Protein AF-A0AAJ1FSZ4-F1 (afdb_monomer)

pLDDT: mean 77.42, std 22.71, range [21.92, 96.81]

Solvent-accessible surface area (backbone atoms only — not comparable to full-atom values): 24242 Å² total; per-residue (Å²): 91,70,52,62,55,31,36,51,52,52,49,51,50,48,69,72,39,48,68,46,49,59,76,46,43,68,60,58,51,52,50,54,50,51,52,51,64,65,46,50,64,50,78,78,48,94,60,87,54,62,72,57,44,53,51,42,51,42,41,43,71,23,33,51,16,52,31,33,47,52,52,42,49,37,57,68,17,50,53,87,89,37,73,66,35,70,69,45,58,80,33,37,66,57,41,46,52,49,16,54,60,40,34,48,52,23,51,53,55,48,48,61,54,50,55,58,49,67,72,50,84,65,83,88,58,58,67,58,60,53,52,50,52,55,45,48,56,47,47,52,57,52,50,54,56,62,37,69,72,51,33,54,75,33,58,33,71,58,48,63,52,60,64,51,51,54,56,60,43,53,54,49,50,52,51,51,52,50,55,52,35,44,58,47,36,66,75,65,41,67,57,41,55,54,39,47,53,51,50,32,54,56,52,44,53,40,52,46,41,37,49,52,43,51,29,75,69,69,76,49,71,73,57,54,60,55,46,50,54,50,52,50,49,45,50,50,55,57,49,52,49,52,50,53,38,54,51,50,53,49,53,50,50,50,56,46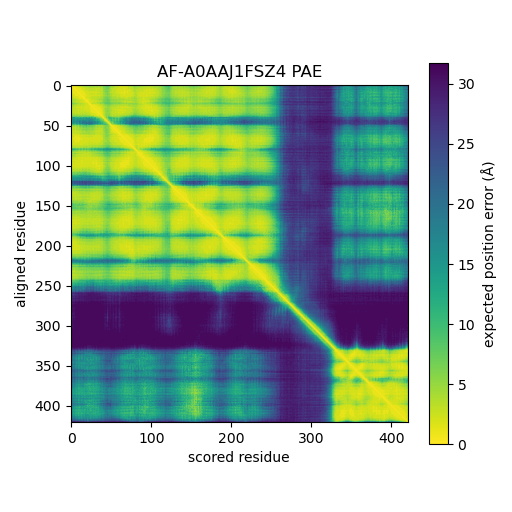,66,60,47,50,56,55,59,53,50,52,54,47,55,76,75,52,87,83,81,81,88,82,87,88,87,86,87,87,86,89,87,84,86,90,81,91,89,83,91,88,90,88,81,90,86,91,92,88,85,88,84,88,88,87,84,82,91,87,89,88,88,89,84,88,82,91,76,92,70,86,75,76,73,79,70,56,37,57,67,47,76,33,74,27,64,22,60,28,68,77,34,54,30,31,27,32,35,35,34,53,89,74,35,61,77,46,77,50,75,77,44,72,64,44,60,63,77,34,37,64,62,12,48,62,66,51,53,49,55,29,57,75,65,72,46,65,94,62,72,40,33,48,87,14,44,43,30,20,56,3,54,42,46,4,50,46,48,21,51,59,76,30,42,64,129

Radius of gyration: 32.52 Å; Cα contacts (8 Å, |Δi|>4): 402; chains: 1; bounding box: 69×68×112 Å

Mean predicted aligned error: 15.53 Å

Secondary structure (DSSP, 8-state):
-HHHHHHHHHHHHHHHHHHHHHH-HHHHHHHHHHHHHHHTGGGTS----HHHHHHHHHHHTSHHHHHHHHHHHHHHHS-TT-HHHHHHGGGHHHHHHHHHHHHHHHHHHHHHHHHHHHHS--GGGTHHHHHHHHHHHHHHHHHHHHSHHHHHHS-HHHHHHHGGGHHHHHHHHHHHHHHHHHHHHTTT-HHHHHHHHHHHHHHHHHHHHHHHHHHHHHT-TTHHHHHHHHHHHHHHHHHHHHHHHHHHHHHHHHHHHHHHHHHHHHHHHHH-S-----------------------------------------------------------B-SEEEEEEEE-SSSEEEEEEEEETTEEEEEEEEEE-S-HHHHHHHHHHHHHHHHHHTSS-----TT-HHHHHHHHHHHHHHHHHHB--

Structure (mmCIF, N/CA/C/O backbone):
data_AF-A0AAJ1FSZ4-F1
#
_entry.id   AF-A0AAJ1FSZ4-F1
#
loop_
_atom_site.group_PDB
_atom_site.id
_atom_site.type_symbol
_atom_site.label_atom_id
_atom_site.label_alt_id
_atom_site.label_comp_id
_atom_site.label_asym_id
_atom_site.label_entity_id
_atom_site.label_seq_id
_atom_site.pdbx_PDB_ins_code
_atom_site.Cartn_x
_atom_site.Cartn_y
_atom_site.Cartn_z
_atom_site.occupancy
_atom_site.B_iso_or_equiv
_atom_site.auth_seq_id
_atom_site.auth_comp_id
_atom_site.auth_asym_id
_atom_site.auth_atom_id
_atom_site.pdbx_PDB_model_num
ATOM 1 N N . MET A 1 1 ? 6.041 -5.279 -22.961 1.00 79.19 1 MET A N 1
ATOM 2 C CA . MET A 1 1 ? 5.367 -6.569 -22.653 1.00 79.19 1 MET A CA 1
ATOM 3 C C . MET A 1 1 ? 5.661 -7.114 -21.250 1.00 79.19 1 MET A C 1
ATOM 5 O O . MET A 1 1 ? 4.720 -7.514 -20.571 1.00 79.19 1 MET A O 1
ATOM 9 N N . THR A 1 2 ? 6.922 -7.145 -20.801 1.00 85.00 2 THR A N 1
ATOM 10 C CA . THR A 1 2 ? 7.392 -7.739 -19.521 1.00 85.00 2 THR A CA 1
ATOM 11 C C . THR A 1 2 ? 6.533 -7.439 -18.283 1.00 85.00 2 THR A C 1
ATOM 13 O O . THR A 1 2 ? 6.222 -8.349 -17.507 1.00 85.00 2 THR A O 1
ATOM 16 N N . TYR A 1 3 ? 6.103 -6.188 -18.095 1.00 88.38 3 TYR A N 1
ATOM 17 C CA . TYR A 1 3 ? 5.279 -5.797 -16.947 1.00 88.38 3 TYR A CA 1
ATOM 18 C C . TYR A 1 3 ? 3.895 -6.467 -16.936 1.00 88.38 3 TYR A C 1
ATOM 20 O O . TYR A 1 3 ? 3.457 -6.933 -15.885 1.00 88.38 3 TYR A O 1
ATOM 28 N N . LEU A 1 4 ? 3.224 -6.589 -18.087 1.00 90.56 4 LEU A N 1
ATOM 29 C CA . LEU A 1 4 ? 1.914 -7.247 -18.169 1.00 90.56 4 LEU A CA 1
ATOM 30 C C . LEU A 1 4 ? 2.023 -8.734 -17.799 1.00 90.56 4 LEU A C 1
ATOM 32 O O . LEU A 1 4 ? 1.206 -9.246 -17.035 1.00 90.56 4 LEU A O 1
ATOM 36 N N . ILE A 1 5 ? 3.083 -9.398 -18.270 1.00 91.69 5 ILE A N 1
ATOM 37 C CA . ILE A 1 5 ? 3.407 -10.788 -17.922 1.00 91.69 5 ILE A CA 1
ATOM 38 C C . ILE A 1 5 ? 3.652 -10.907 -16.409 1.00 91.69 5 ILE A C 1
ATOM 40 O O . ILE A 1 5 ? 3.047 -11.754 -15.754 1.00 91.69 5 ILE A O 1
ATOM 44 N N . SER A 1 6 ? 4.452 -10.006 -15.829 1.00 92.62 6 SER A N 1
ATOM 45 C CA . SER A 1 6 ? 4.684 -9.940 -14.376 1.00 92.62 6 SER A CA 1
ATOM 46 C C . SER A 1 6 ? 3.384 -9.765 -13.583 1.00 92.62 6 SER A C 1
ATOM 48 O O . SER A 1 6 ? 3.155 -10.468 -12.599 1.00 92.62 6 SER A O 1
ATOM 50 N N . LEU A 1 7 ? 2.494 -8.870 -14.021 1.00 94.19 7 LEU A N 1
ATOM 51 C CA . LEU A 1 7 ? 1.217 -8.613 -13.356 1.00 94.19 7 LEU A CA 1
ATOM 52 C C . LEU A 1 7 ? 0.285 -9.835 -13.397 1.00 94.19 7 LEU A C 1
ATOM 54 O O . LEU A 1 7 ? -0.354 -10.147 -12.389 1.00 94.19 7 LEU A O 1
ATOM 58 N N . ILE A 1 8 ? 0.248 -10.559 -14.520 1.00 95.44 8 ILE A N 1
ATOM 59 C CA . ILE A 1 8 ? -0.508 -11.813 -14.667 1.00 95.44 8 ILE A CA 1
ATOM 60 C C . ILE A 1 8 ? 0.073 -12.903 -13.753 1.00 95.44 8 ILE A C 1
ATOM 62 O O . ILE A 1 8 ? -0.675 -13.506 -12.980 1.00 95.44 8 ILE A O 1
ATOM 66 N N . LEU A 1 9 ? 1.394 -13.115 -13.771 1.00 94.94 9 LEU A N 1
ATOM 67 C CA . LEU A 1 9 ? 2.073 -14.129 -12.952 1.00 94.94 9 LEU A CA 1
ATOM 68 C C . LEU A 1 9 ? 1.891 -13.883 -11.447 1.00 94.94 9 LEU A C 1
ATOM 70 O O . LEU A 1 9 ? 1.538 -14.806 -10.709 1.00 94.94 9 LEU A O 1
ATOM 74 N N . ILE A 1 10 ? 2.058 -12.641 -10.982 1.00 95.88 10 ILE A N 1
ATOM 75 C CA . ILE A 1 10 ? 1.852 -12.296 -9.569 1.00 95.88 10 ILE A CA 1
ATOM 76 C C . ILE A 1 10 ? 0.366 -12.368 -9.188 1.00 95.88 10 ILE A C 1
ATOM 78 O O . ILE A 1 10 ? 0.044 -12.833 -8.093 1.00 95.88 10 ILE A O 1
ATOM 82 N N . THR A 1 11 ? -0.563 -12.020 -10.084 1.00 95.12 11 THR A N 1
ATOM 83 C CA . THR A 1 11 ? -2.004 -12.233 -9.844 1.00 95.12 11 THR A CA 1
ATOM 84 C C . THR A 1 11 ? -2.326 -13.723 -9.687 1.00 95.12 11 THR A C 1
ATOM 86 O O . THR A 1 11 ? -2.988 -14.105 -8.717 1.00 95.12 11 THR A O 1
ATOM 89 N N . LEU A 1 12 ? -1.807 -14.580 -10.572 1.00 96.31 12 LEU A N 1
ATOM 90 C CA . LEU A 1 12 ? -1.965 -16.035 -10.498 1.00 96.31 12 LEU A CA 1
ATOM 91 C C . LEU A 1 12 ? -1.412 -16.587 -9.174 1.00 96.31 12 LEU A C 1
ATOM 93 O O . LEU A 1 12 ? -2.156 -17.221 -8.420 1.00 96.31 12 LEU A O 1
ATOM 97 N N . TYR A 1 13 ? -0.164 -16.252 -8.831 1.00 95.19 13 TYR A N 1
ATOM 98 C CA . TYR A 1 13 ? 0.465 -16.590 -7.549 1.00 95.19 13 TYR A CA 1
ATOM 99 C C . TYR A 1 13 ? -0.413 -16.183 -6.351 1.00 95.19 13 TYR A C 1
ATOM 101 O O . TYR A 1 13 ? -0.687 -17.005 -5.475 1.00 95.19 13 TYR A O 1
ATOM 109 N N . ILE A 1 14 ? -0.946 -14.957 -6.329 1.00 95.00 14 ILE A N 1
ATOM 110 C CA . ILE A 1 14 ? -1.815 -14.489 -5.240 1.00 95.00 14 ILE A CA 1
ATOM 111 C C . ILE A 1 14 ? -3.117 -15.299 -5.171 1.00 95.00 14 ILE A C 1
ATOM 113 O O . ILE A 1 14 ? -3.547 -15.657 -4.068 1.00 95.00 14 ILE A O 1
ATOM 117 N N . THR A 1 15 ? -3.748 -15.628 -6.305 1.00 91.94 15 THR A N 1
ATOM 118 C CA . THR A 1 15 ? -4.996 -16.417 -6.303 1.00 91.94 15 THR A CA 1
ATOM 119 C C . THR A 1 15 ? -4.802 -17.836 -5.768 1.00 91.94 15 THR A C 1
ATOM 121 O O . THR A 1 15 ? -5.625 -18.275 -4.957 1.00 91.94 15 THR A O 1
ATOM 124 N N . ILE A 1 16 ? -3.700 -18.500 -6.136 1.00 94.12 16 ILE A N 1
ATOM 125 C CA . ILE A 1 16 ? -3.315 -19.836 -5.654 1.00 94.12 16 ILE A CA 1
ATOM 126 C C . ILE A 1 16 ? -2.949 -19.770 -4.165 1.00 94.12 16 ILE A C 1
ATOM 128 O O . ILE A 1 16 ? -3.546 -20.445 -3.322 1.00 94.12 16 ILE A O 1
ATOM 132 N N . PHE A 1 17 ? -1.998 -18.908 -3.802 1.00 93.56 17 PHE A N 1
ATOM 133 C CA . PHE A 1 17 ? -1.403 -18.902 -2.468 1.00 93.56 17 PHE A CA 1
ATOM 134 C C . PHE A 1 17 ? -2.164 -18.062 -1.432 1.00 93.56 17 PHE A C 1
ATOM 136 O O . PHE A 1 17 ? -1.718 -18.011 -0.289 1.00 93.56 17 PHE A O 1
ATOM 143 N N . THR A 1 18 ? -3.336 -17.480 -1.743 1.00 92.00 18 THR A N 1
ATOM 144 C CA . THR A 1 18 ? -4.145 -16.641 -0.817 1.00 92.00 18 THR A CA 1
ATOM 145 C C . THR A 1 18 ? -4.229 -17.220 0.610 1.00 92.00 18 THR A C 1
ATOM 147 O O . THR A 1 18 ? -3.984 -16.511 1.589 1.00 92.00 18 THR A O 1
ATOM 150 N N . ARG A 1 19 ? -4.555 -18.517 0.757 1.00 89.56 19 ARG A N 1
ATOM 151 C CA . ARG A 1 19 ? -4.687 -19.179 2.075 1.00 89.56 19 ARG A CA 1
ATOM 152 C C . ARG A 1 19 ? -3.337 -19.328 2.791 1.00 89.56 19 ARG A C 1
ATOM 154 O O . ARG A 1 19 ? -3.279 -19.204 4.012 1.00 89.56 19 ARG A O 1
ATOM 161 N N . SER A 1 20 ? -2.263 -19.557 2.038 1.00 93.19 20 SER A N 1
ATOM 162 C CA . SER A 1 20 ? -0.898 -19.694 2.559 1.00 93.19 20 SER A CA 1
ATOM 163 C C . SER A 1 20 ? -0.292 -18.337 2.944 1.00 93.19 20 SER A C 1
ATOM 165 O O . SER A 1 20 ? 0.267 -18.207 4.026 1.00 93.19 20 SER A O 1
ATOM 167 N N . LEU A 1 21 ? -0.512 -17.293 2.141 1.00 91.44 21 LEU A N 1
ATOM 168 C CA . LEU A 1 21 ? -0.122 -15.907 2.432 1.00 91.44 21 LEU A CA 1
ATOM 169 C C . LEU A 1 21 ? -0.804 -15.354 3.691 1.00 91.44 21 LEU A C 1
ATOM 171 O O . LEU A 1 21 ? -0.200 -14.587 4.440 1.00 91.44 21 LEU A O 1
ATOM 175 N N . ARG A 1 22 ? -2.051 -15.759 3.964 1.00 89.06 22 ARG A N 1
ATOM 176 C CA . ARG A 1 22 ? -2.751 -15.385 5.201 1.00 89.06 22 ARG A CA 1
ATOM 177 C C . ARG A 1 22 ? -2.201 -16.117 6.427 1.00 89.06 22 ARG A C 1
ATOM 179 O O . ARG A 1 22 ? -1.936 -15.480 7.440 1.00 89.06 22 ARG A O 1
ATOM 186 N N . ASN A 1 23 ? -2.043 -17.439 6.341 1.00 87.81 23 ASN A N 1
ATOM 187 C CA . ASN A 1 23 ? -1.790 -18.288 7.511 1.00 87.81 23 ASN A CA 1
ATOM 188 C C . ASN A 1 23 ? -0.295 -18.585 7.774 1.00 87.81 23 ASN A C 1
ATOM 190 O O . ASN A 1 23 ? 0.072 -18.856 8.913 1.00 87.81 23 ASN A O 1
ATOM 194 N N . LYS A 1 24 ? 0.565 -18.548 6.748 1.00 91.75 24 LYS A N 1
ATOM 195 C CA . LYS A 1 24 ? 2.002 -18.897 6.786 1.00 91.75 24 LYS A CA 1
ATOM 196 C C . LYS A 1 24 ? 2.883 -17.820 6.122 1.00 91.75 24 LYS A C 1
ATOM 198 O O . LYS A 1 24 ? 3.878 -18.137 5.478 1.00 91.75 24 LYS A O 1
ATOM 203 N N . ALA A 1 25 ? 2.541 -16.539 6.287 1.00 90.25 25 ALA A N 1
ATOM 204 C CA . ALA A 1 25 ? 3.259 -15.411 5.672 1.00 90.25 25 ALA A CA 1
ATOM 205 C C . ALA A 1 25 ? 4.807 -15.443 5.807 1.00 90.25 25 ALA A C 1
ATOM 207 O O . ALA A 1 25 ? 5.466 -15.186 4.801 1.00 90.25 25 ALA A O 1
ATOM 208 N N . PRO A 1 26 ? 5.412 -15.809 6.964 1.00 92.31 26 PRO A N 1
ATOM 209 C CA . PRO A 1 26 ? 6.874 -15.834 7.106 1.00 92.31 26 PRO A CA 1
ATOM 210 C C . PRO A 1 26 ? 7.593 -16.779 6.137 1.00 92.31 26 PRO A C 1
ATOM 212 O O . PRO A 1 26 ? 8.710 -16.482 5.728 1.00 92.31 26 PRO A O 1
ATOM 215 N N . LEU A 1 27 ? 6.950 -17.879 5.726 1.00 93.81 27 LEU A N 1
ATOM 216 C CA . LEU A 1 27 ? 7.511 -18.821 4.753 1.00 93.81 27 LEU A CA 1
ATOM 217 C C . LEU A 1 27 ? 7.621 -18.187 3.359 1.00 93.81 27 LEU A C 1
ATOM 219 O O . LEU A 1 27 ? 8.624 -18.376 2.682 1.00 93.81 27 LEU A O 1
ATOM 223 N N . HIS A 1 28 ? 6.638 -17.375 2.954 1.00 95.00 28 HIS A N 1
ATOM 224 C CA . HIS A 1 28 ? 6.706 -16.635 1.687 1.00 95.00 28 HIS A CA 1
ATOM 225 C C . HIS A 1 28 ? 7.778 -15.547 1.726 1.00 95.00 28 HIS A C 1
ATOM 227 O O . HIS A 1 28 ? 8.492 -15.376 0.744 1.00 95.00 28 HIS A O 1
ATOM 233 N N . TYR A 1 29 ? 7.952 -14.870 2.868 1.00 95.00 29 TYR A N 1
ATOM 234 C CA . TYR A 1 29 ? 9.045 -13.909 3.039 1.00 95.00 29 TYR A CA 1
ATOM 235 C C . TYR A 1 29 ? 10.415 -14.596 2.932 1.00 95.00 29 TYR A C 1
ATOM 237 O O . TYR A 1 29 ? 11.247 -14.150 2.148 1.00 95.00 29 TYR A O 1
ATOM 245 N N . ALA A 1 30 ? 10.626 -15.710 3.643 1.00 94.56 30 ALA A N 1
ATOM 246 C CA . ALA A 1 30 ? 11.875 -16.472 3.591 1.00 94.56 30 ALA A CA 1
ATOM 247 C C . ALA A 1 30 ? 12.210 -16.947 2.165 1.00 94.56 30 ALA A C 1
ATOM 249 O O . ALA A 1 30 ? 13.336 -16.760 1.713 1.00 94.56 30 ALA A O 1
ATOM 250 N N . ILE A 1 31 ? 11.221 -17.467 1.426 1.00 94.62 31 ILE A N 1
ATOM 251 C CA . ILE A 1 31 ? 11.386 -17.858 0.017 1.00 94.62 31 ILE A CA 1
ATOM 252 C C . ILE A 1 31 ? 11.736 -16.645 -0.860 1.00 94.62 31 ILE A C 1
ATOM 254 O O . ILE A 1 31 ? 12.667 -16.729 -1.654 1.00 94.62 31 ILE A O 1
ATOM 258 N N . SER A 1 32 ? 11.055 -15.503 -0.703 1.00 93.81 32 SER A N 1
ATOM 259 C CA . SER A 1 32 ? 11.368 -14.296 -1.490 1.00 93.81 32 SER A CA 1
ATOM 260 C C . SER A 1 32 ? 12.764 -13.729 -1.205 1.00 93.81 32 SER A C 1
ATOM 262 O O . SER A 1 32 ? 13.443 -13.292 -2.130 1.00 93.81 32 SER A O 1
ATOM 264 N N . ILE A 1 33 ? 13.231 -13.797 0.049 1.00 94.00 33 ILE A N 1
ATOM 265 C CA . ILE A 1 33 ? 14.593 -13.401 0.430 1.00 94.00 33 ILE A CA 1
ATOM 266 C C . ILE A 1 33 ? 15.611 -14.369 -0.184 1.00 94.00 33 ILE A C 1
ATOM 268 O O . ILE A 1 33 ? 16.572 -13.913 -0.793 1.00 94.00 33 ILE A O 1
ATOM 272 N N . PHE A 1 34 ? 15.380 -15.683 -0.092 1.00 93.88 34 PHE A N 1
ATOM 273 C CA . PHE A 1 34 ? 16.252 -16.695 -0.698 1.00 93.88 34 PHE A CA 1
ATOM 274 C C . PHE A 1 34 ? 16.375 -16.521 -2.220 1.00 93.88 34 PHE A C 1
ATOM 276 O O . PHE A 1 34 ? 17.486 -16.522 -2.740 1.00 93.88 34 PHE A O 1
ATOM 283 N N . ILE A 1 35 ? 15.258 -16.294 -2.923 1.00 91.38 35 ILE A N 1
ATOM 284 C CA . ILE A 1 35 ? 15.253 -15.999 -4.365 1.00 91.38 35 ILE A CA 1
ATOM 285 C C . ILE A 1 35 ? 16.096 -14.751 -4.657 1.00 91.38 35 ILE A C 1
ATOM 287 O O . ILE A 1 35 ? 16.989 -14.800 -5.497 1.00 91.38 35 ILE A O 1
ATOM 291 N N . ASN A 1 36 ? 15.875 -13.646 -3.943 1.00 90.75 36 ASN A N 1
ATOM 292 C CA . ASN A 1 36 ? 16.618 -12.413 -4.208 1.00 90.75 36 ASN A CA 1
ATOM 293 C C . ASN A 1 36 ? 18.119 -12.554 -3.904 1.00 90.75 36 ASN A C 1
ATOM 295 O O . ASN A 1 36 ? 18.929 -12.053 -4.674 1.00 90.75 36 ASN A O 1
ATOM 299 N N . VAL A 1 37 ? 18.501 -13.278 -2.847 1.00 88.81 37 VAL A N 1
ATOM 300 C CA . VAL A 1 37 ? 19.913 -13.578 -2.537 1.00 88.81 37 VAL A CA 1
ATOM 301 C C . VAL A 1 37 ? 20.552 -14.481 -3.601 1.00 88.81 37 VAL A C 1
ATOM 303 O O . VAL A 1 37 ? 21.718 -14.286 -3.926 1.00 88.81 37 VAL A O 1
ATOM 306 N N . LEU A 1 38 ? 19.801 -15.426 -4.177 1.00 87.31 38 LEU A N 1
ATOM 307 C CA . LEU A 1 38 ? 20.286 -16.325 -5.229 1.00 87.31 38 LEU A CA 1
ATOM 308 C C . LEU A 1 38 ? 20.523 -15.604 -6.569 1.00 87.31 38 LEU A C 1
ATOM 310 O O . LEU A 1 38 ? 21.522 -15.871 -7.232 1.00 87.31 38 LEU A O 1
ATOM 314 N N . PHE A 1 39 ? 19.628 -14.694 -6.970 1.00 83.06 39 PHE A N 1
ATOM 315 C CA . PHE A 1 39 ? 19.700 -14.019 -8.276 1.00 83.06 39 PHE A CA 1
ATOM 316 C C . PHE A 1 39 ? 20.485 -12.692 -8.272 1.00 83.06 39 PHE A C 1
ATOM 318 O O . PHE A 1 39 ? 20.949 -12.267 -9.329 1.00 83.06 39 PHE A O 1
ATOM 325 N N . LEU A 1 40 ? 20.708 -12.055 -7.115 1.00 78.69 40 LEU A N 1
ATOM 326 C CA . LEU A 1 40 ? 21.501 -10.820 -7.011 1.00 78.69 40 LEU A CA 1
ATOM 327 C C . LEU A 1 40 ? 22.965 -10.952 -7.501 1.00 78.69 40 LEU A C 1
ATOM 329 O O . LEU A 1 40 ? 23.371 -10.104 -8.296 1.00 78.69 40 LEU A O 1
ATOM 333 N N . PRO A 1 41 ? 23.767 -11.974 -7.122 1.00 68.69 41 PRO A N 1
ATOM 334 C CA . PRO A 1 41 ? 25.152 -12.090 -7.600 1.00 68.69 41 PRO A CA 1
ATOM 335 C C . PRO A 1 41 ? 25.249 -12.465 -9.087 1.00 68.69 41 PRO A C 1
ATOM 337 O O . PRO A 1 41 ? 26.236 -12.132 -9.739 1.00 68.69 41 PRO A O 1
ATOM 340 N N . ILE A 1 42 ? 24.213 -13.095 -9.654 1.00 68.75 42 ILE A N 1
ATOM 341 C CA . ILE A 1 42 ? 24.151 -13.444 -11.085 1.00 68.75 42 ILE A CA 1
ATOM 342 C C . ILE A 1 42 ? 24.149 -12.177 -11.962 1.00 68.75 42 ILE A C 1
ATOM 344 O O . ILE A 1 42 ? 24.599 -12.219 -13.099 1.00 68.75 42 ILE A O 1
ATOM 348 N N . ASN A 1 43 ? 23.747 -11.018 -11.431 1.00 61.22 43 ASN A N 1
ATOM 349 C CA . ASN A 1 43 ? 23.831 -9.742 -12.151 1.00 61.22 43 ASN A CA 1
ATOM 350 C C . ASN A 1 43 ? 25.274 -9.257 -12.417 1.00 61.22 43 ASN A C 1
ATOM 352 O O . ASN A 1 43 ? 25.461 -8.314 -13.178 1.00 61.22 43 ASN A O 1
ATOM 356 N N . ILE A 1 44 ? 26.281 -9.852 -11.767 1.00 59.81 44 ILE A N 1
ATOM 357 C CA . ILE A 1 44 ? 27.701 -9.483 -11.911 1.00 59.81 44 ILE A CA 1
ATOM 358 C C . ILE A 1 44 ? 28.399 -10.377 -12.952 1.00 59.81 44 ILE A C 1
ATOM 360 O O . ILE A 1 44 ? 29.359 -9.956 -13.591 1.00 59.81 44 ILE A O 1
ATOM 364 N N . ILE A 1 45 ? 27.908 -11.604 -13.146 1.00 61.84 45 ILE A N 1
ATOM 365 C CA . ILE A 1 45 ? 28.492 -12.611 -14.037 1.00 61.84 45 ILE A CA 1
ATOM 366 C C . ILE A 1 45 ? 27.515 -12.824 -15.193 1.00 61.84 45 ILE A C 1
ATOM 368 O O . ILE A 1 45 ? 26.493 -13.484 -15.014 1.00 61.84 45 ILE A O 1
ATOM 372 N N . GLN A 1 46 ? 27.816 -12.266 -16.370 1.00 61.19 46 GLN A N 1
ATOM 373 C CA . GLN A 1 46 ? 26.985 -12.428 -17.569 1.00 61.19 46 GLN A CA 1
ATOM 374 C C . GLN A 1 46 ? 26.797 -13.921 -17.883 1.00 61.19 46 GLN A C 1
ATOM 376 O O . GLN A 1 46 ? 27.744 -14.617 -18.239 1.00 61.19 46 GLN A O 1
ATOM 381 N N . TYR A 1 47 ? 25.573 -14.418 -17.688 1.00 63.84 47 TYR A N 1
ATOM 382 C CA . TYR A 1 47 ? 25.275 -15.850 -17.652 1.00 63.84 47 TYR A CA 1
ATOM 383 C C . TYR A 1 47 ? 24.425 -16.249 -18.863 1.00 63.84 47 TYR A C 1
ATOM 385 O O . TYR A 1 47 ? 23.274 -15.827 -18.983 1.00 63.84 47 TYR A O 1
ATOM 393 N N . GLU A 1 48 ? 24.968 -17.087 -19.749 1.00 60.59 48 GLU A N 1
ATOM 394 C CA . GLU A 1 48 ? 24.361 -17.397 -21.059 1.00 60.59 48 GLU A CA 1
ATOM 395 C C . GLU A 1 48 ? 23.043 -18.195 -20.987 1.00 60.59 48 GLU A C 1
ATOM 397 O O . GLU A 1 48 ? 22.276 -18.232 -21.950 1.00 60.59 48 GLU A O 1
ATOM 402 N N . ASN A 1 49 ? 22.721 -18.803 -19.839 1.00 71.62 49 ASN A N 1
ATOM 403 C CA . ASN A 1 49 ? 21.474 -19.548 -19.644 1.00 71.62 49 ASN A CA 1
ATOM 404 C C . ASN A 1 49 ? 20.242 -18.631 -19.773 1.00 71.62 49 ASN A C 1
ATOM 406 O O . ASN A 1 49 ? 19.829 -17.990 -18.805 1.00 71.62 49 ASN A O 1
ATOM 410 N N . GLY A 1 50 ? 19.587 -18.647 -20.939 1.00 75.94 50 GLY A N 1
ATOM 411 C CA . GLY A 1 50 ? 18.458 -17.764 -21.263 1.00 75.94 50 GLY A CA 1
ATOM 412 C C . GLY A 1 50 ? 17.329 -17.729 -20.221 1.00 75.94 50 GLY A C 1
ATOM 413 O O . GLY A 1 50 ? 16.825 -16.653 -19.912 1.00 75.94 50 GLY A O 1
ATOM 414 N N . LEU A 1 51 ? 16.970 -18.864 -19.603 1.00 80.31 51 LEU A N 1
ATOM 415 C CA . LEU A 1 51 ? 15.969 -18.893 -18.521 1.00 80.31 51 LEU A CA 1
ATOM 416 C C . LEU A 1 51 ? 16.420 -18.132 -17.264 1.00 80.31 51 LEU A C 1
ATOM 418 O O . LEU A 1 51 ? 15.606 -17.453 -16.639 1.00 80.31 51 LEU A O 1
ATOM 422 N N . ILE A 1 52 ? 17.703 -18.221 -16.902 1.00 81.75 52 ILE A N 1
ATOM 423 C CA . ILE A 1 52 ? 18.274 -17.479 -15.772 1.00 81.75 52 ILE A CA 1
ATOM 424 C C . ILE A 1 52 ? 18.281 -15.988 -16.109 1.00 81.75 52 ILE A C 1
ATOM 426 O O . ILE A 1 52 ? 17.786 -15.196 -15.313 1.00 81.75 52 ILE A O 1
ATOM 430 N N . ASN A 1 53 ? 18.739 -15.612 -17.307 1.00 80.75 53 ASN A N 1
ATOM 431 C CA . ASN A 1 53 ? 18.744 -14.221 -17.762 1.00 80.75 53 ASN A CA 1
ATOM 432 C C . ASN A 1 53 ? 17.328 -13.598 -17.746 1.00 80.75 53 ASN A C 1
ATOM 434 O O . ASN A 1 53 ? 17.140 -12.499 -17.223 1.00 80.75 53 ASN A O 1
ATOM 438 N N . ILE A 1 54 ? 16.302 -14.329 -18.205 1.00 83.25 54 ILE A N 1
ATOM 439 C CA . ILE A 1 54 ? 14.895 -13.891 -18.128 1.00 83.25 54 ILE A CA 1
ATOM 440 C C . ILE A 1 54 ? 14.466 -13.642 -16.672 1.00 83.25 54 ILE A C 1
ATOM 442 O O . ILE A 1 54 ? 13.901 -12.588 -16.377 1.00 83.25 54 ILE A O 1
ATOM 446 N N . ILE A 1 55 ? 14.740 -14.569 -15.748 1.00 83.94 55 ILE A N 1
ATOM 447 C CA . ILE A 1 55 ? 14.359 -14.413 -14.332 1.00 83.94 55 ILE A CA 1
ATOM 448 C C . ILE A 1 55 ? 15.094 -13.221 -13.697 1.00 83.94 55 ILE A C 1
ATOM 450 O O . ILE A 1 55 ? 14.450 -12.362 -13.091 1.00 83.94 55 ILE A O 1
ATOM 454 N N . THR A 1 56 ? 16.411 -13.123 -13.895 1.00 82.31 56 THR A N 1
ATOM 455 C CA . THR A 1 56 ? 17.252 -12.013 -13.421 1.00 82.31 56 THR A CA 1
ATOM 456 C C . THR A 1 56 ? 16.751 -10.666 -13.951 1.00 82.31 56 THR A C 1
ATOM 458 O O . THR A 1 56 ? 16.561 -9.738 -13.168 1.00 82.31 56 THR A O 1
ATOM 461 N N . THR A 1 57 ? 16.417 -10.573 -15.243 1.00 83.50 57 THR A N 1
ATOM 462 C CA . THR A 1 57 ? 15.839 -9.368 -15.869 1.00 83.50 57 THR A CA 1
ATOM 463 C C . THR A 1 57 ? 14.526 -8.942 -15.200 1.00 83.50 57 THR A C 1
ATOM 465 O O . THR A 1 57 ? 14.327 -7.765 -14.903 1.00 83.50 57 THR A O 1
ATOM 468 N N . TYR A 1 58 ? 13.620 -9.885 -14.919 1.00 88.19 58 TYR A N 1
ATOM 469 C CA . TYR A 1 58 ? 12.317 -9.583 -14.305 1.00 88.19 58 TYR A CA 1
ATOM 470 C C . TYR A 1 58 ? 12.415 -9.168 -12.825 1.00 88.19 58 TYR A C 1
ATOM 472 O O . TYR A 1 58 ? 11.555 -8.423 -12.339 1.00 88.19 58 TYR A O 1
ATOM 480 N N . ILE A 1 59 ? 13.449 -9.632 -12.115 1.00 86.88 59 ILE A N 1
ATOM 481 C CA . ILE A 1 59 ? 13.754 -9.242 -10.732 1.00 86.88 59 ILE A CA 1
ATOM 482 C C . ILE A 1 59 ? 14.445 -7.867 -10.702 1.00 86.88 59 ILE A C 1
ATOM 484 O O . ILE A 1 59 ? 13.968 -6.954 -10.024 1.00 86.88 59 ILE A O 1
ATOM 488 N N . ASN A 1 60 ? 15.528 -7.690 -11.461 1.00 84.25 60 ASN A N 1
ATOM 489 C CA . ASN A 1 60 ? 16.415 -6.526 -11.350 1.00 84.25 60 ASN A CA 1
ATOM 490 C C . ASN A 1 60 ? 15.819 -5.256 -11.972 1.00 84.25 60 ASN A C 1
ATOM 492 O O . ASN A 1 60 ? 15.990 -4.167 -11.422 1.00 84.25 60 ASN A O 1
ATOM 496 N N . ASN A 1 61 ? 15.003 -5.387 -13.023 1.00 84.75 61 ASN A N 1
ATOM 497 C CA . ASN A 1 61 ? 14.231 -4.266 -13.578 1.00 84.75 61 ASN A CA 1
ATOM 498 C C . ASN A 1 61 ? 12.974 -3.947 -12.737 1.00 84.75 61 ASN A C 1
ATOM 500 O O . ASN A 1 61 ? 12.126 -3.160 -13.149 1.00 84.75 61 ASN A O 1
ATOM 504 N N . GLY A 1 62 ? 12.807 -4.578 -11.567 1.00 89.88 62 GLY A N 1
ATOM 505 C CA . GLY A 1 62 ? 11.763 -4.253 -10.594 1.00 89.88 62 GLY A CA 1
ATOM 506 C C . GLY A 1 62 ? 10.333 -4.644 -10.991 1.00 89.88 62 GLY A C 1
ATOM 507 O O . GLY A 1 62 ? 9.419 -4.430 -10.192 1.00 89.88 62 GLY A O 1
ATOM 508 N N . PHE A 1 63 ? 10.102 -5.248 -12.165 1.00 91.75 63 PHE A N 1
ATOM 509 C CA . PHE A 1 63 ? 8.756 -5.557 -12.677 1.00 91.75 63 PHE A CA 1
ATOM 510 C C . PHE A 1 63 ? 7.923 -6.429 -11.720 1.00 91.75 63 PHE A C 1
ATOM 512 O O . PHE A 1 63 ? 6.714 -6.219 -11.585 1.00 91.75 63 PHE A O 1
ATOM 519 N N . ILE A 1 64 ? 8.562 -7.360 -11.002 1.00 94.12 64 ILE A N 1
ATOM 520 C CA . ILE A 1 64 ? 7.916 -8.180 -9.963 1.00 94.12 64 ILE A CA 1
ATOM 521 C C . ILE A 1 64 ? 7.456 -7.319 -8.773 1.00 94.12 64 ILE A C 1
ATOM 523 O O . ILE A 1 64 ? 6.313 -7.443 -8.325 1.00 94.12 64 ILE A O 1
ATOM 527 N N . SER A 1 65 ? 8.303 -6.407 -8.284 1.00 95.19 65 SER A N 1
ATOM 528 C CA . SER A 1 65 ? 7.948 -5.475 -7.202 1.00 95.19 65 SER A CA 1
ATOM 529 C C . SER A 1 65 ? 6.823 -4.523 -7.626 1.00 95.19 65 SER A C 1
ATOM 531 O O . SER A 1 65 ? 5.824 -4.375 -6.915 1.00 95.19 65 SER A O 1
ATOM 533 N N . LEU A 1 66 ? 6.919 -3.962 -8.837 1.00 95.19 66 LEU A N 1
ATOM 534 C CA . LEU A 1 66 ? 5.899 -3.104 -9.441 1.00 95.19 66 LEU A CA 1
ATOM 535 C C . LEU A 1 66 ? 4.537 -3.813 -9.534 1.00 95.19 66 LEU A C 1
ATOM 537 O O . LEU A 1 66 ? 3.511 -3.219 -9.188 1.00 95.19 66 LEU A O 1
ATOM 541 N N . ALA A 1 67 ? 4.511 -5.089 -9.931 1.00 96.50 67 ALA A N 1
ATOM 542 C CA . ALA A 1 67 ? 3.295 -5.903 -9.953 1.00 96.50 67 ALA A CA 1
ATOM 543 C C . ALA A 1 67 ? 2.682 -6.082 -8.549 1.00 96.50 67 ALA A C 1
ATOM 545 O O . ALA A 1 67 ? 1.478 -5.867 -8.374 1.00 96.50 67 ALA A O 1
ATOM 546 N N . PHE A 1 68 ? 3.489 -6.390 -7.524 1.00 96.81 68 PHE A N 1
ATOM 547 C CA . PHE A 1 68 ? 2.998 -6.457 -6.140 1.00 96.81 68 PHE A CA 1
ATOM 548 C C . PHE A 1 68 ? 2.459 -5.103 -5.644 1.00 96.81 68 PHE A C 1
ATOM 550 O O . PHE A 1 68 ? 1.354 -5.065 -5.093 1.00 96.81 68 PHE A O 1
ATOM 557 N N . PHE A 1 69 ? 3.170 -3.989 -5.863 1.00 96.62 69 PHE A N 1
ATOM 558 C CA . PHE A 1 69 ? 2.702 -2.649 -5.473 1.00 96.62 69 PHE A CA 1
ATOM 559 C C . PHE A 1 69 ? 1.384 -2.271 -6.159 1.00 96.62 69 PHE A C 1
ATOM 561 O O . PHE A 1 69 ? 0.449 -1.820 -5.491 1.00 96.62 69 PHE A O 1
ATOM 568 N N . THR A 1 70 ? 1.277 -2.527 -7.464 1.00 96.12 70 THR A N 1
ATOM 569 C CA . THR A 1 70 ? 0.060 -2.306 -8.261 1.00 96.12 70 THR A CA 1
ATOM 570 C C . THR A 1 70 ? -1.138 -3.027 -7.637 1.00 96.12 70 THR A C 1
ATOM 572 O O . THR A 1 70 ? -2.180 -2.417 -7.385 1.00 96.12 70 THR A O 1
ATOM 575 N N . ILE A 1 71 ? -0.982 -4.306 -7.281 1.00 95.69 71 ILE A N 1
ATOM 576 C CA . ILE A 1 71 ? -2.052 -5.108 -6.670 1.00 95.69 71 ILE A CA 1
ATOM 577 C C . ILE A 1 71 ? -2.369 -4.631 -5.239 1.00 95.69 71 ILE A C 1
ATOM 579 O O . ILE A 1 71 ? -3.542 -4.521 -4.866 1.00 95.69 71 ILE A O 1
ATOM 583 N N . VAL A 1 72 ? -1.362 -4.263 -4.439 1.00 95.56 72 VAL A N 1
ATOM 584 C CA . VAL A 1 72 ? -1.547 -3.673 -3.095 1.00 95.56 72 VAL A CA 1
ATOM 585 C C . VAL A 1 72 ? -2.354 -2.372 -3.155 1.00 95.56 72 VAL A C 1
ATOM 587 O O . VAL A 1 72 ? -3.199 -2.128 -2.280 1.00 95.56 72 VAL A O 1
ATOM 590 N N . MET A 1 73 ? -2.152 -1.545 -4.181 1.00 95.19 73 MET A N 1
ATOM 591 C CA . MET A 1 73 ? -2.912 -0.310 -4.388 1.00 95.19 73 MET A CA 1
ATOM 592 C C . MET A 1 73 ? -4.317 -0.583 -4.936 1.00 95.19 73 MET A C 1
ATOM 594 O O . MET A 1 73 ? -5.284 -0.066 -4.368 1.00 95.19 73 MET A O 1
ATOM 598 N N . ALA A 1 74 ? -4.470 -1.495 -5.901 1.00 94.69 74 ALA A N 1
ATOM 599 C CA . ALA A 1 74 ? -5.771 -1.932 -6.414 1.00 94.69 74 ALA A CA 1
ATOM 600 C C . ALA A 1 74 ? -6.696 -2.479 -5.303 1.00 94.69 74 ALA A C 1
ATOM 602 O O . ALA A 1 74 ? -7.845 -2.049 -5.187 1.00 94.69 74 ALA A O 1
ATOM 603 N N . ILE A 1 75 ? -6.198 -3.331 -4.392 1.00 93.12 75 ILE A N 1
ATOM 604 C CA . ILE A 1 75 ? -6.963 -3.813 -3.215 1.00 93.12 75 ILE A CA 1
ATOM 605 C C . ILE A 1 75 ? -7.432 -2.640 -2.326 1.00 93.12 75 ILE A C 1
ATOM 607 O O . ILE A 1 75 ? -8.503 -2.694 -1.710 1.00 93.12 75 ILE A O 1
ATOM 611 N N . GLY A 1 76 ? -6.650 -1.558 -2.267 1.00 89.50 76 GLY A N 1
ATOM 612 C CA . GLY A 1 76 ? -7.008 -0.311 -1.586 1.00 89.50 76 GLY A CA 1
ATOM 613 C C . GLY A 1 76 ? -8.108 0.487 -2.298 1.00 89.50 76 GLY A C 1
ATOM 614 O O . GLY A 1 76 ? -8.955 1.083 -1.619 1.00 89.50 76 GLY A O 1
ATOM 615 N N . ALA A 1 77 ? -8.129 0.471 -3.632 1.00 91.12 77 ALA A N 1
ATOM 616 C CA . ALA A 1 77 ? -9.114 1.140 -4.484 1.00 91.12 77 ALA A CA 1
ATOM 617 C C . ALA A 1 77 ? -10.466 0.401 -4.559 1.00 91.12 77 ALA A C 1
ATOM 619 O O . ALA A 1 77 ? -11.506 1.048 -4.546 1.00 91.12 77 ALA A O 1
ATOM 620 N N . LEU A 1 78 ? -10.493 -0.939 -4.527 1.00 91.06 78 LEU A N 1
ATOM 621 C CA . LEU A 1 78 ? -11.728 -1.732 -4.682 1.00 91.06 78 LEU A CA 1
ATOM 622 C C . LEU A 1 78 ? -12.879 -1.328 -3.734 1.00 91.06 78 LEU A C 1
ATOM 624 O O . LEU A 1 78 ? -12.689 -1.154 -2.522 1.00 91.06 78 LEU A O 1
ATOM 628 N N . ARG A 1 79 ? -14.107 -1.270 -4.276 1.00 86.06 79 ARG A N 1
ATOM 629 C CA . ARG A 1 79 ? -15.357 -0.947 -3.552 1.00 86.06 79 ARG A CA 1
ATOM 630 C C . ARG A 1 79 ? -15.573 -1.876 -2.348 1.00 86.06 79 ARG A C 1
ATOM 632 O O . ARG A 1 79 ? -15.355 -3.087 -2.430 1.00 86.06 79 ARG A O 1
ATOM 639 N N . ASN A 1 80 ? -16.057 -1.321 -1.232 1.00 80.19 80 ASN A N 1
ATOM 640 C CA . ASN A 1 80 ? -16.137 -2.032 0.054 1.00 80.19 80 ASN A CA 1
ATOM 641 C C . ASN A 1 80 ? -17.005 -3.306 0.023 1.00 80.19 80 ASN A C 1
ATOM 643 O O . ASN A 1 80 ? -16.634 -4.273 0.682 1.00 80.19 80 ASN A O 1
ATOM 647 N N . LYS A 1 81 ? -18.091 -3.321 -0.769 1.00 81.69 81 LYS A N 1
ATOM 648 C CA . LYS A 1 81 ? -19.022 -4.458 -0.936 1.00 81.69 81 LYS A CA 1
ATOM 649 C C . LYS A 1 81 ? -18.490 -5.604 -1.830 1.00 81.69 81 LYS A C 1
ATOM 651 O O . LYS A 1 81 ? -19.185 -6.596 -2.013 1.00 81.69 81 LYS A O 1
ATOM 656 N N . SER A 1 82 ? -17.300 -5.487 -2.432 1.00 86.88 82 SER A N 1
ATOM 657 C CA . SER A 1 82 ? -16.813 -6.473 -3.417 1.00 86.88 82 SER A CA 1
ATOM 658 C C . SER A 1 82 ? -16.234 -7.751 -2.781 1.00 86.88 82 SER A C 1
ATOM 660 O O . SER A 1 82 ? -15.375 -7.687 -1.899 1.00 86.88 82 SER A O 1
ATOM 662 N N . LYS A 1 83 ? -16.646 -8.926 -3.293 1.00 86.88 83 LYS A N 1
ATOM 663 C CA . LYS A 1 83 ? -16.142 -10.254 -2.869 1.00 86.88 83 LYS A CA 1
ATOM 664 C C . LYS A 1 83 ? -14.618 -10.396 -3.040 1.00 86.88 83 LYS A C 1
ATOM 666 O O . LYS A 1 83 ? -13.953 -11.044 -2.237 1.00 86.88 83 LYS A O 1
ATOM 671 N N . ILE A 1 84 ? -14.054 -9.754 -4.067 1.00 87.12 84 ILE A N 1
ATOM 672 C CA . ILE A 1 84 ? -12.605 -9.728 -4.324 1.00 87.12 84 ILE A CA 1
ATOM 673 C C . ILE A 1 84 ? -11.879 -9.006 -3.181 1.00 87.12 84 ILE A C 1
ATOM 675 O O . ILE A 1 84 ? -10.910 -9.531 -2.631 1.00 87.12 84 ILE A O 1
ATOM 679 N N . ARG A 1 85 ? -12.378 -7.835 -2.754 1.00 89.31 85 ARG A N 1
ATOM 680 C CA . ARG A 1 85 ? -11.768 -7.093 -1.647 1.00 89.31 85 ARG A CA 1
ATOM 681 C C . ARG A 1 85 ? -11.842 -7.866 -0.333 1.00 89.31 85 ARG A C 1
ATOM 683 O O . ARG A 1 85 ? -10.842 -7.883 0.375 1.00 89.31 85 ARG A O 1
ATOM 690 N N . SER A 1 86 ? -12.963 -8.501 0.015 1.00 86.56 86 SER A N 1
ATOM 691 C CA . SER A 1 86 ? -13.036 -9.263 1.275 1.00 86.56 86 SER A CA 1
ATOM 692 C C . SER A 1 86 ? -12.078 -10.464 1.296 1.00 86.56 86 SER A C 1
ATOM 694 O O . SER A 1 86 ? -11.504 -10.747 2.346 1.00 86.56 86 SER A O 1
ATOM 696 N N . LYS A 1 87 ? -11.813 -11.103 0.144 1.00 88.88 87 LYS A N 1
ATOM 697 C CA . LYS A 1 87 ? -10.795 -12.163 0.015 1.00 88.88 87 LYS A CA 1
ATOM 698 C C . LYS A 1 87 ? -9.352 -11.640 0.123 1.00 88.88 87 LYS A C 1
ATOM 700 O O . LYS A 1 87 ? -8.527 -12.298 0.752 1.00 88.88 87 LYS A O 1
ATOM 705 N N . LEU A 1 88 ? -9.037 -10.482 -0.471 1.00 90.88 88 LEU A N 1
ATOM 706 C CA . LEU A 1 88 ? -7.655 -9.976 -0.590 1.00 90.88 88 LEU A CA 1
ATOM 707 C C . LEU A 1 88 ? -7.225 -8.971 0.498 1.00 90.88 88 LEU A C 1
ATOM 709 O O . LEU A 1 88 ? -6.038 -8.869 0.804 1.00 90.88 88 LEU A O 1
ATOM 713 N N . MET A 1 89 ? -8.154 -8.242 1.126 1.00 89.50 89 MET A N 1
ATOM 714 C CA . MET A 1 89 ? -7.838 -7.273 2.189 1.00 89.50 89 MET A CA 1
ATOM 715 C C . MET A 1 89 ? -7.039 -7.888 3.366 1.00 89.50 89 MET A C 1
ATOM 717 O O . MET A 1 89 ? -6.089 -7.235 3.803 1.00 89.50 89 MET A O 1
ATOM 721 N N . PRO A 1 90 ? -7.316 -9.125 3.847 1.00 89.19 90 PRO A N 1
ATOM 722 C CA . PRO A 1 90 ? -6.558 -9.747 4.943 1.00 89.19 90 PRO A CA 1
ATOM 723 C C . PRO A 1 90 ? -5.100 -10.109 4.614 1.00 89.19 90 PRO A C 1
ATOM 725 O O . PRO A 1 90 ? -4.336 -10.410 5.531 1.00 89.19 90 PRO A O 1
ATOM 728 N N . ILE A 1 91 ? -4.710 -10.103 3.331 1.00 93.19 91 ILE A N 1
ATOM 729 C CA . ILE A 1 91 ? -3.325 -10.350 2.890 1.00 93.19 91 ILE A CA 1
ATOM 730 C C . ILE A 1 91 ? -2.606 -9.086 2.392 1.00 93.19 91 ILE A C 1
ATOM 732 O O . ILE A 1 91 ? -1.436 -9.150 2.020 1.00 93.19 91 ILE A O 1
ATOM 736 N N . ARG A 1 92 ? -3.267 -7.918 2.403 1.00 92.94 92 ARG A N 1
ATOM 737 C CA . ARG A 1 92 ? -2.746 -6.681 1.793 1.00 92.94 92 ARG A CA 1
ATOM 738 C C . ARG A 1 92 ? -1.399 -6.226 2.373 1.00 92.94 92 ARG A C 1
ATOM 740 O O . ARG A 1 92 ? -0.549 -5.767 1.619 1.00 92.94 92 ARG A O 1
ATOM 747 N N . THR A 1 93 ? -1.184 -6.348 3.686 1.00 90.19 93 THR A N 1
ATOM 748 C CA . THR A 1 93 ? 0.105 -5.979 4.307 1.00 90.19 93 THR A CA 1
ATOM 749 C C . THR A 1 93 ? 1.210 -6.971 3.935 1.00 90.19 93 THR A C 1
ATOM 751 O O . THR A 1 93 ? 2.334 -6.555 3.684 1.00 90.19 93 THR A O 1
ATOM 754 N N . GLN A 1 94 ? 0.888 -8.259 3.824 1.00 94.00 94 GLN A N 1
ATOM 755 C CA . GLN A 1 94 ? 1.824 -9.315 3.441 1.00 94.00 94 GLN A CA 1
ATOM 756 C C . GLN A 1 94 ? 2.311 -9.126 1.999 1.00 94.00 94 GLN A C 1
ATOM 758 O O . GLN A 1 94 ? 3.508 -9.210 1.738 1.00 94.00 94 GLN A O 1
ATOM 763 N N . LEU A 1 95 ? 1.401 -8.772 1.085 1.00 95.12 95 LEU A N 1
ATOM 764 C CA . LEU A 1 95 ? 1.741 -8.403 -0.293 1.00 95.12 95 LEU A CA 1
ATOM 765 C C . LEU A 1 95 ? 2.609 -7.136 -0.365 1.00 95.12 95 LEU A C 1
ATOM 767 O O . LEU A 1 95 ? 3.514 -7.069 -1.186 1.00 95.12 95 LEU A O 1
ATOM 771 N N . SER A 1 96 ? 2.380 -6.156 0.516 1.00 94.38 96 SER A N 1
ATOM 772 C CA . SER A 1 96 ? 3.209 -4.942 0.583 1.00 94.38 96 SER A CA 1
ATOM 773 C C . SER A 1 96 ? 4.622 -5.214 1.103 1.00 94.38 96 SER A C 1
ATOM 775 O O . SER A 1 96 ? 5.560 -4.558 0.667 1.00 94.38 96 SER A O 1
ATOM 777 N N . ILE A 1 97 ? 4.788 -6.178 2.015 1.00 94.69 97 ILE A N 1
ATOM 778 C CA . ILE A 1 97 ? 6.108 -6.612 2.493 1.00 94.69 97 ILE A CA 1
ATOM 779 C C . ILE A 1 97 ? 6.841 -7.385 1.387 1.00 94.69 97 ILE A C 1
ATOM 781 O O . ILE A 1 97 ? 8.016 -7.118 1.155 1.00 94.69 97 ILE A O 1
ATOM 785 N N . LEU A 1 98 ? 6.148 -8.271 0.659 1.00 96.06 98 LEU A N 1
ATOM 786 C CA . LEU A 1 98 ? 6.711 -8.958 -0.513 1.00 96.06 98 LEU A CA 1
ATOM 787 C C . LEU A 1 98 ? 7.150 -7.970 -1.603 1.00 96.06 98 LEU A C 1
ATOM 789 O O . LEU A 1 98 ? 8.251 -8.122 -2.124 1.00 96.06 98 LEU A O 1
ATOM 793 N N . ALA A 1 99 ? 6.351 -6.933 -1.891 1.00 96.00 99 ALA A N 1
ATOM 794 C CA . ALA A 1 99 ? 6.735 -5.860 -2.814 1.00 96.00 99 ALA A CA 1
ATOM 795 C C . ALA A 1 99 ? 8.095 -5.261 -2.425 1.00 96.00 99 ALA A C 1
ATOM 797 O O . ALA A 1 99 ? 9.031 -5.298 -3.217 1.00 96.00 99 ALA A O 1
ATOM 798 N N . CYS A 1 100 ? 8.227 -4.803 -1.174 1.00 95.19 100 CYS A N 1
ATOM 799 C CA . CYS A 1 100 ? 9.463 -4.212 -0.665 1.00 95.19 100 CYS A CA 1
ATOM 800 C C . CYS A 1 100 ? 10.663 -5.166 -0.696 1.00 95.19 100 CYS A C 1
ATOM 802 O O . CYS A 1 100 ? 11.761 -4.724 -1.018 1.00 95.19 100 CYS A O 1
ATOM 804 N N . VAL A 1 101 ? 10.472 -6.458 -0.404 1.00 94.81 101 VAL A N 1
ATOM 805 C CA . VAL A 1 101 ? 11.549 -7.457 -0.504 1.00 94.81 101 VAL A CA 1
ATOM 806 C C . VAL A 1 101 ? 12.016 -7.612 -1.954 1.00 94.81 101 VAL A C 1
ATOM 808 O O . VAL A 1 101 ? 13.220 -7.592 -2.199 1.00 94.81 101 VAL A O 1
ATOM 811 N N . TYR A 1 102 ? 11.096 -7.688 -2.921 1.00 94.62 102 TYR A N 1
ATOM 812 C CA . TYR A 1 102 ? 11.428 -7.743 -4.351 1.00 94.62 102 TYR A CA 1
ATOM 813 C C . TYR A 1 102 ? 11.943 -6.420 -4.941 1.00 94.62 102 TYR A C 1
ATOM 815 O O . TYR A 1 102 ? 12.463 -6.433 -6.052 1.00 94.62 102 TYR A O 1
ATOM 823 N N . THR A 1 103 ? 11.870 -5.289 -4.229 1.00 93.44 103 THR A N 1
ATOM 824 C CA . THR A 1 103 ? 12.561 -4.055 -4.653 1.00 93.44 103 THR A CA 1
ATOM 825 C C . THR A 1 103 ? 14.062 -4.085 -4.347 1.00 93.44 103 THR A C 1
ATOM 827 O O . THR A 1 103 ? 14.804 -3.312 -4.940 1.00 93.44 103 THR A O 1
ATOM 830 N N . ILE A 1 104 ? 14.540 -4.944 -3.436 1.00 90.50 104 ILE A N 1
ATOM 831 C CA . ILE A 1 104 ? 15.935 -4.897 -2.954 1.00 90.50 104 ILE A CA 1
ATOM 832 C C . ILE A 1 104 ? 16.971 -5.086 -4.084 1.00 90.50 104 ILE A C 1
ATOM 834 O O . ILE A 1 104 ? 17.888 -4.268 -4.148 1.00 90.50 104 ILE A O 1
ATOM 838 N N . PRO A 1 105 ? 16.843 -6.061 -5.012 1.00 88.50 105 PRO A N 1
ATOM 839 C CA . PRO A 1 105 ? 17.792 -6.196 -6.123 1.00 88.50 105 PRO A CA 1
ATOM 840 C C . PRO A 1 105 ? 17.796 -4.975 -7.052 1.00 88.50 105 PRO A C 1
ATOM 842 O O . PRO A 1 105 ? 18.857 -4.485 -7.422 1.00 88.50 105 PRO A O 1
ATOM 845 N N . HIS A 1 106 ? 16.617 -4.421 -7.349 1.00 87.50 106 HIS A N 1
ATOM 846 C CA . HIS A 1 106 ? 16.480 -3.199 -8.143 1.00 87.50 106 HIS A CA 1
ATOM 847 C C . HIS A 1 106 ? 17.156 -1.987 -7.473 1.00 87.50 106 HIS A C 1
ATOM 849 O O . HIS A 1 106 ? 17.850 -1.222 -8.135 1.00 87.50 106 HIS A O 1
ATOM 855 N N . LEU A 1 107 ? 17.026 -1.845 -6.148 1.00 87.56 107 LEU A N 1
ATOM 856 C CA . LEU A 1 107 ? 17.699 -0.791 -5.377 1.00 87.56 107 LEU A CA 1
ATOM 857 C C . LEU A 1 107 ? 19.223 -0.967 -5.326 1.00 87.56 107 LEU A C 1
ATOM 859 O O . LEU A 1 107 ? 19.940 0.028 -5.348 1.00 87.56 107 LEU A O 1
ATOM 863 N N . TYR A 1 108 ? 19.719 -2.206 -5.285 1.00 84.62 108 TYR A N 1
ATOM 864 C CA . TYR A 1 108 ? 21.154 -2.499 -5.361 1.00 84.62 108 TYR A CA 1
ATOM 865 C C . TYR A 1 108 ? 21.738 -2.120 -6.732 1.00 84.62 108 TYR A C 1
ATOM 867 O O . TYR A 1 108 ? 22.766 -1.450 -6.807 1.00 84.62 108 TYR A O 1
ATOM 875 N N . VAL A 1 109 ? 21.041 -2.472 -7.817 1.00 78.56 109 VAL A N 1
ATOM 876 C CA . VAL A 1 109 ? 21.419 -2.075 -9.182 1.00 78.56 109 VAL A CA 1
ATOM 877 C C . VAL A 1 109 ? 21.371 -0.549 -9.342 1.00 78.56 109 VAL A C 1
ATOM 879 O O . VAL A 1 109 ? 22.339 0.042 -9.818 1.00 78.56 109 VAL A O 1
ATOM 882 N N . PHE A 1 110 ? 20.301 0.104 -8.873 1.00 75.75 110 PHE A N 1
ATOM 883 C CA . PHE A 1 110 ? 20.186 1.567 -8.880 1.00 75.75 110 PHE A CA 1
ATOM 884 C C . PHE A 1 110 ? 21.310 2.250 -8.089 1.00 75.75 110 PHE A C 1
ATOM 886 O O . PHE A 1 110 ? 21.857 3.236 -8.569 1.00 75.75 110 PHE A O 1
ATOM 893 N N . TYR A 1 111 ? 21.686 1.733 -6.914 1.00 77.00 111 TYR A N 1
ATOM 894 C CA . TYR A 1 111 ? 22.784 2.283 -6.110 1.00 77.00 111 TYR A CA 1
ATOM 895 C C . TYR A 1 111 ? 24.112 2.291 -6.878 1.00 77.00 111 TYR A C 1
ATOM 897 O O . TYR A 1 111 ? 24.786 3.319 -6.903 1.00 77.00 111 TYR A O 1
ATOM 905 N N . ASN A 1 112 ? 24.452 1.190 -7.558 1.00 73.69 112 ASN A N 1
ATOM 906 C CA . ASN A 1 112 ? 25.696 1.088 -8.323 1.00 73.69 112 ASN A CA 1
ATOM 907 C C . ASN A 1 112 ? 25.752 2.108 -9.477 1.00 73.69 112 ASN A C 1
ATOM 909 O O . ASN A 1 112 ? 26.764 2.787 -9.631 1.00 73.69 112 ASN A O 1
ATOM 913 N N . TYR A 1 113 ? 24.669 2.266 -10.251 1.00 70.44 113 TYR A N 1
ATOM 914 C CA . TYR A 1 113 ? 24.605 3.285 -11.311 1.00 70.44 113 TYR A CA 1
ATOM 915 C C . TYR A 1 113 ? 24.590 4.712 -10.740 1.00 70.44 113 TYR A C 1
ATOM 917 O O . TYR A 1 113 ? 25.411 5.546 -11.113 1.00 70.44 113 TYR A O 1
ATOM 925 N N . CYS A 1 114 ? 23.702 4.985 -9.781 1.00 66.81 114 CYS A N 1
ATOM 926 C CA . CYS A 1 114 ? 23.512 6.321 -9.221 1.00 66.81 114 CYS A CA 1
ATOM 927 C C . CYS A 1 114 ? 24.756 6.842 -8.487 1.00 66.81 114 CYS A C 1
ATOM 929 O O . CYS A 1 114 ? 24.972 8.049 -8.479 1.00 66.81 114 CYS A O 1
ATOM 931 N N . LEU A 1 115 ? 25.578 5.979 -7.878 1.00 63.81 115 LEU A N 1
ATOM 932 C CA . LEU A 1 115 ? 26.824 6.404 -7.233 1.00 63.81 115 LEU A CA 1
ATOM 933 C C . LEU A 1 115 ? 27.889 6.813 -8.264 1.00 63.81 115 LEU A C 1
ATOM 935 O O . LEU A 1 115 ? 28.597 7.792 -8.043 1.00 63.81 115 LEU A O 1
ATOM 939 N N . ILE A 1 116 ? 27.967 6.114 -9.401 1.00 64.69 116 ILE A N 1
ATOM 940 C CA . ILE A 1 116 ? 28.872 6.464 -10.509 1.00 64.69 116 ILE A CA 1
ATOM 941 C C . ILE A 1 116 ? 28.452 7.794 -11.150 1.00 64.69 116 ILE A C 1
ATOM 943 O O . ILE A 1 116 ? 29.306 8.645 -11.397 1.00 64.69 116 ILE A O 1
ATOM 947 N N . ASP A 1 117 ? 27.152 7.996 -11.375 1.00 62.31 117 ASP A N 1
ATOM 948 C CA . ASP A 1 117 ? 26.636 9.220 -11.998 1.00 62.31 117 ASP A CA 1
ATOM 949 C C . ASP A 1 117 ? 26.638 10.422 -11.037 1.00 62.31 117 ASP A C 1
ATOM 951 O O . ASP A 1 117 ? 26.924 11.537 -11.459 1.00 62.31 117 ASP A O 1
ATOM 955 N N . LEU A 1 118 ? 26.407 10.224 -9.733 1.00 58.47 118 LEU A N 1
ATOM 956 C CA . LEU A 1 118 ? 26.465 11.307 -8.737 1.00 58.47 118 LEU A CA 1
ATOM 957 C C . LEU A 1 118 ? 27.889 11.864 -8.551 1.00 58.47 118 LEU A C 1
ATOM 959 O O . LEU A 1 118 ? 28.047 13.041 -8.234 1.00 58.47 118 LEU A O 1
ATOM 963 N N . LEU A 1 119 ? 28.919 11.042 -8.778 1.00 62.56 119 LEU A N 1
ATOM 964 C CA . LEU A 1 119 ? 30.321 11.480 -8.814 1.00 62.56 119 LEU A CA 1
ATOM 965 C C . LEU A 1 119 ? 30.694 12.184 -10.133 1.00 62.56 119 LEU A C 1
ATOM 967 O O . LEU A 1 119 ? 31.672 12.928 -10.174 1.00 62.56 119 LEU A O 1
ATOM 971 N N . LYS A 1 120 ? 29.919 11.985 -11.207 1.00 65.25 120 LYS A N 1
ATOM 972 C CA . LYS A 1 120 ? 30.096 12.632 -12.515 1.00 65.25 120 LYS A CA 1
ATOM 973 C C . LYS A 1 120 ? 29.117 13.798 -12.652 1.00 65.25 120 LYS A C 1
ATOM 975 O O . LYS A 1 120 ? 28.081 13.675 -13.300 1.00 65.25 120 LYS A O 1
ATOM 980 N N . ILE A 1 121 ? 29.459 14.926 -12.027 1.00 57.53 121 ILE A N 1
ATOM 981 C CA . ILE A 1 121 ? 28.600 16.112 -11.846 1.00 57.53 121 ILE A CA 1
ATOM 982 C C . ILE A 1 121 ? 28.204 16.766 -13.191 1.00 57.53 121 ILE A C 1
ATOM 984 O O . ILE A 1 121 ? 28.7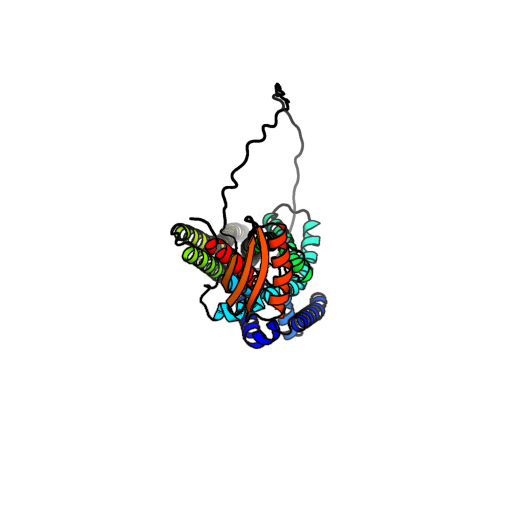38 17.796 -13.590 1.00 57.53 121 ILE A O 1
ATOM 988 N N . ASN A 1 122 ? 27.225 16.181 -13.882 1.00 56.78 122 ASN A N 1
ATOM 989 C CA . ASN A 1 122 ? 26.619 16.699 -15.107 1.00 56.78 122 ASN A CA 1
ATOM 990 C C . ASN A 1 122 ? 25.196 17.188 -14.806 1.00 56.78 122 ASN A C 1
ATOM 992 O O . ASN A 1 122 ? 24.244 16.410 -14.725 1.00 56.78 122 ASN A O 1
ATOM 996 N N . LEU A 1 123 ? 25.046 18.507 -14.658 1.00 52.97 123 LEU A N 1
ATOM 997 C CA . LEU A 1 123 ? 23.838 19.170 -14.147 1.00 52.97 123 LEU A CA 1
ATOM 998 C C . LEU A 1 123 ? 22.594 19.047 -15.061 1.00 52.97 123 LEU A C 1
ATOM 1000 O O . LEU A 1 123 ? 21.496 19.449 -14.681 1.00 52.97 123 LEU A O 1
ATOM 1004 N N . TYR A 1 124 ? 22.736 18.486 -16.262 1.00 52.34 124 TYR A N 1
ATOM 1005 C CA . TYR A 1 124 ? 21.750 18.576 -17.345 1.00 52.34 124 TYR A CA 1
ATOM 1006 C C . TYR A 1 124 ? 20.434 17.792 -17.122 1.00 52.34 124 TYR A C 1
ATOM 1008 O O . TYR A 1 124 ? 19.459 18.031 -17.828 1.00 52.34 124 TYR A O 1
ATOM 1016 N N . ASN A 1 125 ? 20.367 16.859 -16.159 1.00 64.56 125 ASN A N 1
ATOM 1017 C CA . ASN A 1 125 ? 19.226 15.930 -16.019 1.00 64.56 125 ASN A CA 1
ATOM 1018 C C . ASN A 1 125 ? 18.701 15.713 -14.576 1.00 64.56 125 ASN A C 1
ATOM 1020 O O . ASN A 1 125 ? 18.081 14.685 -14.295 1.00 64.56 125 ASN A O 1
ATOM 1024 N N . PHE A 1 126 ? 18.875 16.680 -13.662 1.00 69.50 126 PHE A N 1
ATOM 1025 C CA . PHE A 1 126 ? 18.520 16.568 -12.226 1.00 69.50 126 PHE A CA 1
ATOM 1026 C C . PHE A 1 126 ? 17.118 16.025 -11.883 1.00 69.50 126 PHE A C 1
ATOM 1028 O O . PHE A 1 126 ? 16.938 15.439 -10.814 1.00 69.50 126 PHE A O 1
ATOM 1035 N N . ILE A 1 127 ? 16.119 16.199 -12.753 1.00 78.31 127 ILE A N 1
ATOM 1036 C CA . ILE A 1 127 ? 14.724 15.813 -12.475 1.00 78.31 127 ILE A CA 1
ATOM 1037 C C . ILE A 1 127 ? 14.602 14.304 -12.186 1.00 78.31 127 ILE A C 1
ATOM 1039 O O . ILE A 1 127 ? 13.892 13.911 -11.260 1.00 78.31 127 ILE A O 1
ATOM 1043 N N . SER A 1 128 ? 15.321 13.456 -12.930 1.00 75.75 128 SER A N 1
ATOM 1044 C CA . SER A 1 128 ? 15.257 11.994 -12.770 1.00 75.75 128 SER A CA 1
ATOM 1045 C C . SER A 1 128 ? 15.843 11.486 -11.434 1.00 75.75 128 SER A C 1
ATOM 1047 O O . SER A 1 128 ? 15.119 10.805 -10.694 1.00 75.75 128 SER A O 1
ATOM 1049 N N . PRO A 1 129 ? 17.090 11.831 -11.036 1.00 78.56 129 PRO A N 1
ATOM 1050 C CA . PRO A 1 129 ? 17.621 11.437 -9.732 1.00 78.56 129 PRO A CA 1
ATOM 1051 C C . PRO A 1 129 ? 16.859 12.081 -8.563 1.00 78.56 129 PRO A C 1
ATOM 1053 O O . PRO A 1 129 ? 16.641 11.403 -7.561 1.00 78.56 129 PRO A O 1
ATOM 1056 N N . LEU A 1 130 ? 16.362 13.321 -8.684 1.00 84.00 130 LEU A N 1
ATOM 1057 C CA . LEU A 1 130 ? 15.575 13.973 -7.624 1.00 84.00 130 LEU A CA 1
ATOM 1058 C C . LEU A 1 130 ? 14.244 13.248 -7.348 1.00 84.00 130 LEU A C 1
ATOM 1060 O O . LEU A 1 130 ? 13.895 12.990 -6.190 1.00 84.00 130 LEU A O 1
ATOM 1064 N N . VAL A 1 131 ? 13.521 12.865 -8.407 1.00 87.44 131 VAL A N 1
ATOM 1065 C CA . VAL A 1 131 ? 12.315 12.023 -8.311 1.00 87.44 131 VAL A CA 1
ATOM 1066 C C . VAL A 1 131 ? 12.654 10.668 -7.681 1.00 87.44 131 VAL A C 1
ATOM 1068 O O . VAL A 1 131 ? 11.936 10.210 -6.791 1.00 87.44 131 VAL A O 1
ATOM 1071 N N . SER A 1 132 ? 13.770 10.055 -8.080 1.00 85.25 132 SER A N 1
ATOM 1072 C CA . SER A 1 132 ? 14.200 8.732 -7.603 1.00 85.25 132 SER A CA 1
ATOM 1073 C C . SER A 1 132 ? 14.622 8.735 -6.124 1.00 85.25 132 SER A C 1
ATOM 1075 O O . SER A 1 132 ? 14.205 7.862 -5.362 1.00 85.25 132 SER A O 1
ATOM 1077 N N . LEU A 1 133 ? 15.357 9.756 -5.673 1.00 86.75 133 LEU A N 1
ATOM 1078 C CA . LEU A 1 133 ? 15.729 9.957 -4.266 1.00 86.75 133 LEU A CA 1
ATOM 1079 C C . LEU A 1 133 ? 14.492 10.194 -3.385 1.00 86.75 133 LEU A C 1
ATOM 1081 O O . LEU A 1 133 ? 14.344 9.585 -2.322 1.00 86.75 133 LEU A O 1
ATOM 1085 N N . THR A 1 134 ? 13.557 11.021 -3.857 1.00 91.62 134 THR A N 1
ATOM 1086 C CA . THR A 1 134 ? 12.279 11.268 -3.169 1.00 91.62 134 THR A CA 1
ATOM 1087 C C . THR A 1 134 ? 11.459 9.976 -3.052 1.00 91.62 134 THR A C 1
ATOM 1089 O O . THR A 1 134 ? 10.906 9.669 -1.990 1.00 91.62 134 THR A O 1
ATOM 1092 N N . LEU A 1 135 ? 11.427 9.170 -4.118 1.00 92.69 135 LEU A N 1
ATOM 1093 C CA . LEU A 1 135 ? 10.766 7.865 -4.145 1.00 92.69 135 LEU A CA 1
ATOM 1094 C C . LEU A 1 135 ? 11.410 6.870 -3.163 1.00 92.69 135 LEU A C 1
ATOM 1096 O O . LEU A 1 135 ? 10.684 6.143 -2.483 1.00 92.69 135 LEU A O 1
ATOM 1100 N N . PHE A 1 136 ? 12.740 6.877 -3.027 1.00 91.50 136 PHE A N 1
ATOM 1101 C CA . PHE A 1 136 ? 13.484 6.040 -2.078 1.00 91.50 136 PHE A CA 1
ATOM 1102 C C . PHE A 1 136 ? 13.182 6.387 -0.609 1.00 91.50 136 PHE A C 1
ATOM 1104 O O . PHE A 1 136 ? 12.916 5.493 0.199 1.00 91.50 136 PHE A O 1
ATOM 1111 N N . ILE A 1 137 ? 13.129 7.677 -0.259 1.00 93.00 137 ILE A N 1
ATOM 1112 C CA . ILE A 1 137 ? 12.776 8.136 1.099 1.00 93.00 137 ILE A CA 1
ATOM 1113 C C . ILE A 1 137 ? 11.336 7.722 1.458 1.00 93.00 137 ILE A C 1
ATOM 1115 O O . ILE A 1 137 ? 11.073 7.219 2.561 1.00 93.00 137 ILE A O 1
ATOM 1119 N N . LEU A 1 138 ? 10.398 7.866 0.514 1.00 95.00 138 LEU A N 1
ATOM 1120 C CA . LEU A 1 138 ? 9.016 7.403 0.677 1.00 95.00 138 LEU A CA 1
ATOM 1121 C C . LEU A 1 138 ? 8.935 5.872 0.800 1.00 95.00 138 LEU A C 1
ATOM 1123 O O . LEU A 1 138 ? 8.229 5.369 1.680 1.00 95.00 138 LEU A O 1
ATOM 1127 N N . PHE A 1 139 ? 9.681 5.132 -0.026 1.00 94.56 139 PHE A N 1
ATOM 1128 C CA . PHE A 1 139 ? 9.778 3.672 0.028 1.00 94.56 139 PHE A CA 1
ATOM 1129 C C . PHE A 1 139 ? 10.237 3.188 1.406 1.00 94.56 139 PHE A C 1
ATOM 1131 O O . PHE A 1 139 ? 9.551 2.372 2.023 1.00 94.56 139 PHE A O 1
ATOM 1138 N N . LEU A 1 140 ? 11.349 3.722 1.922 1.00 93.25 140 LEU A N 1
ATOM 1139 C CA . LEU A 1 140 ? 11.915 3.319 3.210 1.00 93.25 140 LEU A CA 1
ATOM 1140 C C . LEU A 1 140 ? 10.940 3.603 4.367 1.00 93.25 140 LEU A C 1
ATOM 1142 O O . LEU A 1 140 ? 10.691 2.736 5.209 1.00 93.25 140 LEU A O 1
ATOM 1146 N N . THR A 1 141 ? 10.300 4.776 4.350 1.00 94.00 141 THR A N 1
ATOM 1147 C CA . THR A 1 141 ? 9.264 5.175 5.321 1.00 94.00 141 THR A CA 1
ATOM 1148 C C . THR A 1 141 ? 8.070 4.207 5.324 1.00 94.00 141 THR A C 1
ATOM 1150 O O . THR A 1 141 ? 7.575 3.795 6.384 1.00 94.00 141 THR A O 1
ATOM 1153 N N . LEU A 1 142 ? 7.594 3.811 4.140 1.00 93.62 142 LEU A N 1
ATOM 1154 C CA . LEU A 1 142 ? 6.470 2.885 3.984 1.00 93.62 142 LEU A CA 1
ATOM 1155 C C . LEU A 1 142 ? 6.852 1.437 4.315 1.00 93.62 142 LEU A C 1
ATOM 1157 O O . LEU A 1 142 ? 6.040 0.722 4.909 1.00 93.62 142 LEU A O 1
ATOM 1161 N N . PHE A 1 143 ? 8.075 1.013 3.992 1.00 93.81 143 PHE A N 1
ATOM 1162 C CA . PHE A 1 143 ? 8.593 -0.317 4.305 1.00 93.81 143 PHE A CA 1
ATOM 1163 C C . PHE A 1 143 ? 8.714 -0.521 5.818 1.00 93.81 143 PHE A C 1
ATOM 1165 O O . PHE A 1 143 ? 8.064 -1.417 6.363 1.00 93.81 143 PHE A O 1
ATOM 1172 N N . ILE A 1 144 ? 9.438 0.365 6.515 1.00 92.38 144 ILE A N 1
ATOM 1173 C CA . ILE A 1 144 ? 9.621 0.308 7.975 1.00 92.38 144 ILE A CA 1
ATOM 1174 C C . ILE A 1 144 ? 8.259 0.288 8.683 1.00 92.38 144 ILE A C 1
ATOM 1176 O O . ILE A 1 144 ? 8.000 -0.581 9.515 1.00 92.38 144 ILE A O 1
ATOM 1180 N N . THR A 1 145 ? 7.330 1.178 8.311 1.00 91.81 145 THR A N 1
ATOM 1181 C CA . THR A 1 145 ? 5.995 1.225 8.942 1.00 91.81 145 THR A CA 1
ATOM 1182 C C . THR A 1 145 ? 5.041 0.097 8.524 1.00 91.81 145 THR A C 1
ATOM 1184 O O . THR A 1 145 ? 3.976 -0.054 9.134 1.00 91.81 145 THR A O 1
ATOM 1187 N N . SER A 1 146 ? 5.416 -0.738 7.550 1.00 88.69 146 SER A N 1
ATOM 1188 C CA . SER A 1 146 ? 4.694 -1.972 7.203 1.00 88.69 146 SER A CA 1
ATOM 1189 C C . SER A 1 146 ? 5.127 -3.177 8.045 1.00 88.69 146 SER A C 1
ATOM 1191 O O . SER A 1 146 ? 4.338 -4.112 8.213 1.00 88.69 146 SER A O 1
ATOM 1193 N N . LEU A 1 147 ? 6.337 -3.163 8.621 1.00 88.19 147 LEU A N 1
ATOM 1194 C CA . LEU A 1 147 ? 6.828 -4.233 9.493 1.00 88.19 147 LEU A CA 1
ATOM 1195 C C . LEU A 1 147 ? 5.952 -4.369 10.749 1.00 88.19 147 LEU A C 1
ATOM 1197 O O . LEU A 1 147 ? 5.616 -3.383 11.410 1.00 88.19 147 LEU A O 1
ATOM 1201 N N . LYS A 1 148 ? 5.616 -5.613 11.128 1.00 83.88 148 LYS A N 1
ATOM 1202 C CA . LYS A 1 148 ? 4.733 -5.909 12.277 1.00 83.88 148 LYS A CA 1
ATOM 1203 C C . LYS A 1 148 ? 5.225 -5.250 13.576 1.00 83.88 148 LYS A C 1
ATOM 1205 O O . LYS A 1 148 ? 4.410 -4.735 14.335 1.00 83.88 148 LYS A O 1
ATOM 1210 N N . PHE A 1 149 ? 6.539 -5.251 13.802 1.00 83.75 149 PHE A N 1
ATOM 1211 C CA . PHE A 1 149 ? 7.200 -4.649 14.964 1.00 83.75 149 PHE A CA 1
ATOM 1212 C C . PHE A 1 149 ? 6.898 -3.146 15.090 1.00 83.75 149 PHE A C 1
ATOM 1214 O O . PHE A 1 149 ? 6.349 -2.704 16.099 1.00 83.75 149 PHE A O 1
ATOM 1221 N N . CYS A 1 150 ? 7.169 -2.375 14.034 1.00 82.69 150 CYS A N 1
ATOM 1222 C CA . CYS A 1 150 ? 6.899 -0.939 13.989 1.00 82.69 150 CYS A CA 1
ATOM 1223 C C . CYS A 1 150 ? 5.394 -0.643 14.030 1.00 82.69 150 CYS A C 1
ATOM 1225 O O . CYS A 1 150 ? 4.965 0.267 14.736 1.00 82.69 150 CYS A O 1
ATOM 1227 N N . LYS A 1 151 ? 4.576 -1.441 13.330 1.00 82.12 151 LYS A N 1
ATOM 1228 C CA . LYS A 1 151 ? 3.117 -1.277 13.297 1.00 82.12 151 LYS A CA 1
ATOM 1229 C C . LYS A 1 151 ? 2.477 -1.395 14.683 1.00 82.12 151 LYS A C 1
ATOM 1231 O O . LYS A 1 151 ? 1.663 -0.547 15.023 1.00 82.12 151 LYS A O 1
ATOM 1236 N N . VAL A 1 152 ? 2.847 -2.400 15.483 1.00 80.69 152 VAL A N 1
ATOM 1237 C CA . VAL A 1 152 ? 2.292 -2.592 16.842 1.00 80.69 152 VAL A CA 1
ATOM 1238 C C . VAL A 1 152 ? 2.702 -1.456 17.791 1.00 80.69 152 VAL A C 1
ATOM 1240 O O . VAL A 1 152 ? 1.903 -1.054 18.629 1.00 80.69 152 VAL A O 1
ATOM 1243 N N . ARG A 1 153 ? 3.904 -0.885 17.623 1.00 85.56 153 ARG A N 1
ATOM 1244 C CA . ARG A 1 153 ? 4.399 0.251 18.426 1.00 85.56 153 ARG A CA 1
ATOM 1245 C C . ARG A 1 153 ? 3.775 1.610 18.062 1.00 85.56 153 ARG A C 1
ATOM 1247 O O . ARG A 1 153 ? 3.979 2.578 18.788 1.00 85.56 153 ARG A O 1
ATOM 1254 N N . LEU A 1 154 ? 3.036 1.718 16.954 1.00 84.06 154 LEU A N 1
ATOM 1255 C CA . LEU A 1 154 ? 2.462 2.981 16.477 1.00 84.06 154 LEU A CA 1
ATOM 1256 C C . LEU A 1 154 ? 0.956 3.083 16.756 1.00 84.06 154 LEU A C 1
ATOM 1258 O O . LEU A 1 154 ? 0.174 2.230 16.334 1.00 84.06 154 LEU A O 1
ATOM 1262 N N . LYS A 1 155 ? 0.543 4.203 17.370 1.00 84.88 155 LYS A N 1
ATOM 1263 C CA . LYS A 1 155 ? -0.866 4.619 17.500 1.00 84.88 155 LYS A CA 1
ATOM 1264 C C . LYS A 1 155 ? -1.572 4.615 16.143 1.00 84.88 155 LYS A C 1
ATOM 1266 O O . LYS A 1 155 ? -1.036 5.142 15.162 1.00 84.88 155 LYS A O 1
ATOM 1271 N N . ILE A 1 156 ? -2.790 4.075 16.081 1.00 82.50 156 ILE A N 1
ATOM 1272 C CA . ILE A 1 156 ? -3.467 3.815 14.804 1.00 82.50 156 ILE A CA 1
ATOM 1273 C C . ILE A 1 156 ? -3.756 5.087 14.002 1.00 82.50 156 ILE A C 1
ATOM 1275 O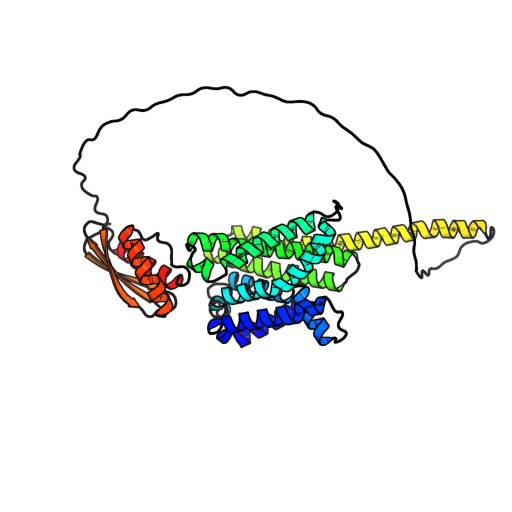 O . ILE A 1 156 ? -3.571 5.062 12.785 1.00 82.50 156 ILE A O 1
ATOM 1279 N N . LYS A 1 157 ? -4.144 6.208 14.638 1.00 85.44 157 LYS A N 1
ATOM 1280 C CA . LYS A 1 157 ? -4.347 7.499 13.951 1.00 85.44 157 LYS A CA 1
ATOM 1281 C C . LYS A 1 157 ? -3.056 7.949 13.242 1.00 85.44 157 LYS A C 1
ATOM 1283 O O . LYS A 1 157 ? -3.098 8.336 12.073 1.00 85.44 157 LYS A O 1
ATOM 1288 N N . ARG A 1 158 ? -1.892 7.800 13.896 1.00 89.00 158 ARG A N 1
ATOM 1289 C CA . ARG A 1 158 ? -0.563 8.111 13.326 1.00 89.00 158 ARG A CA 1
ATOM 1290 C C . ARG A 1 158 ? -0.165 7.128 12.217 1.00 89.00 158 ARG A C 1
ATOM 1292 O O . ARG A 1 158 ? 0.191 7.572 11.128 1.00 89.00 158 ARG A O 1
ATOM 1299 N N . TRP A 1 159 ? -0.307 5.817 12.433 1.00 88.69 159 TRP A N 1
ATOM 1300 C CA . TRP A 1 159 ? -0.013 4.794 11.413 1.00 88.69 159 TRP A CA 1
ATOM 1301 C C . TRP A 1 159 ? -0.889 4.961 10.156 1.00 88.69 159 TRP A C 1
ATOM 1303 O O . TRP A 1 159 ? -0.370 4.991 9.040 1.00 88.69 159 TRP A O 1
ATOM 1313 N N . LYS A 1 160 ? -2.203 5.185 10.329 1.00 87.38 160 LYS A N 1
ATOM 1314 C CA . LYS A 1 160 ? -3.151 5.504 9.245 1.00 87.38 160 LYS A CA 1
ATOM 1315 C C . LYS A 1 160 ? -2.790 6.814 8.516 1.00 87.38 160 LYS A C 1
ATOM 1317 O O . LYS A 1 160 ? -3.117 6.920 7.337 1.00 87.38 160 LYS A O 1
ATOM 1322 N N . LYS A 1 161 ? -2.129 7.795 9.159 1.00 90.75 161 LYS A N 1
ATOM 1323 C CA . LYS A 1 161 ? -1.617 9.019 8.495 1.00 90.75 161 LYS A CA 1
ATOM 1324 C C . LYS A 1 161 ? -0.370 8.722 7.656 1.00 90.75 161 LYS A C 1
ATOM 1326 O O . LYS A 1 161 ? -0.375 9.053 6.476 1.00 90.75 161 LYS A O 1
ATOM 1331 N N . ILE A 1 162 ? 0.644 8.054 8.213 1.00 91.19 162 ILE A N 1
ATOM 1332 C CA . ILE A 1 162 ? 1.892 7.725 7.489 1.00 91.19 162 ILE A CA 1
ATOM 1333 C C . ILE A 1 162 ? 1.597 6.842 6.269 1.00 91.19 162 ILE A C 1
ATOM 1335 O O . ILE A 1 162 ? 2.060 7.116 5.169 1.00 91.19 162 ILE A O 1
ATOM 1339 N N . GLN A 1 163 ? 0.733 5.837 6.415 1.00 91.88 163 GLN A N 1
ATOM 1340 C CA . GLN A 1 163 ? 0.372 4.925 5.323 1.00 91.88 163 GLN A CA 1
ATOM 1341 C C . GLN A 1 163 ? -0.511 5.566 4.228 1.00 91.88 163 GLN A C 1
ATOM 1343 O O . GLN A 1 163 ? -0.798 4.915 3.224 1.00 91.88 163 GLN A O 1
ATOM 1348 N N . LYS A 1 164 ? -0.909 6.847 4.353 1.00 91.38 164 LYS A N 1
ATOM 1349 C CA . LYS A 1 164 ? -1.424 7.627 3.209 1.00 91.38 164 LYS A CA 1
ATOM 1350 C C . LYS A 1 164 ? -0.314 8.064 2.250 1.00 91.38 164 LYS A C 1
ATOM 1352 O O . LYS A 1 164 ? -0.627 8.316 1.092 1.00 91.38 164 LYS A O 1
ATOM 1357 N N . LEU A 1 165 ? 0.956 8.090 2.669 1.00 94.56 165 LEU A N 1
ATOM 1358 C CA . LEU A 1 165 ? 2.091 8.383 1.780 1.00 94.56 165 LEU A CA 1
ATOM 1359 C C . LEU A 1 165 ? 2.253 7.337 0.661 1.00 94.56 165 LEU A C 1
ATOM 1361 O O . LEU A 1 165 ? 2.901 7.614 -0.340 1.00 94.56 165 LEU A O 1
ATOM 1365 N N . ALA A 1 166 ? 1.584 6.182 0.761 1.00 93.50 166 ALA A N 1
ATOM 1366 C CA . ALA A 1 166 ? 1.487 5.206 -0.322 1.00 93.50 166 ALA A CA 1
ATOM 1367 C C . ALA A 1 166 ? 0.827 5.765 -1.602 1.00 93.50 166 ALA A C 1
ATOM 1369 O O . ALA A 1 166 ? 1.135 5.283 -2.686 1.00 93.50 166 ALA A O 1
ATOM 1370 N N . TYR A 1 167 ? -0.053 6.773 -1.510 1.00 92.56 167 TYR A N 1
ATOM 1371 C CA . TYR A 1 167 ? -0.661 7.398 -2.696 1.00 92.56 167 TYR A CA 1
ATOM 1372 C C . TYR A 1 167 ? 0.323 8.300 -3.469 1.00 92.56 167 TYR A C 1
ATOM 1374 O O . TYR A 1 167 ? 0.508 8.031 -4.656 1.00 92.56 167 TYR A O 1
ATOM 1382 N N . PRO A 1 168 ? 1.004 9.298 -2.859 1.00 93.88 168 PRO A N 1
ATOM 1383 C CA . PRO A 1 168 ? 2.045 10.053 -3.555 1.00 93.88 168 PRO A CA 1
ATOM 1384 C C . PRO A 1 168 ? 3.246 9.179 -3.938 1.00 93.88 168 PRO A C 1
ATOM 1386 O O . PRO A 1 168 ? 3.770 9.370 -5.025 1.00 93.88 168 PRO A O 1
ATOM 1389 N N . PHE A 1 169 ? 3.624 8.168 -3.143 1.00 95.56 169 PHE A N 1
ATOM 1390 C CA . PHE A 1 169 ? 4.624 7.168 -3.554 1.00 95.56 169 PHE A CA 1
ATOM 1391 C C . PHE A 1 169 ? 4.232 6.472 -4.866 1.00 95.56 169 PHE A C 1
ATOM 1393 O O . PHE A 1 169 ? 5.037 6.405 -5.786 1.00 95.56 169 PHE A O 1
ATOM 1400 N N . PHE A 1 170 ? 2.990 5.991 -4.987 1.00 95.25 170 PHE A N 1
ATOM 1401 C CA . PHE A 1 170 ? 2.534 5.301 -6.198 1.00 95.25 170 PHE A CA 1
ATOM 1402 C C . PHE A 1 170 ? 2.374 6.255 -7.396 1.00 95.25 170 PHE A C 1
ATOM 1404 O O . PHE A 1 170 ? 2.670 5.872 -8.522 1.00 95.25 170 PHE A O 1
ATOM 1411 N N . PHE A 1 171 ? 1.981 7.512 -7.175 1.00 94.12 171 PHE A N 1
ATOM 1412 C CA . PHE A 1 171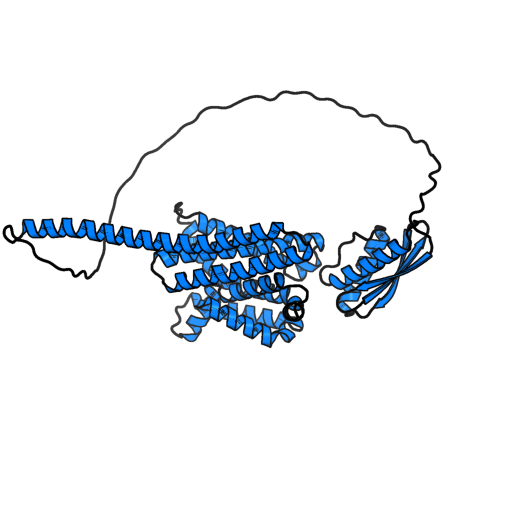 ? 1.994 8.536 -8.228 1.00 94.12 171 PHE A CA 1
ATOM 1413 C C . PHE A 1 171 ? 3.421 8.843 -8.715 1.00 94.12 171 PHE A C 1
ATOM 1415 O O . PHE A 1 171 ? 3.684 8.878 -9.915 1.00 94.12 171 PHE A O 1
ATOM 1422 N N . LEU A 1 172 ? 4.360 9.007 -7.783 1.00 94.12 172 LEU A N 1
ATOM 1423 C CA . LEU A 1 172 ? 5.760 9.302 -8.079 1.00 94.12 172 LEU A CA 1
ATOM 1424 C C . LEU A 1 172 ? 6.475 8.107 -8.735 1.00 94.12 172 LEU A C 1
ATOM 1426 O O . LEU A 1 172 ? 7.339 8.306 -9.580 1.00 94.12 172 LEU A O 1
ATOM 1430 N N . LEU A 1 173 ? 6.061 6.874 -8.418 1.00 94.31 173 LEU A N 1
ATOM 1431 C CA . LEU A 1 173 ? 6.504 5.648 -9.091 1.00 94.31 173 LEU A CA 1
ATOM 1432 C C . LEU A 1 173 ? 6.108 5.637 -10.578 1.00 94.31 173 LEU A C 1
ATOM 1434 O O . LEU A 1 173 ? 6.925 5.259 -11.412 1.00 94.31 173 LEU A O 1
ATOM 1438 N N . TYR A 1 174 ? 4.901 6.098 -10.928 1.00 94.88 174 TYR A N 1
ATOM 1439 C CA . TYR A 1 174 ? 4.520 6.291 -12.333 1.00 94.88 174 TYR A CA 1
ATOM 1440 C C . TYR A 1 174 ? 5.382 7.358 -13.019 1.00 94.88 174 TYR A C 1
ATOM 1442 O O . TYR A 1 174 ? 5.856 7.128 -14.128 1.00 94.88 174 TYR A O 1
ATOM 1450 N N . LEU A 1 175 ? 5.633 8.495 -12.358 1.00 92.69 175 LEU A N 1
ATOM 1451 C CA . LEU A 1 175 ? 6.484 9.549 -12.921 1.00 92.69 175 LEU A CA 1
ATOM 1452 C C . LEU A 1 175 ? 7.924 9.060 -13.154 1.00 92.69 175 LEU A C 1
ATOM 1454 O O . LEU A 1 175 ? 8.493 9.324 -14.206 1.00 92.69 175 LEU A O 1
ATOM 1458 N N . HIS A 1 176 ? 8.487 8.303 -12.210 1.00 91.12 176 HIS A N 1
ATOM 1459 C CA . HIS A 1 176 ? 9.799 7.664 -12.334 1.00 91.12 176 HIS A CA 1
ATOM 1460 C C . HIS A 1 176 ? 9.857 6.701 -13.535 1.00 91.12 176 HIS A C 1
ATOM 1462 O O . HIS A 1 176 ? 10.757 6.819 -14.366 1.00 91.12 176 HIS A O 1
ATOM 1468 N N . LEU A 1 177 ? 8.857 5.822 -13.695 1.00 91.31 177 LEU A N 1
ATOM 1469 C CA . LEU A 1 177 ? 8.748 4.942 -14.868 1.00 91.31 177 LEU A CA 1
ATOM 1470 C C . LEU A 1 177 ? 8.637 5.741 -16.176 1.00 91.31 177 LEU A C 1
ATOM 1472 O O . LEU A 1 177 ? 9.326 5.423 -17.140 1.00 91.31 177 LEU A O 1
ATOM 1476 N N . ALA A 1 178 ? 7.828 6.803 -16.209 1.00 90.62 178 ALA A N 1
ATOM 1477 C CA . ALA A 1 178 ? 7.666 7.649 -17.390 1.00 90.62 178 ALA A CA 1
ATOM 1478 C C . ALA A 1 178 ? 8.955 8.406 -17.766 1.00 90.62 178 ALA A C 1
ATOM 1480 O O . ALA A 1 178 ? 9.255 8.547 -18.950 1.00 90.62 178 ALA A O 1
ATOM 1481 N N . LEU A 1 179 ? 9.746 8.853 -16.783 1.00 87.19 179 LEU A N 1
ATOM 1482 C CA . LEU A 1 179 ? 11.046 9.496 -17.014 1.00 87.19 179 LEU A CA 1
ATOM 1483 C C . LEU A 1 179 ? 12.099 8.508 -17.541 1.00 87.19 179 LEU A C 1
ATOM 1485 O O . LEU A 1 179 ? 12.843 8.860 -18.457 1.00 87.19 179 LEU A O 1
ATOM 1489 N N . ILE A 1 180 ? 12.128 7.270 -17.034 1.00 83.69 180 ILE A N 1
ATOM 1490 C CA . ILE A 1 180 ? 12.996 6.204 -17.569 1.00 83.69 180 ILE A CA 1
ATOM 1491 C C . ILE A 1 180 ? 12.576 5.845 -19.000 1.00 83.69 180 ILE A C 1
ATOM 1493 O O . ILE A 1 180 ? 13.410 5.865 -19.907 1.00 83.69 180 ILE A O 1
ATOM 1497 N N . SER A 1 181 ? 11.281 5.603 -19.234 1.00 85.81 181 SER A N 1
ATOM 1498 C CA . SER A 1 181 ? 10.765 5.320 -20.576 1.00 85.81 181 SER A CA 1
ATOM 1499 C C . SER A 1 181 ? 11.019 6.475 -21.545 1.00 85.81 181 SER A C 1
ATOM 1501 O O . SER A 1 181 ? 11.352 6.198 -22.687 1.00 85.81 181 SER A O 1
ATOM 1503 N N . LYS A 1 182 ? 10.968 7.751 -21.128 1.00 85.88 182 LYS A N 1
ATOM 1504 C CA . LYS A 1 182 ? 11.356 8.886 -21.992 1.00 85.88 182 LYS A CA 1
ATOM 1505 C C . LYS A 1 182 ? 12.778 8.722 -22.543 1.00 85.88 182 LYS A C 1
ATOM 1507 O O . LYS A 1 182 ? 12.988 8.945 -23.732 1.00 85.88 182 LYS A O 1
ATOM 1512 N N . ASN A 1 183 ? 13.735 8.334 -21.699 1.00 79.38 183 ASN A N 1
ATOM 1513 C CA . ASN A 1 183 ? 15.130 8.171 -22.111 1.00 79.38 183 ASN A CA 1
ATOM 1514 C C . ASN A 1 183 ? 15.304 6.982 -23.074 1.00 79.38 183 ASN A C 1
ATOM 1516 O O . ASN A 1 183 ? 15.937 7.121 -24.112 1.00 79.38 183 ASN A O 1
ATOM 1520 N N . SER A 1 184 ? 14.672 5.845 -22.765 1.00 79.31 184 SER A N 1
ATOM 1521 C CA . SER A 1 184 ? 14.686 4.630 -23.601 1.00 79.31 184 SER A CA 1
ATOM 1522 C C . SER A 1 184 ? 13.994 4.828 -24.962 1.00 79.31 184 SER A C 1
ATOM 1524 O O . SER A 1 184 ? 14.532 4.486 -26.014 1.00 79.31 184 SER A O 1
ATOM 1526 N N . ILE A 1 185 ? 12.833 5.491 -24.970 1.00 82.69 185 ILE A N 1
ATOM 1527 C CA . ILE A 1 185 ? 12.083 5.836 -26.187 1.00 82.69 185 ILE A CA 1
ATOM 1528 C C . ILE A 1 185 ? 12.902 6.783 -27.079 1.00 82.69 185 ILE A C 1
ATOM 1530 O O . ILE A 1 185 ? 12.887 6.618 -28.297 1.00 82.69 185 ILE A O 1
ATOM 1534 N N . SER A 1 186 ? 13.677 7.706 -26.491 1.00 76.31 186 SER A N 1
ATOM 1535 C CA . SER A 1 186 ? 14.602 8.588 -27.227 1.00 76.31 186 SER A CA 1
ATOM 1536 C C . SER A 1 186 ? 15.784 7.860 -27.886 1.00 76.31 186 SER A C 1
ATOM 1538 O O . SER A 1 186 ? 16.475 8.466 -28.701 1.00 76.31 186 SER A O 1
ATOM 1540 N N . LEU A 1 187 ? 16.015 6.585 -27.552 1.00 75.75 187 LEU A N 1
ATOM 1541 C CA . LEU A 1 187 ? 16.971 5.686 -28.214 1.00 75.75 187 LEU A CA 1
ATOM 1542 C C . LEU A 1 187 ? 16.282 4.754 -29.235 1.00 75.75 187 LEU A C 1
ATOM 1544 O O . LEU A 1 187 ? 16.923 3.881 -29.814 1.00 75.75 187 LEU A O 1
ATOM 1548 N N . GLY A 1 188 ? 14.977 4.935 -29.467 1.00 73.44 188 GLY A N 1
ATOM 1549 C CA . GLY A 1 188 ? 14.202 4.226 -30.486 1.00 73.44 188 GLY A CA 1
ATOM 1550 C C . GLY A 1 188 ? 13.458 2.969 -30.019 1.00 73.44 188 GLY A C 1
ATOM 1551 O O . GLY A 1 188 ? 12.827 2.319 -30.858 1.00 73.44 188 GLY A O 1
ATOM 1552 N N . ASP A 1 189 ? 13.474 2.609 -28.726 1.00 76.88 189 ASP A N 1
ATOM 1553 C CA . ASP A 1 189 ? 12.820 1.369 -28.280 1.00 76.88 189 ASP A CA 1
ATOM 1554 C C . ASP A 1 189 ? 11.279 1.447 -28.317 1.00 76.88 189 ASP A C 1
ATOM 1556 O O . ASP A 1 189 ? 10.601 2.044 -27.472 1.00 76.88 189 ASP A O 1
ATOM 1560 N N . LYS A 1 190 ? 10.709 0.748 -29.303 1.00 79.19 190 LYS A N 1
ATOM 1561 C CA . LYS A 1 190 ? 9.264 0.573 -29.504 1.00 79.19 190 LYS A CA 1
ATOM 1562 C C . LYS A 1 190 ? 8.606 -0.254 -28.389 1.00 79.19 190 LYS A C 1
ATOM 1564 O O . LYS A 1 190 ? 7.405 -0.101 -28.154 1.00 79.19 190 LYS A O 1
ATOM 1569 N N . ALA A 1 191 ? 9.349 -1.115 -27.690 1.00 81.25 191 ALA A N 1
ATOM 1570 C CA . ALA A 1 191 ? 8.819 -1.902 -26.578 1.00 81.25 191 ALA A CA 1
ATOM 1571 C C . ALA A 1 191 ? 8.489 -1.024 -25.362 1.00 81.25 191 ALA A C 1
ATOM 1573 O O . ALA A 1 191 ? 7.484 -1.282 -24.688 1.00 81.25 191 ALA A O 1
ATOM 1574 N N . ASP A 1 192 ? 9.268 0.033 -25.116 1.00 82.12 192 ASP A N 1
ATOM 1575 C CA . ASP A 1 192 ? 9.022 0.964 -24.014 1.00 82.12 192 ASP A CA 1
ATOM 1576 C C . ASP A 1 192 ? 7.924 1.992 -24.300 1.00 82.12 192 ASP A C 1
ATOM 1578 O O . ASP A 1 192 ? 7.193 2.344 -23.374 1.00 82.12 192 ASP A O 1
ATOM 1582 N N . VAL A 1 193 ? 7.680 2.364 -25.565 1.00 86.81 193 VAL A N 1
ATOM 1583 C CA . VAL A 1 193 ? 6.441 3.076 -25.957 1.00 86.81 193 VAL A CA 1
ATOM 1584 C C . VAL A 1 193 ? 5.209 2.278 -25.510 1.00 86.81 193 VAL A C 1
ATOM 1586 O O . VAL A 1 193 ? 4.288 2.814 -24.889 1.00 86.81 193 VAL A O 1
ATOM 1589 N N . PHE A 1 194 ? 5.209 0.968 -25.769 1.00 86.94 194 PHE A N 1
ATOM 1590 C CA . PHE A 1 194 ? 4.115 0.078 -25.381 1.00 86.94 194 PHE A CA 1
ATOM 1591 C C . PHE A 1 194 ? 4.035 -0.148 -23.859 1.00 86.94 194 PHE A C 1
ATOM 1593 O O . PHE A 1 194 ? 2.936 -0.182 -23.300 1.00 86.94 194 PHE A O 1
ATOM 1600 N N . ASN A 1 195 ? 5.174 -0.272 -23.165 1.00 87.75 195 ASN A N 1
ATOM 1601 C CA . ASN A 1 195 ? 5.197 -0.357 -21.699 1.00 87.75 195 ASN A CA 1
ATOM 1602 C C . ASN A 1 195 ? 4.610 0.912 -21.059 1.00 87.75 195 ASN A C 1
ATOM 1604 O O . ASN A 1 195 ? 3.771 0.803 -20.164 1.00 87.75 195 ASN A O 1
ATOM 1608 N N . LEU A 1 196 ? 4.989 2.093 -21.559 1.00 91.38 196 LEU A N 1
ATOM 1609 C CA . LEU A 1 196 ? 4.523 3.394 -21.081 1.00 91.38 196 LEU A CA 1
ATOM 1610 C C . LEU A 1 196 ? 2.997 3.532 -21.181 1.00 91.38 196 LEU A C 1
ATOM 1612 O O . LEU A 1 196 ? 2.354 3.879 -20.191 1.00 91.38 196 LEU A O 1
ATOM 1616 N N . ILE A 1 197 ? 2.407 3.163 -22.323 1.00 91.81 197 ILE A N 1
ATOM 1617 C CA . ILE A 1 197 ? 0.945 3.152 -22.514 1.00 91.81 197 ILE A CA 1
ATOM 1618 C C . ILE A 1 197 ? 0.258 2.225 -21.492 1.00 91.81 197 ILE A C 1
ATOM 1620 O O . ILE A 1 197 ? -0.745 2.609 -20.884 1.00 91.81 197 ILE A O 1
ATOM 1624 N N . ILE A 1 198 ? 0.809 1.029 -21.240 1.00 92.56 198 ILE A N 1
ATOM 1625 C CA . ILE A 1 198 ? 0.272 0.111 -20.220 1.00 92.56 198 ILE A CA 1
ATOM 1626 C C . ILE A 1 198 ? 0.377 0.706 -18.808 1.00 92.56 198 ILE A C 1
ATOM 1628 O O . ILE A 1 198 ? -0.580 0.581 -18.037 1.00 92.56 198 ILE A O 1
ATOM 1632 N N . TYR A 1 199 ? 1.489 1.363 -18.454 1.00 92.56 199 TYR A N 1
ATOM 1633 C CA . TYR A 1 199 ? 1.612 2.044 -17.161 1.00 92.56 199 TYR A CA 1
ATOM 1634 C C . TYR A 1 199 ? 0.527 3.117 -17.013 1.00 92.56 199 TYR A C 1
ATOM 1636 O O . TYR A 1 199 ? -0.198 3.107 -16.019 1.00 92.56 199 TYR A O 1
ATOM 1644 N N . SER A 1 200 ? 0.349 3.989 -18.010 1.00 94.50 200 SER A N 1
ATOM 1645 C CA . SER A 1 200 ? -0.653 5.061 -17.962 1.00 94.50 200 SER A CA 1
ATOM 1646 C C . SER A 1 200 ? -2.072 4.521 -17.761 1.00 94.50 200 SER A C 1
ATOM 1648 O O . SER A 1 200 ? -2.775 4.984 -16.863 1.00 94.50 200 SER A O 1
ATOM 1650 N N . VAL A 1 201 ? -2.474 3.488 -18.512 1.00 94.88 201 VAL A N 1
ATOM 1651 C CA . VAL A 1 201 ? -3.810 2.873 -18.389 1.00 94.88 201 VAL A CA 1
ATOM 1652 C C . VAL A 1 201 ? -4.016 2.213 -17.020 1.00 94.88 201 VAL A C 1
ATOM 1654 O O . VAL A 1 201 ? -5.038 2.444 -16.370 1.00 94.88 201 VAL A O 1
ATOM 1657 N N . ILE A 1 202 ? -3.063 1.403 -16.547 1.00 94.75 202 ILE A N 1
ATOM 1658 C CA . ILE A 1 202 ? -3.228 0.646 -15.293 1.00 94.75 202 ILE A CA 1
ATOM 1659 C C . ILE A 1 202 ? -3.201 1.571 -14.071 1.00 94.75 202 ILE A C 1
ATOM 1661 O O . ILE A 1 202 ? -4.008 1.397 -13.151 1.00 94.75 202 ILE A O 1
ATOM 1665 N N . PHE A 1 203 ? -2.327 2.581 -14.060 1.00 95.25 203 PHE A N 1
ATOM 1666 C CA . PHE A 1 203 ? -2.298 3.562 -12.978 1.00 95.25 203 PHE A CA 1
ATOM 1667 C C . PHE A 1 203 ? -3.553 4.444 -13.002 1.00 95.25 203 PHE A C 1
ATOM 1669 O O . PHE A 1 203 ? -4.176 4.591 -11.946 1.00 95.25 203 PHE A O 1
ATOM 1676 N N . PHE A 1 204 ? -3.998 4.932 -14.170 1.00 94.88 204 PHE A N 1
ATOM 1677 C CA . PHE A 1 204 ? -5.260 5.672 -14.298 1.00 94.88 204 PHE A CA 1
ATOM 1678 C C . PHE A 1 204 ? -6.441 4.898 -13.696 1.00 94.88 204 PHE A C 1
ATOM 1680 O O . PHE A 1 204 ? -7.124 5.420 -12.814 1.00 94.88 204 PHE A O 1
ATOM 1687 N N . VAL A 1 205 ? -6.640 3.634 -14.089 1.00 94.75 205 VAL A N 1
ATOM 1688 C CA . VAL A 1 205 ? -7.746 2.799 -13.584 1.00 94.75 205 VAL A CA 1
ATOM 1689 C C . VAL A 1 205 ? -7.693 2.644 -12.058 1.00 94.75 205 VAL A C 1
ATOM 1691 O O . VAL A 1 205 ? -8.731 2.701 -11.396 1.00 94.75 205 VAL A O 1
ATOM 1694 N N . ILE A 1 206 ? -6.505 2.498 -11.462 1.00 94.00 206 ILE A N 1
ATOM 1695 C CA . ILE A 1 206 ? -6.352 2.405 -9.999 1.00 94.00 206 ILE A CA 1
ATOM 1696 C C . ILE A 1 206 ? -6.672 3.741 -9.306 1.00 94.00 206 ILE A C 1
ATOM 1698 O O . ILE A 1 206 ? -7.290 3.727 -8.235 1.00 94.00 206 ILE A O 1
ATOM 1702 N N . PHE A 1 207 ? -6.299 4.881 -9.897 1.00 93.12 207 PHE A N 1
ATOM 1703 C CA . PHE A 1 207 ? -6.635 6.207 -9.368 1.00 93.12 207 PHE A CA 1
ATOM 1704 C C . PHE A 1 207 ? -8.132 6.528 -9.506 1.00 93.12 207 PHE A C 1
ATOM 1706 O O . PHE A 1 207 ? -8.746 6.911 -8.508 1.00 93.12 207 PHE A O 1
ATOM 1713 N N . ALA A 1 208 ? -8.748 6.279 -10.664 1.00 90.94 208 ALA A N 1
ATOM 1714 C CA . ALA A 1 208 ? -10.186 6.454 -10.888 1.00 90.94 208 ALA A CA 1
ATOM 1715 C C . ALA A 1 208 ? -11.015 5.606 -9.904 1.00 90.94 208 ALA A C 1
ATOM 1717 O O . ALA A 1 208 ? -11.778 6.149 -9.104 1.00 90.94 208 ALA A O 1
ATOM 1718 N N . LEU A 1 209 ? -10.747 4.292 -9.814 1.00 91.06 209 LEU A N 1
ATOM 1719 C CA . LEU A 1 209 ? -11.397 3.395 -8.840 1.00 91.06 209 LEU A CA 1
ATOM 1720 C C . LEU A 1 209 ? -11.222 3.852 -7.380 1.00 91.06 209 LEU A C 1
ATOM 1722 O O . LEU A 1 209 ? -12.061 3.554 -6.522 1.00 91.06 209 LEU A O 1
ATOM 1726 N N . ARG A 1 210 ? -10.128 4.558 -7.066 1.00 89.62 210 ARG A N 1
ATOM 1727 C CA . ARG A 1 210 ? -9.881 5.103 -5.728 1.00 89.62 210 ARG A CA 1
ATOM 1728 C C . ARG A 1 210 ? -10.702 6.367 -5.454 1.00 89.62 210 ARG A C 1
ATOM 1730 O O . ARG A 1 210 ? -11.134 6.538 -4.311 1.00 89.62 210 ARG A O 1
ATOM 1737 N N . ILE A 1 211 ? -10.930 7.205 -6.463 1.00 87.38 211 ILE A N 1
ATOM 1738 C CA . ILE A 1 211 ? -11.771 8.410 -6.395 1.00 87.38 211 ILE A CA 1
ATOM 1739 C C . ILE A 1 211 ? -13.244 8.006 -6.287 1.00 87.38 211 ILE A C 1
ATOM 1741 O O . ILE A 1 211 ? -13.899 8.391 -5.318 1.00 87.38 211 ILE A O 1
ATOM 1745 N N . ASP A 1 212 ? -13.713 7.113 -7.164 1.00 85.06 212 ASP A N 1
ATOM 1746 C CA . ASP A 1 212 ? -15.018 6.430 -7.116 1.00 85.06 212 ASP A CA 1
ATOM 1747 C C . ASP A 1 212 ? -15.413 5.991 -5.704 1.00 85.06 212 ASP A C 1
ATOM 1749 O O . ASP A 1 212 ? -16.534 6.196 -5.231 1.00 85.06 212 ASP A O 1
ATOM 1753 N N . LYS A 1 213 ? -14.462 5.368 -5.006 1.00 85.75 213 LYS A N 1
ATOM 1754 C CA . LYS A 1 213 ? -14.663 4.813 -3.671 1.00 85.75 213 LYS A CA 1
ATOM 1755 C C . LYS A 1 213 ? -14.872 5.869 -2.589 1.00 85.75 213 LYS A C 1
ATOM 1757 O O . LYS A 1 213 ? -15.606 5.592 -1.641 1.00 85.75 213 LYS A O 1
ATOM 1762 N N . GLU A 1 214 ? -14.236 7.034 -2.691 1.00 84.06 214 GLU A N 1
ATOM 1763 C CA . GLU A 1 214 ? -14.473 8.141 -1.755 1.00 84.06 214 GLU A CA 1
ATOM 1764 C C . GLU A 1 214 ? -15.691 8.982 -2.187 1.00 84.06 214 GLU A C 1
ATOM 1766 O O . GLU A 1 214 ? -16.451 9.401 -1.312 1.00 84.06 214 GLU A O 1
ATOM 1771 N N . ARG A 1 215 ? -15.965 9.114 -3.499 1.00 83.06 215 ARG A N 1
ATOM 1772 C CA . ARG A 1 215 ? -17.207 9.690 -4.057 1.00 83.06 215 ARG A CA 1
ATOM 1773 C C . ARG A 1 215 ? -18.438 8.971 -3.500 1.00 83.06 215 ARG A C 1
ATOM 1775 O O . ARG A 1 215 ? -19.226 9.580 -2.787 1.00 83.06 215 ARG A O 1
ATOM 1782 N N . ILE A 1 216 ? -18.524 7.650 -3.686 1.00 80.12 216 ILE A N 1
ATOM 1783 C CA . ILE A 1 216 ? -19.613 6.791 -3.169 1.00 80.12 2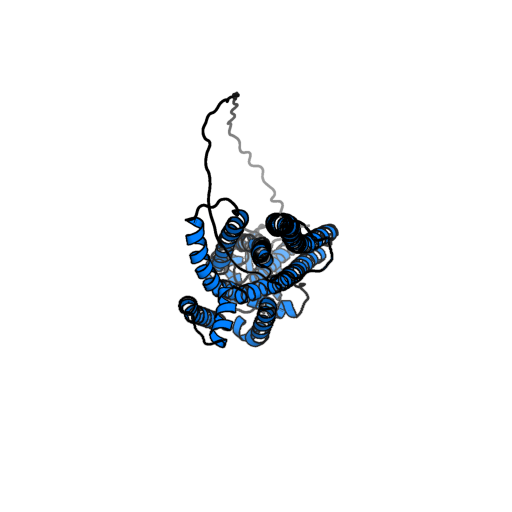16 ILE A CA 1
ATOM 1784 C C . ILE A 1 216 ? -19.701 6.797 -1.628 1.00 80.12 216 ILE A C 1
ATOM 1786 O O . ILE A 1 216 ? -20.732 6.440 -1.064 1.00 80.12 216 ILE A O 1
ATOM 1790 N N . LYS A 1 217 ? -18.626 7.162 -0.918 1.00 79.31 217 LYS A N 1
ATOM 1791 C CA . LYS A 1 217 ? -18.610 7.214 0.552 1.00 79.31 217 LYS A CA 1
ATOM 1792 C C . LYS A 1 217 ? -19.133 8.545 1.108 1.00 79.31 217 LYS A C 1
ATOM 1794 O O . LYS A 1 217 ? -19.633 8.552 2.229 1.00 79.31 217 LYS A O 1
ATOM 1799 N N . LYS A 1 218 ? -18.960 9.652 0.380 1.00 78.25 218 LYS A N 1
ATOM 1800 C CA . LYS A 1 218 ? -19.343 11.005 0.824 1.00 78.25 218 LYS A CA 1
ATOM 1801 C C . LYS A 1 218 ? -20.560 11.594 0.102 1.00 78.25 218 LYS A C 1
ATOM 1803 O O . LYS A 1 218 ? -21.076 12.595 0.572 1.00 78.25 218 LYS A O 1
ATOM 1808 N N . ASP A 1 219 ? -20.952 11.015 -1.031 1.00 74.38 219 ASP A N 1
ATOM 1809 C CA . ASP A 1 219 ? -21.989 11.514 -1.949 1.00 74.38 219 ASP A CA 1
ATOM 1810 C C . ASP A 1 219 ? -21.725 12.928 -2.518 1.00 74.38 219 ASP A C 1
ATOM 1812 O O . ASP A 1 219 ? -22.628 13.697 -2.833 1.00 74.38 219 ASP A O 1
ATOM 1816 N N . ILE A 1 220 ? -20.441 13.276 -2.668 1.00 74.56 220 ILE A N 1
ATOM 1817 C CA . ILE A 1 220 ? -19.976 14.572 -3.187 1.00 74.56 220 ILE A CA 1
ATOM 1818 C C . ILE A 1 220 ? -19.701 14.470 -4.693 1.00 74.56 220 ILE A C 1
ATOM 1820 O O . ILE A 1 220 ? -18.910 13.625 -5.123 1.00 74.56 220 ILE A O 1
ATOM 1824 N N . LYS A 1 221 ? -20.306 15.360 -5.491 1.00 67.75 221 LYS A N 1
ATOM 1825 C CA . LYS A 1 221 ? -20.159 15.389 -6.961 1.00 67.75 221 LYS A CA 1
ATOM 1826 C C . LYS A 1 221 ? -18.802 15.919 -7.438 1.00 67.75 221 LYS A C 1
ATOM 1828 O O . LYS A 1 221 ? -18.318 15.464 -8.471 1.00 67.75 221 LYS A O 1
ATOM 1833 N N . ASP A 1 222 ? -18.163 16.798 -6.670 1.00 72.38 222 ASP A N 1
ATOM 1834 C CA . ASP A 1 222 ? -16.925 17.528 -7.010 1.00 72.38 222 ASP A CA 1
ATOM 1835 C C . ASP A 1 222 ? -15.769 16.612 -7.457 1.00 72.38 222 ASP A C 1
ATOM 1837 O O . ASP A 1 222 ? -14.928 16.986 -8.273 1.00 72.38 222 ASP A O 1
ATOM 1841 N N . TYR A 1 223 ? -15.762 15.365 -6.972 1.00 78.19 223 TYR A N 1
ATOM 1842 C CA . TYR A 1 223 ? -14.802 14.331 -7.359 1.00 78.19 223 TYR A CA 1
ATOM 1843 C C . TYR A 1 223 ? -14.819 13.971 -8.858 1.00 78.19 223 TYR A C 1
ATOM 1845 O O . TYR A 1 223 ? -13.846 13.389 -9.332 1.00 78.19 223 TYR A O 1
ATOM 1853 N N . PHE A 1 224 ? -15.873 14.312 -9.606 1.00 79.75 224 PHE A N 1
ATOM 1854 C CA . PHE A 1 224 ? -15.962 14.079 -11.053 1.00 79.75 224 PHE A CA 1
ATOM 1855 C C . PHE A 1 224 ? -14.952 14.920 -11.854 1.00 79.75 224 PHE A C 1
ATOM 1857 O O . PHE A 1 224 ? -14.246 14.385 -12.706 1.00 79.75 224 PHE A O 1
ATOM 1864 N N . PHE A 1 225 ? -14.803 16.211 -11.536 1.00 83.44 225 PHE A N 1
ATOM 1865 C CA . PHE A 1 225 ? -13.816 17.070 -12.206 1.00 83.44 225 PHE A CA 1
ATOM 1866 C C . PHE A 1 225 ? -12.379 16.602 -11.939 1.00 83.44 225 PHE A C 1
ATOM 1868 O O . PHE A 1 225 ? -11.546 16.600 -12.843 1.00 83.44 225 PHE A O 1
ATOM 1875 N N . LEU A 1 226 ? -12.100 16.132 -10.718 1.00 84.88 226 LEU A N 1
ATOM 1876 C CA . LEU A 1 226 ? -10.798 15.570 -10.352 1.00 84.88 226 LEU A CA 1
ATOM 1877 C C . LEU A 1 226 ? -10.466 14.293 -11.146 1.00 84.88 226 LEU A C 1
ATOM 1879 O O . LEU A 1 226 ? -9.313 14.084 -11.516 1.00 84.88 226 LEU A O 1
ATOM 1883 N N . GLU A 1 227 ? -11.464 13.453 -11.428 1.00 84.38 227 GLU A N 1
ATOM 1884 C CA . GLU A 1 227 ? -11.305 12.247 -12.248 1.00 84.38 227 GLU A CA 1
ATOM 1885 C C . GLU A 1 227 ? -10.945 12.592 -13.704 1.00 84.38 227 GLU A C 1
ATOM 1887 O O . GLU A 1 227 ? -10.023 11.995 -14.261 1.00 84.38 227 GLU A O 1
ATOM 1892 N N . ILE A 1 228 ? -11.584 13.620 -14.281 1.00 86.81 228 ILE A N 1
ATOM 1893 C CA . ILE A 1 228 ? -11.267 14.136 -15.626 1.00 86.81 228 ILE A CA 1
ATOM 1894 C C . ILE A 1 228 ? -9.849 14.726 -15.682 1.00 86.81 228 ILE A C 1
ATOM 1896 O O . ILE A 1 228 ? -9.091 14.397 -16.591 1.00 86.81 228 ILE A O 1
ATOM 1900 N N . ILE A 1 229 ? -9.455 15.548 -14.703 1.00 89.44 229 ILE A N 1
ATOM 1901 C CA . ILE A 1 229 ? -8.099 16.132 -14.636 1.00 89.44 229 ILE A CA 1
ATOM 1902 C C . ILE A 1 229 ? -7.029 15.028 -14.600 1.00 89.44 229 ILE A C 1
ATOM 1904 O O . ILE A 1 229 ? -6.000 15.124 -15.270 1.00 89.44 229 ILE A O 1
ATOM 1908 N N . ILE A 1 230 ? -7.285 13.950 -13.855 1.00 88.75 230 ILE A N 1
ATOM 1909 C CA . ILE A 1 230 ? -6.365 12.814 -13.743 1.00 88.75 230 ILE A CA 1
ATOM 1910 C C . ILE A 1 230 ? -6.343 11.972 -15.029 1.00 88.75 230 ILE A C 1
ATOM 1912 O O . ILE A 1 230 ? -5.262 11.557 -15.446 1.00 88.75 230 ILE A O 1
ATOM 1916 N N . LEU A 1 231 ? -7.481 11.775 -15.705 1.00 91.44 231 LEU A N 1
ATOM 1917 C CA . LEU A 1 231 ? -7.523 11.159 -17.039 1.00 91.44 231 LEU A CA 1
ATOM 1918 C C . LEU A 1 231 ? -6.677 11.953 -18.047 1.00 91.44 231 LEU A C 1
ATOM 1920 O O . LEU A 1 231 ? -5.830 11.376 -18.726 1.00 91.44 231 LEU A O 1
ATOM 1924 N N . ILE A 1 232 ? -6.852 13.277 -18.093 1.00 91.94 232 ILE A N 1
ATOM 1925 C CA . ILE A 1 232 ? -6.084 14.175 -18.967 1.00 91.94 232 ILE A CA 1
ATOM 1926 C C . ILE A 1 232 ? -4.583 14.069 -18.666 1.00 91.94 232 ILE A C 1
ATOM 1928 O O . ILE A 1 232 ? -3.791 13.910 -19.592 1.00 91.94 232 ILE A O 1
ATOM 1932 N N . PHE A 1 233 ? -4.173 14.065 -17.392 1.00 93.75 233 PHE A N 1
ATOM 1933 C CA . PHE A 1 233 ? -2.767 13.878 -17.010 1.00 93.75 233 PHE A CA 1
ATOM 1934 C C . PHE A 1 233 ? -2.183 12.548 -17.522 1.00 93.75 233 PHE A C 1
ATOM 1936 O O . PHE A 1 233 ? -1.101 12.532 -18.115 1.00 93.75 233 PHE A O 1
ATOM 1943 N N . PHE A 1 234 ? -2.902 11.434 -17.342 1.00 93.94 234 PHE A N 1
ATOM 1944 C CA . PHE A 1 234 ? -2.453 10.118 -17.810 1.00 93.94 234 PHE A CA 1
ATOM 1945 C C . PHE A 1 234 ? -2.458 9.965 -19.343 1.00 93.94 234 PHE A C 1
ATOM 1947 O O . PHE A 1 234 ? -1.800 9.055 -19.838 1.00 93.94 234 PHE A O 1
ATOM 1954 N N . ILE A 1 235 ? -3.121 10.855 -20.092 1.00 93.81 235 ILE A N 1
ATOM 1955 C CA . ILE A 1 235 ? -3.049 10.926 -21.563 1.00 93.81 235 ILE A CA 1
ATOM 1956 C C . ILE A 1 235 ? -1.916 11.859 -22.024 1.00 93.81 235 ILE A C 1
ATOM 1958 O O . ILE A 1 235 ? -1.126 11.486 -22.891 1.00 93.81 235 ILE A O 1
ATOM 1962 N N . LEU A 1 236 ? -1.794 13.055 -21.437 1.00 93.88 236 LEU A N 1
ATOM 1963 C CA . LEU A 1 236 ? -0.815 14.063 -21.865 1.00 93.88 236 LEU A CA 1
ATOM 1964 C C . LEU A 1 236 ? 0.635 13.653 -21.584 1.00 93.88 236 LEU A C 1
ATOM 1966 O O . LEU A 1 236 ? 1.507 13.935 -22.401 1.00 93.88 236 LEU A O 1
ATOM 1970 N N . VAL A 1 237 ? 0.915 12.974 -20.465 1.00 93.50 237 VAL A N 1
ATOM 1971 C CA . VAL A 1 237 ? 2.280 12.514 -20.140 1.00 93.50 237 VAL A CA 1
ATOM 1972 C C . VAL A 1 237 ? 2.854 11.567 -21.210 1.00 93.50 237 VAL A C 1
ATOM 1974 O O . VAL A 1 237 ? 3.908 11.899 -21.756 1.00 93.50 237 VAL A O 1
ATOM 1977 N N . PRO A 1 238 ? 2.215 10.429 -21.563 1.00 92.94 238 PRO A N 1
ATOM 1978 C CA . PRO A 1 238 ? 2.736 9.555 -22.611 1.00 92.94 238 PRO A CA 1
ATOM 1979 C C . PRO A 1 238 ? 2.701 10.222 -23.990 1.00 92.94 238 PRO A C 1
ATOM 1981 O O . PRO A 1 238 ? 3.664 10.077 -24.738 1.00 92.94 238 PRO A O 1
ATOM 1984 N N . TYR A 1 239 ? 1.657 11.002 -24.308 1.00 92.19 239 TYR A N 1
ATOM 1985 C CA . TYR A 1 239 ? 1.570 11.735 -25.575 1.00 92.19 239 TYR A CA 1
ATOM 1986 C C . TYR A 1 239 ? 2.768 12.674 -25.774 1.00 92.19 239 TYR A C 1
ATOM 1988 O O . TYR A 1 239 ? 3.458 12.572 -26.783 1.00 92.19 239 TYR A O 1
ATOM 1996 N N . ASN A 1 240 ? 3.080 13.520 -24.787 1.00 90.69 240 ASN A N 1
ATOM 1997 C CA . ASN A 1 240 ? 4.200 14.460 -24.869 1.00 90.69 240 ASN A CA 1
ATOM 1998 C C . ASN A 1 240 ? 5.557 13.743 -24.973 1.00 90.69 240 ASN A C 1
ATOM 2000 O O . ASN A 1 240 ? 6.435 14.201 -25.701 1.00 90.69 240 ASN A O 1
ATOM 2004 N N . ILE A 1 241 ? 5.742 12.613 -24.279 1.00 88.25 241 ILE A N 1
ATOM 2005 C CA . ILE A 1 241 ? 6.973 11.809 -24.369 1.00 88.25 241 ILE A CA 1
ATOM 2006 C C . ILE A 1 241 ? 7.150 11.231 -25.781 1.00 88.25 241 ILE A C 1
ATOM 2008 O O . ILE A 1 241 ? 8.231 11.345 -26.358 1.00 88.25 241 ILE A O 1
ATOM 2012 N N . ILE A 1 242 ? 6.093 10.645 -26.348 1.00 88.00 242 ILE A N 1
ATOM 2013 C CA . ILE A 1 242 ? 6.123 10.013 -27.674 1.00 88.00 242 ILE A CA 1
ATOM 2014 C C . ILE A 1 242 ? 6.263 11.072 -28.778 1.00 88.00 242 ILE A C 1
ATOM 2016 O O . ILE A 1 242 ? 7.103 10.927 -29.664 1.00 88.00 242 ILE A O 1
ATOM 2020 N N . ASN A 1 243 ? 5.496 12.161 -28.704 1.00 87.19 243 ASN A N 1
ATOM 2021 C CA . ASN A 1 243 ? 5.495 13.224 -29.709 1.00 87.19 243 ASN A CA 1
ATOM 2022 C C . ASN A 1 243 ? 6.834 13.976 -29.763 1.00 87.19 243 ASN A C 1
ATOM 2024 O O . ASN A 1 243 ? 7.351 14.232 -30.846 1.00 87.19 243 ASN A O 1
ATOM 2028 N N . ASN A 1 244 ? 7.450 14.262 -28.610 1.00 84.31 244 ASN A N 1
ATOM 2029 C CA . ASN A 1 244 ? 8.776 14.887 -28.576 1.00 84.31 244 ASN A CA 1
ATOM 2030 C C . ASN A 1 244 ? 9.865 13.982 -29.176 1.00 84.31 244 ASN A C 1
ATOM 2032 O O . ASN A 1 244 ? 10.808 14.491 -29.775 1.00 84.31 244 ASN A O 1
ATOM 2036 N N . ASN A 1 245 ? 9.731 12.655 -29.059 1.00 81.06 245 ASN A N 1
ATOM 2037 C CA . ASN A 1 245 ? 10.641 11.723 -29.723 1.00 81.06 245 ASN A CA 1
ATOM 2038 C C . ASN A 1 245 ? 10.462 11.735 -31.249 1.00 81.06 245 ASN A C 1
ATOM 2040 O O . ASN A 1 245 ? 11.443 11.848 -31.975 1.00 81.06 245 ASN A O 1
ATOM 2044 N N . ILE A 1 246 ? 9.215 11.685 -31.734 1.00 79.50 246 ILE A N 1
ATOM 2045 C CA . ILE A 1 246 ? 8.906 11.782 -33.171 1.00 79.50 246 ILE A CA 1
ATOM 2046 C C . ILE A 1 246 ? 9.460 13.093 -33.745 1.00 79.50 246 ILE A C 1
ATOM 2048 O O . ILE A 1 246 ? 10.146 13.069 -34.760 1.00 79.50 246 ILE A O 1
ATOM 2052 N N . ASN A 1 247 ? 9.252 14.217 -33.055 1.00 77.50 247 ASN A N 1
ATOM 2053 C CA . ASN A 1 247 ? 9.793 15.511 -33.469 1.00 77.50 247 ASN A CA 1
ATOM 2054 C C . ASN A 1 247 ? 11.332 15.519 -33.493 1.00 77.50 247 ASN A C 1
ATOM 2056 O O . ASN A 1 247 ? 11.908 16.016 -34.451 1.00 77.50 247 ASN A O 1
ATOM 2060 N N . ASN A 1 248 ? 12.010 14.934 -32.498 1.00 76.25 248 ASN A N 1
ATOM 2061 C CA . ASN A 1 248 ? 13.473 14.807 -32.526 1.00 76.25 248 ASN A CA 1
ATOM 2062 C C . ASN A 1 248 ? 13.959 13.955 -33.708 1.00 76.25 248 ASN A C 1
ATOM 2064 O O . ASN A 1 248 ? 14.904 14.352 -34.383 1.00 76.25 248 ASN A O 1
ATOM 2068 N N . ILE A 1 249 ? 13.316 12.816 -33.981 1.00 74.75 249 ILE A N 1
ATOM 2069 C CA . ILE A 1 249 ? 13.654 11.946 -35.118 1.00 74.75 249 ILE A CA 1
ATOM 2070 C C . ILE A 1 249 ? 13.450 12.694 -36.442 1.00 74.75 249 ILE A C 1
ATOM 2072 O O . ILE A 1 249 ? 14.339 12.669 -37.291 1.00 74.75 249 ILE A O 1
ATOM 2076 N N . ASN A 1 250 ? 12.335 13.414 -36.589 1.00 75.19 250 ASN A N 1
ATOM 2077 C CA . ASN A 1 250 ? 12.050 14.230 -37.768 1.00 75.19 250 ASN A CA 1
ATOM 2078 C C . ASN A 1 250 ? 13.110 15.329 -37.943 1.00 75.19 250 ASN A C 1
ATOM 2080 O O . ASN A 1 250 ? 13.741 15.378 -38.993 1.00 75.19 250 ASN A O 1
ATOM 2084 N N . ASN A 1 251 ? 13.395 16.117 -36.900 1.00 74.38 251 ASN A N 1
ATOM 2085 C CA . ASN A 1 251 ? 14.412 17.176 -36.923 1.00 74.38 251 ASN A CA 1
ATOM 2086 C C . ASN A 1 251 ? 15.819 16.633 -37.243 1.00 74.38 251 ASN A C 1
ATOM 2088 O O . ASN A 1 251 ? 16.598 17.296 -37.923 1.00 74.38 251 ASN A O 1
ATOM 2092 N N . ILE A 1 252 ? 16.167 15.433 -36.759 1.00 73.12 252 ILE A N 1
ATOM 2093 C CA . ILE A 1 252 ? 17.430 14.761 -37.105 1.00 73.12 252 ILE A CA 1
ATOM 2094 C C . ILE A 1 252 ? 17.417 14.345 -38.578 1.00 73.12 252 ILE A C 1
ATOM 2096 O O . ILE A 1 252 ? 18.388 14.614 -39.280 1.00 73.12 252 ILE A O 1
ATOM 2100 N N . SER A 1 253 ? 16.326 13.747 -39.069 1.00 69.88 253 SER A N 1
ATOM 2101 C CA . SER A 1 253 ? 16.209 13.362 -40.480 1.00 69.88 253 SER A CA 1
ATOM 2102 C C . SER A 1 253 ? 16.277 14.576 -41.410 1.00 69.88 253 SER A C 1
ATOM 2104 O O . SER A 1 253 ? 17.032 14.548 -42.370 1.00 69.88 253 SER A O 1
ATOM 2106 N N . GLU A 1 254 ? 15.606 15.678 -41.074 1.00 68.38 254 GLU A N 1
ATOM 2107 C CA . GLU A 1 254 ? 15.634 16.942 -41.813 1.00 68.38 254 GLU A CA 1
ATOM 2108 C C . GLU A 1 254 ? 17.031 17.577 -41.786 1.00 68.38 254 GLU A C 1
ATOM 2110 O O . GLU A 1 254 ? 17.533 18.005 -42.822 1.00 68.38 254 GLU A O 1
ATOM 2115 N N . LYS A 1 255 ? 17.728 17.549 -40.642 1.00 68.12 255 LYS A N 1
ATOM 2116 C CA . LYS A 1 255 ? 19.117 18.027 -40.513 1.00 68.12 255 LYS A CA 1
ATOM 2117 C C . LYS A 1 255 ? 20.139 17.162 -41.268 1.00 68.12 255 LYS A C 1
ATOM 2119 O O . LYS A 1 255 ? 21.178 17.675 -41.676 1.00 68.12 255 LYS A O 1
ATOM 2124 N N . VAL A 1 256 ? 19.864 15.872 -41.468 1.00 69.75 256 VAL A N 1
ATOM 2125 C CA . VAL A 1 256 ? 20.668 14.991 -42.337 1.00 69.75 256 VAL A CA 1
ATOM 2126 C C . VAL A 1 256 ? 20.336 15.249 -43.810 1.00 69.75 256 VAL A C 1
ATOM 2128 O O . VAL A 1 256 ? 21.244 15.448 -44.610 1.00 69.75 256 VAL A O 1
ATOM 2131 N N . ILE A 1 257 ? 19.048 15.337 -44.153 1.00 69.56 257 ILE A N 1
ATOM 2132 C CA . ILE A 1 257 ? 18.532 15.592 -45.510 1.00 69.56 257 ILE A CA 1
ATOM 2133 C C . ILE A 1 257 ? 18.872 17.005 -46.016 1.00 69.56 257 ILE A C 1
ATOM 2135 O O . ILE A 1 257 ? 18.891 17.212 -47.222 1.00 69.56 257 ILE A O 1
ATOM 2139 N N . THR A 1 258 ? 19.183 17.964 -45.140 1.00 66.88 258 THR A N 1
ATOM 2140 C CA . THR A 1 258 ? 19.654 19.312 -45.526 1.00 66.88 258 THR A CA 1
ATOM 2141 C C . THR A 1 258 ? 21.175 19.436 -45.604 1.00 66.88 258 THR A C 1
ATOM 2143 O O . THR A 1 258 ? 21.656 20.219 -46.412 1.00 66.88 258 THR A O 1
ATOM 2146 N N . LYS A 1 259 ? 21.946 18.640 -44.847 1.00 58.09 259 LYS A N 1
ATOM 2147 C CA . LYS A 1 259 ? 23.422 18.627 -44.932 1.00 58.09 259 LYS A CA 1
ATOM 2148 C C . LYS A 1 259 ? 23.959 17.766 -46.075 1.00 58.09 259 LYS A C 1
ATOM 2150 O O . LYS A 1 259 ? 24.854 18.200 -46.792 1.00 58.09 259 LYS A O 1
ATOM 2155 N N . ALA A 1 260 ? 23.388 16.577 -46.269 1.00 51.31 260 ALA A N 1
ATOM 2156 C CA . ALA A 1 260 ? 23.780 15.664 -47.340 1.00 51.31 260 ALA A CA 1
ATOM 2157 C C . ALA A 1 260 ? 23.778 16.302 -48.750 1.00 51.31 260 ALA A C 1
ATOM 2159 O O . ALA A 1 260 ? 24.747 16.080 -49.472 1.00 51.31 260 ALA A O 1
ATOM 2160 N N . PRO A 1 261 ? 22.775 17.104 -49.176 1.00 54.88 261 PRO A N 1
ATOM 2161 C CA . PRO A 1 261 ? 22.802 17.727 -50.497 1.00 54.88 261 PRO A CA 1
ATOM 2162 C C . PRO A 1 261 ? 23.861 18.824 -50.637 1.00 54.88 261 PRO A C 1
ATOM 2164 O O . PRO A 1 261 ? 24.333 19.014 -51.750 1.00 54.88 261 PRO A O 1
ATOM 2167 N N . GLU A 1 262 ? 24.273 19.522 -49.572 1.00 51.50 262 GLU A N 1
ATOM 2168 C CA . GLU A 1 262 ? 25.359 20.511 -49.675 1.00 51.50 262 GLU A CA 1
ATOM 2169 C C . GLU A 1 262 ? 26.707 19.811 -49.917 1.00 51.50 262 GLU A C 1
ATOM 2171 O O . GLU A 1 262 ? 27.380 20.102 -50.904 1.00 51.50 262 GLU A O 1
ATOM 2176 N N . GLU A 1 263 ? 27.066 18.816 -49.096 1.00 51.16 263 GLU A N 1
ATOM 2177 C CA . GLU A 1 263 ? 28.337 18.080 -49.234 1.00 51.16 263 GLU A CA 1
ATOM 2178 C C . GLU A 1 263 ? 28.401 17.241 -50.528 1.00 51.16 263 GLU A C 1
ATOM 2180 O O . GLU A 1 263 ? 29.440 17.203 -51.196 1.00 51.16 263 GLU A O 1
ATOM 2185 N N . LEU A 1 264 ? 27.287 16.613 -50.930 1.00 45.47 264 LEU A N 1
ATOM 2186 C CA . LEU A 1 264 ? 27.219 15.811 -52.157 1.00 45.47 264 LEU A CA 1
ATOM 2187 C C . LEU A 1 264 ? 27.223 16.681 -53.426 1.00 45.47 264 LEU A C 1
ATOM 2189 O O . LEU A 1 264 ? 27.839 16.307 -54.419 1.00 45.47 264 LEU A O 1
ATOM 2193 N N . THR A 1 265 ? 26.586 17.858 -53.407 1.00 42.56 265 THR A N 1
ATOM 2194 C CA . THR A 1 265 ? 26.634 18.777 -54.560 1.00 42.56 265 THR A CA 1
ATOM 2195 C C . THR A 1 265 ? 28.024 19.395 -54.707 1.00 42.56 265 THR A C 1
ATOM 2197 O O . THR A 1 265 ? 28.522 19.498 -55.825 1.00 42.56 265 THR A O 1
ATOM 2200 N N . GLN A 1 266 ? 28.684 19.749 -53.599 1.00 45.44 266 GLN A N 1
ATOM 2201 C CA . GLN A 1 266 ? 30.024 20.337 -53.637 1.00 45.44 266 GLN A CA 1
ATOM 2202 C C . GLN A 1 266 ? 31.069 19.356 -54.198 1.00 45.44 266 GLN A C 1
ATOM 2204 O O . GLN A 1 266 ? 31.851 19.729 -55.068 1.00 45.44 266 GLN A O 1
ATOM 2209 N N . THR A 1 267 ? 31.033 18.085 -53.776 1.00 41.50 267 THR A N 1
ATOM 2210 C CA . THR A 1 267 ? 31.948 17.049 -54.300 1.00 41.50 267 THR A CA 1
ATOM 2211 C C . THR A 1 267 ? 31.697 16.704 -55.770 1.00 41.50 267 THR A C 1
ATOM 2213 O O . THR A 1 267 ? 32.655 16.495 -56.508 1.00 41.50 267 THR A O 1
ATOM 2216 N N . ILE A 1 268 ? 30.442 16.711 -56.233 1.00 41.28 268 ILE A N 1
ATOM 2217 C CA . ILE A 1 268 ? 30.128 16.518 -57.660 1.00 41.28 268 ILE A CA 1
ATOM 2218 C C . ILE A 1 268 ? 30.655 17.690 -58.509 1.00 41.28 268 ILE A C 1
ATOM 2220 O O . ILE A 1 268 ? 31.231 17.452 -59.570 1.00 41.28 268 ILE A O 1
ATOM 2224 N N . ILE A 1 269 ? 30.517 18.934 -58.032 1.00 43.47 269 ILE A N 1
ATOM 2225 C CA . ILE A 1 269 ? 31.009 20.139 -58.727 1.00 43.47 269 ILE A CA 1
ATOM 2226 C C . ILE A 1 269 ? 32.541 20.155 -58.843 1.00 43.47 269 ILE A C 1
ATOM 2228 O O . ILE A 1 269 ? 33.059 20.531 -59.895 1.00 43.47 269 ILE A O 1
ATOM 2232 N N . ASP A 1 270 ? 33.262 19.741 -57.796 1.00 47.28 270 ASP A N 1
ATOM 2233 C CA . ASP A 1 270 ? 34.731 19.771 -57.786 1.00 47.28 270 ASP A CA 1
ATOM 2234 C C . ASP A 1 270 ? 35.378 18.629 -58.608 1.00 47.28 270 ASP A C 1
ATOM 2236 O O . ASP A 1 270 ? 36.521 18.780 -59.046 1.00 47.28 270 ASP A O 1
ATOM 2240 N N . GLU A 1 271 ? 34.674 17.515 -58.878 1.00 45.94 271 GLU A N 1
ATOM 2241 C CA . GLU A 1 271 ? 35.204 16.403 -59.696 1.00 45.94 271 GLU A CA 1
ATOM 2242 C C . GLU A 1 271 ? 34.715 16.365 -61.161 1.00 45.94 271 GLU A C 1
ATOM 2244 O O . GLU A 1 271 ? 35.473 15.907 -62.021 1.00 45.94 271 GLU A O 1
ATOM 2249 N N . GLN A 1 272 ? 33.502 16.836 -61.499 1.00 40.22 272 GLN A N 1
ATOM 2250 C CA . GLN A 1 272 ? 32.982 16.869 -62.885 1.00 40.22 272 GLN A CA 1
ATOM 2251 C C . GLN A 1 272 ? 32.127 18.134 -63.155 1.00 40.22 272 GLN A C 1
ATOM 2253 O O . GLN A 1 272 ? 30.995 18.211 -62.682 1.00 40.22 272 GLN A O 1
ATOM 2258 N N . PRO A 1 273 ? 32.589 19.103 -63.976 1.00 36.72 273 PRO A N 1
ATOM 2259 C CA . PRO A 1 273 ? 31.869 20.368 -64.183 1.00 36.72 273 PRO A CA 1
ATOM 2260 C C . PRO A 1 273 ? 30.661 20.284 -65.138 1.00 36.72 273 PRO A C 1
ATOM 2262 O O . PRO A 1 273 ? 29.851 21.209 -65.161 1.00 36.72 273 PRO A O 1
ATOM 2265 N N . ASP A 1 274 ? 30.528 19.208 -65.924 1.00 37.47 274 ASP A N 1
ATOM 2266 C CA . ASP A 1 274 ? 29.524 19.065 -66.988 1.00 37.47 274 ASP A CA 1
ATOM 2267 C C . ASP A 1 274 ? 28.675 17.786 -66.822 1.00 37.47 274 ASP A C 1
ATOM 2269 O O . ASP A 1 274 ? 29.031 16.737 -67.355 1.00 37.47 274 ASP A O 1
ATOM 2273 N N . ILE A 1 275 ? 27.524 17.871 -66.140 1.00 29.20 275 ILE A N 1
ATOM 2274 C CA . ILE A 1 275 ? 26.350 16.985 -66.323 1.00 29.20 275 ILE A CA 1
ATOM 2275 C C . ILE A 1 275 ? 25.106 17.634 -65.691 1.00 29.20 275 ILE A C 1
ATOM 2277 O O . ILE A 1 275 ? 25.181 18.279 -64.647 1.00 29.20 275 ILE A O 1
ATOM 2281 N N . ILE A 1 276 ? 23.941 17.463 -66.32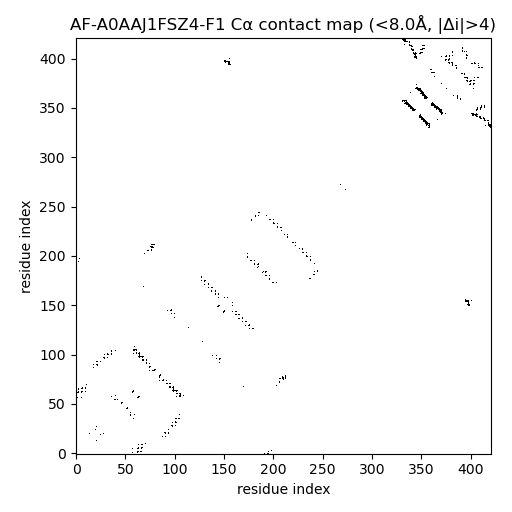5 1.00 28.97 276 ILE A N 1
ATOM 2282 C CA . ILE A 1 276 ? 22.654 17.991 -65.847 1.00 28.97 276 ILE A CA 1
ATOM 2283 C C . ILE A 1 276 ? 21.821 16.857 -65.233 1.00 28.97 276 ILE A C 1
ATOM 2285 O O . ILE A 1 276 ? 21.567 15.859 -65.896 1.00 28.97 276 ILE A O 1
ATOM 2289 N N . ILE A 1 277 ? 21.403 17.073 -63.979 1.00 37.16 277 ILE A N 1
ATOM 2290 C CA . ILE A 1 277 ? 20.236 16.531 -63.248 1.00 37.16 277 ILE A CA 1
ATOM 2291 C C . ILE A 1 277 ? 19.516 15.320 -63.885 1.00 37.16 277 ILE A C 1
ATOM 2293 O O . ILE A 1 277 ? 18.806 15.505 -64.867 1.00 37.16 277 ILE A O 1
ATOM 2297 N N . GLU A 1 278 ? 19.502 14.165 -63.197 1.00 26.52 278 GLU A N 1
ATOM 2298 C CA . GLU A 1 278 ? 18.237 13.486 -62.832 1.00 26.52 278 GLU A CA 1
ATOM 2299 C C . GLU A 1 278 ? 18.365 12.401 -61.729 1.00 26.52 278 GLU A C 1
ATOM 2301 O O . GLU A 1 278 ? 19.113 11.442 -61.860 1.00 26.52 278 GLU A O 1
ATOM 2306 N N . ASN A 1 279 ? 17.519 12.555 -60.700 1.00 29.94 279 ASN A N 1
ATOM 2307 C CA . ASN A 1 279 ? 16.772 11.540 -59.932 1.00 29.94 279 ASN A CA 1
ATOM 2308 C C . ASN A 1 279 ? 17.409 10.439 -59.033 1.00 29.94 279 ASN A C 1
ATOM 2310 O O . ASN A 1 279 ? 18.333 9.713 -59.371 1.00 29.94 279 ASN A O 1
ATOM 2314 N N . GLU A 1 280 ? 16.666 10.238 -57.932 1.00 26.94 280 GLU A N 1
ATOM 2315 C CA . GLU A 1 280 ? 16.535 9.075 -57.032 1.00 26.94 280 GLU A CA 1
ATOM 2316 C C . GLU A 1 280 ? 17.618 8.725 -55.989 1.00 26.94 280 GLU A C 1
ATOM 2318 O O . GLU A 1 280 ? 18.770 9.142 -56.016 1.00 26.94 280 GLU A O 1
ATOM 2323 N N . ILE A 1 281 ? 17.141 8.036 -54.941 1.00 32.28 281 ILE A N 1
ATOM 2324 C CA . ILE A 1 281 ? 17.704 8.019 -53.584 1.00 32.28 281 ILE A CA 1
ATOM 2325 C C . ILE A 1 281 ? 18.176 6.612 -53.215 1.00 32.28 281 ILE A C 1
ATOM 2327 O O . ILE A 1 281 ? 17.401 5.658 -53.305 1.00 32.28 281 ILE A O 1
ATOM 2331 N N . ARG A 1 282 ? 19.365 6.504 -52.608 1.00 22.48 282 ARG A N 1
ATOM 2332 C CA . ARG A 1 282 ? 19.642 5.474 -51.594 1.00 22.48 282 ARG A CA 1
ATOM 2333 C C . ARG A 1 282 ? 20.692 5.937 -50.589 1.00 22.48 282 ARG A C 1
ATOM 2335 O O . ARG A 1 282 ? 21.698 6.519 -50.967 1.00 22.48 282 ARG A O 1
ATOM 2342 N N . VAL A 1 283 ? 20.435 5.661 -49.311 1.00 24.14 283 VAL A N 1
ATOM 2343 C CA . VAL A 1 283 ? 21.326 5.976 -48.189 1.00 24.14 283 VAL A CA 1
ATOM 2344 C C . VAL A 1 283 ? 21.559 4.696 -47.396 1.00 24.14 283 VAL A C 1
ATOM 2346 O O . VAL A 1 283 ? 20.620 4.160 -46.811 1.00 24.14 283 VAL A O 1
ATOM 2349 N N . ASP A 1 284 ? 22.812 4.251 -47.357 1.00 23.69 284 ASP A N 1
ATOM 2350 C CA . ASP A 1 284 ? 23.325 3.251 -46.420 1.00 23.69 284 ASP A CA 1
ATOM 2351 C C . ASP A 1 284 ? 24.379 3.932 -45.520 1.00 23.69 284 ASP A C 1
ATOM 2353 O O . ASP A 1 284 ? 25.083 4.844 -45.951 1.00 23.69 284 ASP A O 1
ATOM 2357 N N . ILE A 1 285 ? 24.443 3.543 -44.243 1.00 25.58 285 ILE A N 1
ATOM 2358 C CA . ILE A 1 285 ? 25.150 4.252 -43.152 1.00 25.58 285 ILE A CA 1
ATOM 2359 C C . ILE A 1 285 ? 26.176 3.288 -42.533 1.00 25.58 285 ILE A C 1
ATOM 2361 O O . ILE A 1 285 ? 25.764 2.176 -42.186 1.00 25.58 285 ILE A O 1
ATOM 2365 N N . PRO A 1 286 ? 27.476 3.651 -42.367 1.00 30.97 286 PRO A N 1
ATOM 2366 C CA . PRO A 1 286 ? 27.955 3.965 -41.001 1.00 30.97 286 PRO A CA 1
ATOM 2367 C C . PRO A 1 286 ? 29.228 4.848 -40.803 1.00 30.97 286 PRO A C 1
ATOM 2369 O O . PRO A 1 286 ? 30.101 4.942 -41.653 1.00 30.97 286 PRO A O 1
ATOM 2372 N N . GLN A 1 287 ? 29.370 5.302 -39.541 1.00 23.66 287 GLN A N 1
ATOM 2373 C CA . GLN A 1 287 ? 30.606 5.412 -38.719 1.00 23.66 287 GLN A CA 1
ATOM 2374 C C . GLN A 1 287 ? 31.534 6.669 -38.702 1.00 23.66 287 GLN A C 1
ATOM 2376 O O . GLN A 1 287 ? 32.579 6.697 -39.337 1.00 23.66 287 GLN A O 1
ATOM 2381 N N . ASN A 1 288 ? 31.287 7.503 -37.669 1.00 24.41 288 ASN A N 1
ATOM 2382 C CA . ASN A 1 288 ? 32.188 7.768 -36.509 1.00 24.41 288 ASN A CA 1
ATOM 2383 C C . ASN A 1 288 ? 33.135 9.009 -36.478 1.00 24.41 288 ASN A C 1
ATOM 2385 O O . ASN A 1 288 ? 33.528 9.521 -37.516 1.00 24.41 288 ASN A O 1
ATOM 2389 N N . LEU A 1 289 ? 33.548 9.376 -35.240 1.00 24.78 289 LEU A N 1
ATOM 2390 C CA . LEU A 1 289 ? 34.539 10.399 -34.793 1.00 24.78 289 LEU A CA 1
ATOM 2391 C C . LEU A 1 289 ? 34.037 11.874 -34.852 1.00 24.78 289 LEU A C 1
ATOM 2393 O O . LEU A 1 289 ? 33.352 12.238 -35.800 1.00 24.78 289 LEU A O 1
ATOM 2397 N N . GLU A 1 290 ? 34.103 12.735 -33.813 1.00 24.67 290 GLU A N 1
ATOM 2398 C CA . GLU A 1 290 ? 35.187 13.205 -32.888 1.00 24.67 290 GLU A CA 1
ATOM 2399 C C . GLU A 1 290 ? 36.069 14.322 -33.525 1.00 24.67 290 GLU A C 1
ATOM 2401 O O . GLU A 1 290 ? 36.423 14.199 -34.690 1.00 24.67 290 GLU A O 1
ATOM 2406 N N . GLU A 1 291 ? 36.450 15.452 -32.885 1.00 26.91 291 GLU A N 1
ATOM 2407 C CA . GLU A 1 291 ? 36.272 15.964 -31.499 1.00 26.91 291 GLU A CA 1
ATOM 2408 C C . GLU A 1 291 ? 36.503 17.515 -31.369 1.00 26.91 291 GLU A C 1
ATOM 2410 O O . GLU A 1 291 ? 37.016 18.136 -32.299 1.00 26.91 291 GLU A O 1
ATOM 2415 N N . SER A 1 292 ? 36.269 18.106 -30.171 1.00 24.44 292 SER A N 1
ATOM 2416 C CA . SER A 1 292 ? 36.744 19.442 -29.669 1.00 24.44 292 SER A CA 1
ATOM 2417 C C . SER A 1 292 ? 36.126 20.729 -30.295 1.00 24.44 292 SER A C 1
ATOM 2419 O O . SER A 1 292 ? 35.560 20.650 -31.378 1.00 24.44 292 SER A O 1
ATOM 2421 N N . TYR A 1 293 ? 36.095 21.960 -29.729 1.00 24.22 293 TYR A N 1
ATOM 2422 C CA . TYR A 1 293 ? 36.499 22.681 -28.474 1.00 24.22 293 TYR A CA 1
ATOM 2423 C C . TYR A 1 293 ? 35.488 23.878 -28.274 1.00 24.22 293 TYR A C 1
ATOM 2425 O O . TYR A 1 293 ? 34.573 23.974 -29.087 1.00 24.22 293 TYR A O 1
ATOM 2433 N N . ALA A 1 294 ? 35.463 24.864 -27.344 1.00 23.91 294 ALA A N 1
ATOM 2434 C CA . ALA A 1 294 ? 36.143 25.383 -26.116 1.00 23.91 294 ALA A CA 1
ATOM 2435 C C . ALA A 1 294 ? 35.084 26.285 -25.358 1.00 23.91 294 ALA A C 1
ATOM 2437 O O . ALA A 1 294 ? 34.034 26.548 -25.942 1.00 23.91 294 ALA A O 1
ATOM 2438 N N . THR A 1 295 ? 35.103 26.698 -24.070 1.00 23.72 295 THR A N 1
ATOM 2439 C CA . THR A 1 295 ? 36.060 27.407 -23.156 1.00 23.72 295 THR A CA 1
ATOM 2440 C C . THR A 1 295 ? 36.239 28.912 -23.496 1.00 23.72 295 THR A C 1
ATOM 2442 O O . THR 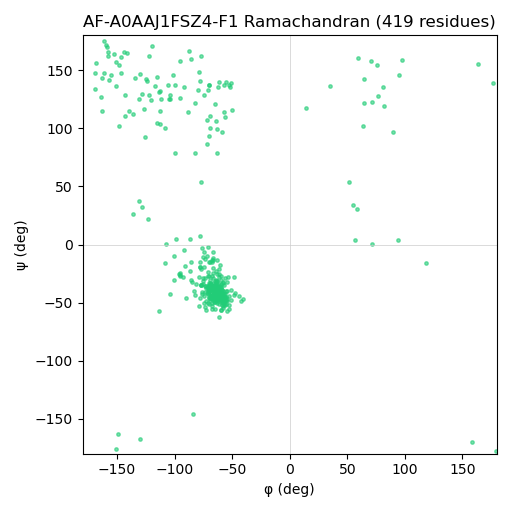A 1 295 ? 36.641 29.193 -24.617 1.00 23.72 295 THR A O 1
ATOM 2445 N N . SER A 1 296 ? 36.007 29.947 -22.652 1.00 24.28 296 SER A N 1
ATOM 2446 C CA . SER A 1 296 ? 35.550 30.120 -21.235 1.00 24.28 296 SER A CA 1
ATOM 2447 C C . SER A 1 296 ? 35.199 31.602 -20.908 1.00 24.28 296 SER A C 1
ATOM 2449 O O . SER A 1 296 ? 35.827 32.473 -21.505 1.00 24.28 296 SER A O 1
ATOM 2451 N N . ILE A 1 297 ? 34.344 31.906 -19.905 1.00 22.92 297 ILE A N 1
ATOM 2452 C CA . ILE A 1 297 ? 34.237 33.230 -19.209 1.00 22.92 297 ILE A CA 1
ATOM 2453 C C . ILE A 1 297 ? 33.849 33.042 -17.720 1.00 22.92 297 ILE A C 1
ATOM 2455 O O . ILE A 1 297 ? 33.082 32.130 -17.411 1.00 22.92 297 ILE A O 1
ATOM 2459 N N . SER A 1 298 ? 34.335 33.931 -16.842 1.00 22.95 298 SER A N 1
ATOM 2460 C CA . SER A 1 298 ? 33.959 34.156 -15.426 1.00 22.95 298 SER A CA 1
ATOM 2461 C C . SER A 1 298 ? 34.414 35.597 -15.010 1.00 22.95 298 SER A C 1
ATOM 2463 O O . SER A 1 298 ? 35.036 36.245 -15.856 1.00 22.95 298 SER A O 1
ATOM 2465 N N . ASP A 1 299 ? 34.137 36.263 -13.869 1.00 24.12 299 ASP A N 1
ATOM 2466 C CA . ASP A 1 299 ? 33.483 36.006 -12.557 1.00 24.12 299 ASP A CA 1
ATOM 2467 C C . ASP A 1 299 ? 32.889 37.333 -11.963 1.00 24.12 299 ASP A C 1
ATOM 2469 O O . ASP A 1 299 ? 33.318 38.406 -12.378 1.00 24.12 299 ASP A O 1
ATOM 2473 N N . GLU A 1 300 ? 31.985 37.234 -10.959 1.00 23.59 300 GLU A N 1
ATOM 2474 C CA . GLU A 1 300 ? 31.706 38.188 -9.826 1.00 23.59 300 GLU A CA 1
ATOM 2475 C C . GLU A 1 300 ? 31.253 39.672 -10.106 1.00 23.59 300 GLU A C 1
ATOM 2477 O O . GLU A 1 300 ? 31.373 40.173 -11.218 1.00 23.59 300 GLU A O 1
ATOM 2482 N N . GLU A 1 301 ? 30.624 40.472 -9.208 1.00 23.50 301 GLU A N 1
ATOM 2483 C CA . GLU A 1 301 ? 30.206 40.349 -7.779 1.00 23.50 301 GLU A CA 1
ATOM 2484 C C . GLU A 1 301 ? 28.906 41.179 -7.423 1.00 23.50 301 GLU A C 1
ATOM 2486 O O . GLU A 1 301 ? 28.143 41.565 -8.309 1.00 23.50 301 GLU A O 1
ATOM 2491 N N . GLU A 1 302 ? 28.609 41.434 -6.128 1.00 23.98 302 GLU A N 1
ATOM 2492 C CA . GLU A 1 302 ? 27.312 41.895 -5.546 1.00 23.98 302 GLU A CA 1
ATOM 2493 C C . GLU A 1 302 ? 27.002 43.424 -5.475 1.00 23.98 302 GLU A C 1
ATOM 2495 O O . GLU A 1 302 ? 27.915 44.252 -5.453 1.00 23.98 302 GLU A O 1
ATOM 2500 N N . LYS A 1 303 ? 25.715 43.792 -5.210 1.00 21.92 303 LYS A N 1
ATOM 2501 C CA . LYS A 1 303 ? 25.270 44.490 -3.951 1.00 21.92 303 LYS A CA 1
ATOM 2502 C C . LYS A 1 303 ? 23.783 44.906 -3.854 1.00 21.92 303 LYS A C 1
ATOM 2504 O O . LYS A 1 303 ? 23.253 45.530 -4.767 1.00 21.92 303 LYS A O 1
ATOM 2509 N N . SER A 1 304 ? 23.166 44.715 -2.673 1.00 23.59 304 SER A N 1
ATOM 2510 C CA . SER A 1 304 ? 22.388 45.715 -1.872 1.00 23.59 304 SER A CA 1
ATOM 2511 C C . SER A 1 304 ? 21.501 45.047 -0.794 1.00 23.59 304 SER A C 1
ATOM 2513 O O . SER A 1 304 ? 21.184 43.867 -0.911 1.00 23.59 304 SER A O 1
ATOM 2515 N N . ASN A 1 305 ? 21.151 45.763 0.291 1.00 23.69 305 ASN A N 1
ATOM 2516 C CA . ASN A 1 305 ? 20.466 45.195 1.470 1.00 23.69 305 ASN A CA 1
ATOM 2517 C C . ASN A 1 305 ? 19.718 46.264 2.322 1.00 23.69 305 ASN A C 1
ATOM 2519 O O . ASN A 1 305 ? 19.985 47.452 2.154 1.00 23.69 305 ASN A O 1
ATOM 2523 N N . ASN A 1 306 ? 18.898 45.809 3.289 1.00 23.30 306 ASN A N 1
ATOM 2524 C CA . ASN A 1 306 ? 18.289 46.521 4.451 1.00 23.30 306 ASN A CA 1
ATOM 2525 C C . ASN A 1 306 ? 16.997 47.374 4.295 1.00 23.30 306 ASN A C 1
ATOM 2527 O O . ASN A 1 306 ? 17.020 48.441 3.691 1.00 23.30 306 ASN A O 1
ATOM 2531 N N . ILE A 1 307 ? 15.944 46.962 5.032 1.00 27.42 307 ILE A N 1
ATOM 2532 C CA . ILE A 1 307 ? 14.960 47.760 5.821 1.00 27.42 307 ILE A CA 1
ATOM 2533 C C . ILE A 1 307 ? 14.580 46.837 7.011 1.00 27.42 307 ILE A C 1
ATOM 2535 O O . ILE A 1 307 ? 14.099 45.736 6.764 1.00 27.42 307 ILE A O 1
ATOM 2539 N N . GLU A 1 308 ? 15.104 47.022 8.227 1.00 25.11 308 GLU A N 1
ATOM 2540 C CA . GLU A 1 308 ? 14.566 47.796 9.376 1.00 25.11 308 GLU A CA 1
ATOM 2541 C C . GLU A 1 308 ? 13.236 47.293 9.998 1.00 25.11 308 GLU A C 1
ATOM 2543 O O . GLU A 1 308 ? 12.200 47.248 9.341 1.00 25.11 308 GLU A O 1
ATOM 2548 N N . GLU A 1 309 ? 13.271 46.989 11.308 1.00 24.34 309 GLU A N 1
ATOM 2549 C CA . GLU A 1 309 ? 12.124 46.646 12.173 1.00 24.34 309 GLU A CA 1
ATOM 2550 C C . GLU A 1 309 ? 12.060 47.574 13.408 1.00 24.34 309 GLU A C 1
ATOM 2552 O O . GLU A 1 309 ? 13.087 47.895 14.000 1.00 24.34 309 GLU A O 1
ATOM 2557 N N . ASN A 1 310 ? 10.842 47.948 13.819 1.00 23.89 310 ASN A N 1
ATOM 2558 C CA . ASN A 1 310 ? 10.434 48.531 15.114 1.00 23.89 310 ASN A CA 1
ATOM 2559 C C . ASN A 1 310 ? 8.900 48.320 15.235 1.00 23.89 310 ASN A C 1
ATOM 2561 O O . ASN A 1 310 ? 8.220 48.363 14.213 1.00 23.89 310 ASN A O 1
ATOM 2565 N N . GLY A 1 311 ? 8.260 48.116 16.393 1.00 22.09 311 GLY A N 1
ATOM 2566 C CA . GLY A 1 311 ? 8.739 47.977 17.774 1.00 22.09 311 GLY A CA 1
ATOM 2567 C C . GLY A 1 311 ? 7.560 47.771 18.761 1.00 22.09 311 GLY A C 1
ATOM 2568 O O . GLY A 1 311 ? 6.408 47.723 18.343 1.00 22.09 311 GLY A O 1
ATOM 2569 N N . ASP A 1 312 ? 7.884 47.677 20.055 1.00 24.09 312 ASP A N 1
ATOM 2570 C CA . ASP A 1 312 ? 7.026 47.760 21.262 1.00 24.09 312 ASP A CA 1
ATOM 2571 C C . ASP A 1 312 ? 5.900 46.741 21.597 1.00 24.09 312 ASP A C 1
ATOM 2573 O O . ASP A 1 312 ? 4.772 46.779 21.114 1.00 24.09 312 ASP A O 1
ATOM 2577 N N . THR A 1 313 ? 6.256 45.851 22.536 1.00 22.84 313 THR A N 1
ATOM 2578 C CA . THR A 1 313 ? 5.731 45.698 23.921 1.00 22.84 313 THR A CA 1
ATOM 2579 C C . THR A 1 313 ? 4.251 45.950 24.292 1.00 22.84 313 THR A C 1
ATOM 2581 O O . THR A 1 313 ? 3.673 46.995 24.013 1.00 22.84 313 THR A O 1
ATOM 2584 N N . LEU A 1 314 ? 3.696 45.035 25.115 1.00 24.30 314 LEU A N 1
ATOM 2585 C CA . LEU A 1 314 ? 3.002 45.356 26.383 1.00 24.30 314 LEU A CA 1
ATOM 2586 C C . LEU A 1 314 ? 2.705 44.092 27.228 1.00 24.30 314 LEU A C 1
ATOM 2588 O O . LEU A 1 314 ? 2.202 43.099 26.707 1.00 24.30 314 LEU A O 1
ATOM 2592 N N . ASP A 1 315 ? 2.989 44.148 28.534 1.00 25.34 315 ASP A N 1
ATOM 2593 C CA . ASP A 1 315 ? 2.703 43.089 29.521 1.00 25.34 315 ASP A CA 1
ATOM 2594 C C . ASP A 1 315 ? 1.276 43.168 30.094 1.00 25.34 315 ASP A C 1
ATOM 2596 O O . ASP A 1 315 ? 0.670 44.241 30.142 1.00 25.34 315 ASP A O 1
ATOM 2600 N N . THR A 1 316 ? 0.765 42.061 30.655 1.00 24.58 316 THR A N 1
ATOM 2601 C CA . THR A 1 316 ? -0.110 42.111 31.850 1.00 24.58 316 THR A CA 1
ATOM 2602 C C . THR A 1 316 ? -0.244 40.753 32.554 1.00 24.58 316 THR A C 1
ATOM 2604 O O . THR A 1 316 ? -0.852 39.826 32.028 1.00 24.58 316 THR A O 1
ATOM 2607 N N . ASP A 1 317 ? 0.251 40.675 33.790 1.00 28.78 317 ASP A N 1
ATOM 2608 C CA . ASP A 1 317 ? -0.068 39.631 34.777 1.00 28.78 317 ASP A CA 1
ATOM 2609 C C . ASP A 1 317 ? -1.081 40.186 35.796 1.00 28.78 317 ASP A C 1
ATOM 2611 O O . ASP A 1 317 ? -0.986 41.360 36.154 1.00 28.78 317 ASP A O 1
ATOM 2615 N N . ILE A 1 318 ? -2.003 39.357 36.311 1.00 28.61 318 ILE A N 1
ATOM 2616 C CA . ILE A 1 318 ? -2.661 39.515 37.632 1.00 28.61 318 ILE A CA 1
ATOM 2617 C C . ILE A 1 318 ? -3.458 38.244 37.994 1.00 28.61 318 ILE A C 1
ATOM 2619 O O . ILE A 1 318 ? -3.984 37.546 37.131 1.00 28.61 318 ILE A O 1
ATOM 2623 N N . ILE A 1 319 ? -3.536 37.936 39.295 1.00 29.36 319 ILE A N 1
ATOM 2624 C CA . ILE A 1 319 ? -4.121 36.706 39.866 1.00 29.36 319 ILE A CA 1
ATOM 2625 C C . ILE A 1 319 ? -5.263 37.065 40.844 1.00 29.36 319 ILE A C 1
ATOM 2627 O O . ILE A 1 319 ? -5.291 38.171 41.378 1.00 29.36 319 ILE A O 1
ATOM 2631 N N . GLN A 1 320 ? -6.117 36.075 41.157 1.00 26.11 320 GLN A N 1
ATOM 2632 C CA . GLN A 1 320 ? -7.276 36.059 42.079 1.00 26.11 320 GLN A CA 1
ATOM 2633 C C . GLN A 1 320 ? -8.634 36.331 41.387 1.00 26.11 320 GLN A C 1
ATOM 2635 O O . GLN A 1 320 ? -8.698 37.071 40.415 1.00 26.11 320 GLN A O 1
ATOM 2640 N N . LYS A 1 321 ? -9.755 35.733 41.827 1.00 27.64 321 LYS A N 1
ATOM 2641 C CA . LYS A 1 321 ? -10.003 34.986 43.082 1.00 27.64 321 LYS A CA 1
ATOM 2642 C C . LYS A 1 321 ? -11.008 33.840 42.897 1.00 27.64 321 LYS A C 1
ATOM 2644 O O . LYS A 1 321 ? -11.776 33.838 41.943 1.00 27.64 321 LYS A O 1
ATOM 2649 N N . GLU A 1 322 ? -11.009 32.891 43.829 1.00 30.48 322 GLU A N 1
ATOM 2650 C CA . GLU A 1 322 ? -12.014 31.825 43.907 1.00 30.48 322 GLU A CA 1
ATOM 2651 C C . GLU A 1 322 ? -13.329 32.345 44.512 1.00 30.48 322 GLU A C 1
ATOM 2653 O O . GLU A 1 322 ? -13.309 33.080 45.499 1.00 30.48 322 GLU A O 1
ATOM 2658 N N . GLU A 1 323 ? -14.467 31.895 43.978 1.00 29.77 323 GLU A N 1
ATOM 2659 C CA . GLU A 1 323 ? -15.769 31.963 44.649 1.00 29.77 323 GLU A CA 1
ATOM 2660 C C . GLU A 1 323 ? -16.492 30.621 44.455 1.00 29.77 323 GLU A C 1
ATOM 2662 O O . GLU A 1 323 ? -16.830 30.221 43.340 1.00 29.77 323 GLU A O 1
ATOM 2667 N N . SER A 1 324 ? -16.675 29.877 45.547 1.00 31.66 324 SER A N 1
ATOM 2668 C CA . SER A 1 324 ? -17.182 28.503 45.522 1.00 31.66 324 SER A CA 1
ATOM 2669 C C . SER A 1 324 ? -18.709 28.454 45.427 1.00 31.66 324 SER A C 1
ATOM 2671 O O . SER A 1 324 ? -19.396 28.220 46.424 1.00 31.66 324 SER A O 1
ATOM 2673 N N . GLN A 1 325 ? -19.248 28.652 44.225 1.00 30.94 325 GLN A N 1
ATOM 2674 C CA . GLN A 1 325 ? -20.657 28.360 43.949 1.00 30.94 325 GLN A CA 1
ATOM 2675 C C . GLN A 1 325 ? -20.905 26.843 43.956 1.00 30.94 325 GLN A C 1
ATOM 2677 O O . GLN A 1 325 ? -20.127 26.069 43.396 1.00 30.94 325 GLN A O 1
ATOM 2682 N N . GLU A 1 326 ? -22.008 26.411 44.572 1.00 40.59 326 GLU A N 1
ATOM 2683 C CA . GLU A 1 326 ? -22.429 25.008 44.575 1.00 40.59 326 GLU A CA 1
ATOM 2684 C C . GLU A 1 326 ? -22.899 24.605 43.168 1.00 40.59 326 GLU A C 1
ATOM 2686 O O . GLU A 1 326 ? -24.051 24.814 42.777 1.00 40.59 326 GLU A O 1
ATOM 2691 N N . ILE A 1 327 ? -21.982 24.042 42.375 1.00 36.00 327 ILE A N 1
ATOM 2692 C CA . ILE A 1 327 ? -22.295 23.539 41.038 1.00 36.00 327 ILE A CA 1
ATOM 2693 C C . ILE A 1 327 ? -23.286 22.380 41.184 1.00 36.00 327 ILE A C 1
ATOM 2695 O O . ILE A 1 327 ? -22.908 21.257 41.520 1.00 36.00 327 ILE A O 1
ATOM 2699 N N . LYS A 1 328 ? -24.554 22.627 40.837 1.00 47.06 328 LYS A N 1
ATOM 2700 C CA . LYS A 1 328 ? -25.461 21.559 40.406 1.00 47.06 328 LYS A CA 1
ATOM 2701 C C . LYS A 1 328 ? -24.839 20.904 39.177 1.00 47.06 328 LYS A C 1
ATOM 2703 O O . LYS A 1 328 ? -24.984 21.428 38.073 1.00 47.06 328 LYS A O 1
ATOM 2708 N N . GLU A 1 329 ? -24.130 19.791 39.374 1.00 53.53 329 GLU A N 1
ATOM 2709 C CA . GLU A 1 329 ? -23.581 18.990 38.278 1.00 53.53 329 GLU A CA 1
ATOM 2710 C C . GLU A 1 329 ? -24.706 18.719 37.272 1.00 53.53 329 GLU A C 1
ATOM 2712 O O . GLU A 1 329 ? -25.714 18.085 37.602 1.00 53.53 329 GLU A O 1
ATOM 2717 N N . ILE A 1 330 ? -24.565 19.251 36.051 1.00 72.12 330 ILE A N 1
ATOM 2718 C CA . ILE A 1 330 ? -25.535 19.050 34.972 1.00 72.12 330 ILE A CA 1
ATOM 2719 C C . ILE A 1 330 ? -25.377 17.606 34.512 1.00 72.12 330 ILE A C 1
ATOM 2721 O O . ILE A 1 330 ? -24.590 17.306 33.613 1.00 72.12 330 ILE A O 1
ATOM 2725 N N . LYS A 1 331 ? -26.091 16.719 35.207 1.00 82.31 331 LYS A N 1
ATOM 2726 C CA . LYS A 1 331 ? -25.913 15.278 35.106 1.00 82.31 331 LYS A CA 1
ATOM 2727 C C . LYS A 1 331 ? -26.101 14.822 33.663 1.00 82.31 331 LYS A C 1
ATOM 2729 O O . LYS A 1 331 ? -27.183 14.931 33.089 1.00 82.31 331 LYS A O 1
ATOM 2734 N N . LYS A 1 332 ? -25.020 14.332 33.074 1.00 89.44 332 LYS A N 1
ATOM 2735 C CA . LYS A 1 332 ? -24.906 14.014 31.651 1.00 89.44 332 LYS A CA 1
ATOM 2736 C C . LYS A 1 332 ? -25.501 12.650 31.321 1.00 89.44 332 LYS A C 1
ATOM 2738 O O . LYS A 1 332 ? -26.067 12.468 30.240 1.00 89.44 332 LYS A O 1
ATOM 2743 N N . TYR A 1 333 ? -25.387 11.704 32.248 1.00 92.75 333 TYR A N 1
ATOM 2744 C CA . TYR A 1 333 ? -25.816 10.323 32.089 1.00 92.75 333 TYR A CA 1
ATOM 2745 C C . TYR A 1 333 ? -26.682 9.871 33.270 1.00 92.75 333 TYR A C 1
ATOM 2747 O O . TYR A 1 333 ? -26.479 10.246 34.425 1.00 92.75 333 TYR A O 1
ATOM 2755 N N . LYS A 1 334 ? -27.653 9.002 33.002 1.00 93.38 334 LYS A N 1
ATOM 2756 C CA . LYS A 1 334 ? -28.384 8.301 34.060 1.00 93.38 334 LYS A CA 1
ATOM 2757 C C . LYS A 1 334 ? -27.478 7.209 34.633 1.00 93.38 334 LYS A C 1
ATOM 2759 O O . LYS A 1 334 ? -26.958 6.389 33.878 1.00 93.38 334 LYS A O 1
ATOM 2764 N N . ASP A 1 335 ? -27.310 7.169 35.955 1.00 94.25 335 ASP A N 1
ATOM 2765 C CA . ASP A 1 335 ? -26.586 6.066 36.602 1.00 94.25 335 ASP A CA 1
ATOM 2766 C C . ASP A 1 335 ? -27.313 4.744 36.320 1.00 94.25 335 ASP A C 1
ATOM 2768 O O . ASP A 1 335 ? -28.545 4.700 36.333 1.00 94.25 335 ASP A O 1
ATOM 2772 N N . GLY A 1 336 ? -26.568 3.672 36.065 1.00 94.94 336 GLY A N 1
ATOM 2773 C CA . GLY A 1 336 ? -27.155 2.389 35.686 1.00 94.94 336 GLY A CA 1
ATOM 2774 C C . GLY A 1 336 ? -26.190 1.469 34.950 1.00 94.94 336 GLY A C 1
ATOM 2775 O O . GLY A 1 336 ? -24.987 1.730 34.879 1.00 94.94 336 GLY A O 1
ATOM 2776 N N . ILE A 1 337 ? -26.750 0.390 34.410 1.00 95.56 337 ILE A N 1
ATOM 2777 C CA . ILE A 1 337 ? -26.063 -0.601 33.581 1.00 95.56 337 ILE A CA 1
ATOM 2778 C C . ILE A 1 337 ? -26.654 -0.517 32.171 1.00 95.56 337 ILE A C 1
ATOM 2780 O O . ILE A 1 337 ? -27.876 -0.507 32.017 1.00 95.56 337 ILE A O 1
ATOM 2784 N N . TYR A 1 338 ? -25.795 -0.446 31.155 1.00 95.94 338 TYR A N 1
ATOM 2785 C CA . TYR A 1 338 ? -26.187 -0.291 29.753 1.00 95.94 338 TYR A CA 1
ATOM 2786 C C . TYR A 1 338 ? -25.463 -1.316 28.890 1.00 95.94 338 TYR A C 1
ATOM 2788 O O . TYR A 1 338 ? -24.235 -1.367 28.898 1.00 95.94 338 TYR A O 1
ATOM 2796 N N . ILE A 1 339 ? -26.223 -2.101 28.128 1.00 95.25 339 ILE A N 1
ATOM 2797 C CA . ILE A 1 339 ? -25.701 -3.091 27.182 1.00 95.25 339 ILE A CA 1
ATOM 2798 C C . ILE A 1 339 ? -26.021 -2.611 25.767 1.00 95.25 339 ILE A C 1
ATOM 2800 O O . ILE A 1 339 ? -27.182 -2.360 25.444 1.00 95.25 339 ILE A O 1
ATOM 2804 N N . ASP A 1 340 ? -25.006 -2.498 24.912 1.00 95.50 340 ASP A N 1
ATOM 2805 C CA . ASP A 1 340 ? -25.186 -2.236 23.479 1.00 95.50 340 ASP A CA 1
ATOM 2806 C C . ASP A 1 340 ? -24.125 -2.985 22.656 1.00 95.50 340 ASP A C 1
ATOM 2808 O O . ASP A 1 340 ? -23.136 -3.495 23.185 1.00 95.50 340 ASP A O 1
ATOM 2812 N N . MET A 1 341 ? -24.334 -3.086 21.343 1.00 92.81 341 MET A N 1
ATOM 2813 C CA . MET A 1 341 ? -23.526 -3.916 20.454 1.00 92.81 341 MET A CA 1
ATOM 2814 C C . MET A 1 341 ? -23.105 -3.220 19.160 1.00 92.81 341 MET A C 1
ATOM 2816 O O . MET A 1 341 ? -23.861 -2.484 18.516 1.00 92.81 341 MET A O 1
ATOM 2820 N N . ALA A 1 342 ? -21.891 -3.524 18.715 1.00 91.94 342 ALA A N 1
ATOM 2821 C CA . ALA A 1 342 ? -21.334 -3.033 17.462 1.00 91.94 342 ALA A CA 1
ATOM 2822 C C . ALA A 1 342 ? -20.519 -4.121 16.752 1.00 91.94 342 ALA A C 1
ATOM 2824 O O . ALA A 1 342 ? -20.183 -5.158 17.320 1.00 91.94 342 ALA A O 1
ATOM 2825 N N . ARG A 1 343 ? -20.229 -3.910 15.466 1.00 86.69 343 ARG A N 1
ATOM 2826 C CA . ARG A 1 343 ? -19.562 -4.916 14.634 1.00 86.69 343 ARG A CA 1
ATOM 2827 C C . ARG A 1 343 ? -18.041 -4.887 14.827 1.00 86.69 343 ARG A C 1
ATOM 2829 O O . ARG A 1 343 ? -17.423 -3.859 14.561 1.00 86.69 343 ARG A O 1
ATOM 2836 N N . GLY A 1 344 ? -17.475 -6.020 15.240 1.00 82.69 344 GLY A N 1
ATOM 2837 C CA . GLY A 1 344 ? -16.041 -6.275 15.373 1.00 82.69 344 GLY A CA 1
ATOM 2838 C C . GLY A 1 344 ? -15.374 -6.702 14.059 1.00 82.69 344 GLY A C 1
ATOM 2839 O O . GLY A 1 344 ? -15.733 -6.244 12.969 1.00 82.69 344 GLY A O 1
ATOM 2840 N N . HIS A 1 345 ? -14.374 -7.582 14.148 1.00 77.44 345 HIS A N 1
ATOM 2841 C CA . HIS A 1 345 ? -13.624 -8.072 12.990 1.00 77.44 345 HIS A CA 1
ATOM 2842 C C . HIS A 1 345 ? -14.414 -9.067 12.125 1.00 77.44 345 HIS A C 1
ATOM 2844 O O . HIS A 1 345 ? -14.334 -9.000 10.892 1.00 77.44 345 HIS A O 1
ATOM 2850 N N . VAL A 1 346 ? -15.150 -9.976 12.760 1.00 77.75 346 VAL A N 1
ATOM 2851 C CA . VAL A 1 346 ? -15.894 -11.082 12.145 1.00 77.75 346 VAL A CA 1
ATOM 2852 C C . VAL A 1 346 ? -17.394 -10.859 12.346 1.00 77.75 346 VAL A C 1
ATOM 2854 O O . VAL A 1 346 ? -18.150 -10.745 11.370 1.00 77.75 346 VAL A O 1
ATOM 2857 N N . ASP A 1 347 ? -17.800 -10.723 13.607 1.00 83.69 347 ASP A N 1
ATOM 2858 C CA . ASP A 1 347 ? -19.195 -10.696 14.053 1.00 83.69 347 ASP A CA 1
ATOM 2859 C C . ASP A 1 347 ? -19.470 -9.485 14.972 1.00 83.69 347 ASP A C 1
ATOM 2861 O O . ASP A 1 347 ? -18.682 -8.537 15.021 1.00 83.69 347 ASP A O 1
ATOM 2865 N N . TYR A 1 348 ? -20.609 -9.464 15.657 1.00 86.00 348 TYR A N 1
ATOM 2866 C CA . TYR A 1 348 ? -20.939 -8.458 16.665 1.00 86.00 348 TYR A CA 1
ATOM 2867 C C . TYR A 1 348 ? -20.255 -8.735 18.013 1.00 86.00 348 TYR A C 1
ATOM 2869 O O . TYR A 1 348 ? -20.029 -9.882 18.405 1.00 86.00 348 TYR A O 1
ATOM 2877 N N . ILE A 1 349 ? -19.944 -7.646 18.712 1.00 91.00 349 ILE A N 1
ATOM 2878 C CA . ILE A 1 349 ? -19.470 -7.600 20.094 1.00 91.00 349 ILE A CA 1
ATOM 2879 C C . ILE A 1 349 ? -20.497 -6.770 20.868 1.00 91.00 349 ILE A C 1
ATOM 2881 O O . ILE A 1 349 ? -20.7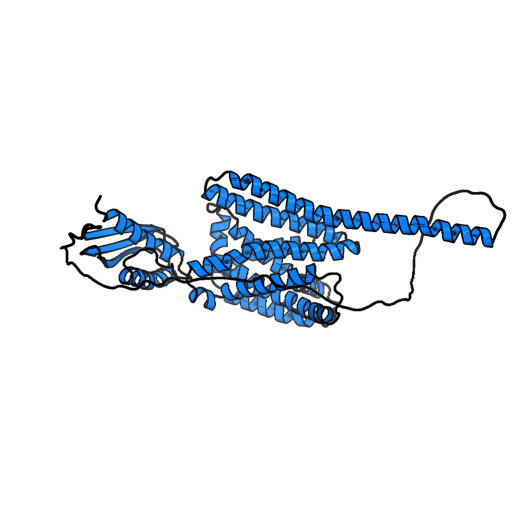75 -5.634 20.473 1.00 91.00 349 ILE A O 1
ATOM 2885 N N . ALA A 1 350 ? -21.054 -7.336 21.935 1.00 91.75 350 ALA A N 1
ATOM 2886 C CA . ALA A 1 350 ? -21.880 -6.643 22.913 1.00 91.75 350 ALA A CA 1
ATOM 2887 C C . ALA A 1 350 ? -21.037 -6.311 24.149 1.00 91.75 350 ALA A C 1
ATOM 2889 O O . ALA A 1 350 ? -20.219 -7.119 24.599 1.00 91.75 350 ALA A O 1
ATOM 2890 N N . VAL A 1 351 ? -21.217 -5.101 24.666 1.00 95.06 351 VAL A N 1
ATOM 2891 C CA . VAL A 1 351 ? -20.465 -4.561 25.797 1.00 95.06 351 VAL A CA 1
ATOM 2892 C C . VAL A 1 351 ? -21.463 -4.042 26.818 1.00 95.06 351 VAL A C 1
ATOM 2894 O O . VAL A 1 351 ? -22.350 -3.263 26.473 1.00 95.06 351 VAL A O 1
ATOM 2897 N N . GLU A 1 352 ? -21.286 -4.460 28.065 1.00 96.75 352 GLU A N 1
ATOM 2898 C CA . GLU A 1 352 ? -21.967 -3.881 29.216 1.00 96.75 352 GLU A CA 1
ATOM 2899 C C . GLU A 1 352 ? -21.096 -2.761 29.795 1.00 96.75 352 GLU A C 1
ATOM 2901 O O . GLU A 1 352 ? -19.889 -2.943 29.964 1.00 96.75 352 GLU A O 1
ATOM 2906 N N . ILE A 1 353 ? -21.685 -1.613 30.129 1.00 96.81 353 ILE A N 1
ATOM 2907 C CA . ILE A 1 353 ? -21.022 -0.561 30.907 1.00 96.81 353 ILE A CA 1
ATOM 2908 C C . ILE A 1 353 ? -21.835 -0.215 32.151 1.00 96.81 353 ILE A C 1
ATOM 2910 O O . ILE A 1 353 ? -23.060 -0.110 32.097 1.00 96.81 353 ILE A O 1
ATOM 2914 N N . THR A 1 354 ? -21.144 0.016 33.267 1.00 96.75 354 THR A N 1
ATOM 2915 C CA . THR A 1 354 ? -21.747 0.555 34.495 1.00 96.75 354 THR A CA 1
ATOM 2916 C C . THR A 1 354 ? -21.363 2.023 34.643 1.00 96.75 354 THR A C 1
ATOM 2918 O O . THR A 1 354 ? -20.173 2.346 34.673 1.00 96.75 354 THR A O 1
ATOM 2921 N N . ILE A 1 355 ? -22.356 2.903 34.776 1.00 96.06 355 ILE A N 1
ATOM 2922 C CA . ILE A 1 355 ? -22.179 4.349 34.965 1.00 96.06 355 ILE A CA 1
ATOM 2923 C C . ILE A 1 355 ? -22.649 4.747 36.366 1.00 96.06 355 ILE A C 1
ATOM 2925 O O . ILE A 1 355 ? -23.749 4.373 36.783 1.00 96.06 355 ILE A O 1
ATOM 2929 N N . LYS A 1 356 ? -21.827 5.520 37.087 1.00 94.25 356 LYS A N 1
ATOM 2930 C CA . LYS A 1 356 ? -22.156 6.121 38.390 1.00 94.25 356 LYS A CA 1
ATOM 2931 C C . LYS A 1 356 ? -21.530 7.513 38.503 1.00 94.25 356 LYS A C 1
ATOM 2933 O O . LYS A 1 356 ? -20.322 7.648 38.318 1.00 94.25 356 LYS A O 1
ATOM 2938 N N . LYS A 1 357 ? -22.326 8.528 38.859 1.00 90.88 357 LYS A N 1
ATOM 2939 C CA . LYS A 1 357 ? -21.902 9.941 38.969 1.00 90.88 357 LYS A CA 1
ATOM 2940 C C . LYS A 1 357 ? -21.193 10.420 37.693 1.00 90.88 357 LYS A C 1
ATOM 2942 O O . LYS A 1 357 ? -20.036 10.829 37.731 1.00 90.88 357 LYS A O 1
ATOM 2947 N N . ASP A 1 358 ? -21.871 10.242 36.557 1.00 89.81 358 ASP A N 1
ATOM 2948 C CA . ASP A 1 358 ? -21.398 10.523 35.188 1.00 89.81 358 ASP A CA 1
ATOM 2949 C C . ASP A 1 358 ? -20.105 9.815 34.736 1.00 89.81 358 ASP A C 1
ATOM 2951 O O . ASP A 1 358 ? -19.655 10.021 33.607 1.00 89.81 358 ASP A O 1
ATOM 2955 N N . LYS A 1 359 ? -19.532 8.935 35.565 1.00 92.81 359 LYS A N 1
ATOM 2956 C CA . LYS A 1 359 ? -18.310 8.186 35.263 1.00 92.81 359 LYS A CA 1
ATOM 2957 C C . LYS A 1 359 ? -18.619 6.728 34.947 1.00 92.81 359 LYS A C 1
ATOM 2959 O O . LYS A 1 359 ? -19.398 6.074 35.639 1.00 92.81 359 LYS A O 1
ATOM 2964 N N . ILE A 1 360 ? -17.959 6.210 33.920 1.00 94.56 360 ILE A N 1
ATOM 2965 C CA . ILE A 1 360 ? -17.878 4.788 33.593 1.00 94.56 360 ILE A CA 1
ATOM 2966 C C . ILE A 1 360 ? -17.029 4.132 34.684 1.00 94.56 360 ILE A C 1
ATOM 2968 O O . ILE A 1 360 ? -15.826 4.387 34.772 1.00 94.56 360 ILE A O 1
ATOM 2972 N N . THR A 1 361 ? -17.652 3.317 35.534 1.00 94.81 361 THR A N 1
ATOM 2973 C CA . THR A 1 361 ? -16.966 2.608 36.627 1.00 94.81 361 THR A CA 1
ATOM 2974 C C . THR A 1 361 ? -16.562 1.188 36.250 1.00 94.81 361 THR A C 1
ATOM 2976 O O . THR A 1 361 ? -15.623 0.658 36.835 1.00 94.81 361 THR A O 1
ATOM 2979 N N . ASP A 1 362 ? -17.251 0.569 35.287 1.00 94.50 362 ASP A N 1
ATOM 2980 C CA . ASP A 1 362 ? -16.873 -0.737 34.740 1.00 94.50 362 ASP A CA 1
ATOM 2981 C C . ASP A 1 362 ? -17.310 -0.890 33.273 1.00 94.50 362 ASP A C 1
ATOM 2983 O O . ASP A 1 362 ? -18.227 -0.206 32.812 1.00 94.50 362 ASP A O 1
ATOM 2987 N N . ILE A 1 363 ? -16.632 -1.790 32.561 1.00 94.62 363 ILE A N 1
ATOM 2988 C CA . ILE A 1 363 ? -16.886 -2.216 31.183 1.00 94.62 363 ILE A CA 1
ATOM 2989 C C . ILE A 1 363 ? -16.675 -3.738 31.124 1.00 94.62 363 ILE A C 1
ATOM 2991 O O . ILE A 1 363 ? -15.541 -4.212 31.265 1.00 94.62 363 ILE A O 1
ATOM 2995 N N . GLN A 1 364 ? -17.732 -4.502 30.863 1.00 93.12 364 GLN A N 1
ATOM 2996 C CA . GLN A 1 364 ? -17.711 -5.964 30.743 1.00 93.12 364 GLN A CA 1
ATOM 2997 C C . GLN A 1 364 ? -18.181 -6.426 29.356 1.00 93.12 364 GLN A C 1
ATOM 2999 O O . GLN A 1 364 ? -18.612 -5.628 28.524 1.00 93.12 364 GLN A O 1
ATOM 3004 N N . ILE A 1 365 ? -18.033 -7.719 29.069 1.00 91.00 365 ILE A N 1
ATOM 3005 C CA . ILE A 1 365 ? -18.368 -8.311 27.770 1.00 91.00 365 ILE A CA 1
ATOM 3006 C C . ILE A 1 365 ? -19.518 -9.283 27.975 1.00 91.00 365 ILE A C 1
ATOM 3008 O O . ILE A 1 365 ? -19.315 -10.387 28.468 1.00 91.00 365 ILE A O 1
ATOM 3012 N N . ASP A 1 366 ? -20.703 -8.847 27.558 1.00 82.94 366 ASP A N 1
ATOM 3013 C CA . ASP A 1 366 ? -21.919 -9.657 27.506 1.00 82.94 366 ASP A CA 1
ATOM 3014 C C . ASP A 1 366 ? -21.775 -10.782 26.463 1.00 82.94 366 ASP A C 1
ATOM 3016 O O . ASP A 1 366 ? -22.001 -11.958 26.746 1.00 82.94 366 ASP A O 1
ATOM 3020 N N . TYR A 1 367 ? -21.306 -10.446 25.255 1.00 81.56 367 TYR A N 1
ATOM 3021 C CA . TYR A 1 367 ? -21.238 -11.399 24.147 1.00 81.56 367 TYR A CA 1
ATOM 3022 C C . TYR A 1 367 ? -20.198 -11.015 23.086 1.00 81.56 367 TYR A C 1
ATOM 3024 O O . TYR A 1 367 ? -20.064 -9.852 22.707 1.00 81.56 367 TYR A O 1
ATOM 3032 N N . GLN A 1 368 ? -19.495 -12.007 22.526 1.00 79.19 368 GLN A N 1
ATOM 3033 C CA . GLN A 1 368 ? -18.617 -11.818 21.364 1.00 79.19 368 GLN A CA 1
ATOM 3034 C C . GLN A 1 368 ? -18.428 -13.120 20.560 1.00 79.19 368 GLN A C 1
ATOM 3036 O O . GLN A 1 368 ? -18.348 -14.203 21.142 1.00 79.19 368 GLN A O 1
ATOM 3041 N N . ARG A 1 369 ? -18.298 -13.019 19.227 1.00 77.94 369 ARG A N 1
ATOM 3042 C CA . ARG A 1 369 ? -17.827 -14.111 18.334 1.00 77.94 369 ARG A CA 1
ATOM 3043 C C . ARG A 1 369 ? -16.677 -13.677 17.411 1.00 77.94 369 ARG A C 1
ATOM 3045 O O . ARG A 1 369 ? -16.567 -14.135 16.272 1.00 77.94 369 ARG A O 1
ATOM 3052 N N . ASP A 1 370 ? -15.828 -12.770 17.877 1.00 75.25 370 ASP A N 1
ATOM 3053 C CA . ASP A 1 370 ? -14.608 -12.390 17.163 1.00 75.25 370 ASP A CA 1
ATOM 3054 C C . ASP A 1 370 ? -13.510 -13.459 17.338 1.00 75.25 370 ASP A C 1
ATOM 3056 O O . ASP A 1 370 ? -13.560 -14.309 18.228 1.00 75.25 370 ASP A O 1
ATOM 3060 N N . GLU A 1 371 ? -12.484 -13.442 16.479 1.00 77.94 371 GLU A N 1
ATOM 3061 C CA . GLU A 1 371 ? -11.349 -14.361 16.631 1.00 77.94 371 GLU A CA 1
ATOM 3062 C C . GLU A 1 371 ? -10.599 -14.035 17.945 1.00 77.94 371 GLU A C 1
ATOM 3064 O O . GLU A 1 371 ? -10.088 -12.914 18.064 1.00 77.94 371 GLU A O 1
ATOM 3069 N N . PRO A 1 372 ? -10.459 -14.972 18.914 1.00 83.19 372 PRO A N 1
ATOM 3070 C CA . PRO A 1 372 ? -9.986 -14.660 20.273 1.00 83.19 372 PRO A CA 1
ATOM 3071 C C . PRO A 1 372 ? -8.638 -13.932 20.327 1.00 83.19 372 PRO A C 1
ATOM 3073 O O . PRO A 1 372 ? -8.399 -13.084 21.178 1.00 83.19 372 PRO A O 1
ATOM 3076 N N . LYS A 1 373 ? -7.761 -14.215 19.363 1.00 82.88 373 LYS A N 1
ATOM 3077 C CA . LYS A 1 373 ? -6.460 -13.561 19.186 1.00 82.88 373 LYS A CA 1
ATOM 3078 C C . LYS A 1 373 ? -6.561 -12.060 18.891 1.00 82.88 373 LYS A C 1
ATOM 3080 O O . LYS A 1 373 ? -5.727 -11.291 19.364 1.00 82.88 373 LYS A O 1
ATOM 3085 N N . HIS A 1 374 ? -7.543 -11.651 18.091 1.00 81.75 374 HIS A N 1
ATOM 3086 C CA . HIS A 1 374 ? -7.795 -10.245 17.782 1.00 81.75 374 HIS A CA 1
ATOM 3087 C C . HIS A 1 374 ? -8.623 -9.590 18.892 1.00 81.75 374 HIS A C 1
ATOM 3089 O O . HIS A 1 374 ? -8.281 -8.492 19.325 1.00 81.75 374 HIS A O 1
ATOM 3095 N N . PHE A 1 375 ? -9.615 -10.302 19.432 1.00 87.00 375 PHE A N 1
ATOM 3096 C CA . PHE A 1 375 ? -10.427 -9.838 20.554 1.00 87.00 375 PHE A CA 1
ATOM 3097 C C . PHE A 1 375 ? -9.593 -9.539 21.815 1.00 87.00 375 PHE A C 1
ATOM 3099 O O . PHE A 1 375 ? -9.568 -8.399 22.279 1.00 87.00 375 PHE A O 1
ATOM 3106 N N . ASN A 1 376 ? -8.816 -10.507 22.315 1.00 88.06 376 ASN A N 1
ATOM 3107 C CA . ASN A 1 376 ? -7.995 -10.349 23.525 1.00 88.06 376 ASN A CA 1
ATOM 3108 C C . ASN A 1 376 ? -6.912 -9.268 23.355 1.00 88.06 376 ASN A C 1
ATOM 3110 O O . ASN A 1 376 ? -6.571 -8.573 24.309 1.00 88.06 376 ASN A O 1
ATOM 3114 N N . SER A 1 377 ? -6.399 -9.088 22.130 1.00 86.25 377 SER A N 1
ATOM 3115 C CA . SER A 1 377 ? -5.443 -8.024 21.789 1.00 86.25 377 SER A CA 1
ATOM 3116 C C . SER A 1 377 ? -6.076 -6.624 21.720 1.00 86.25 377 SER A C 1
ATOM 3118 O O . SER A 1 377 ? -5.333 -5.646 21.639 1.00 86.25 377 SER A O 1
ATOM 3120 N N . ALA A 1 378 ? -7.407 -6.516 21.710 1.00 89.94 378 ALA A N 1
ATOM 3121 C CA . ALA A 1 378 ? -8.145 -5.255 21.729 1.00 89.94 378 ALA A CA 1
ATOM 3122 C C . ALA A 1 378 ? -8.760 -4.950 23.100 1.00 89.94 378 ALA A C 1
ATOM 3124 O O . ALA A 1 378 ? -8.705 -3.800 23.527 1.00 89.94 378 ALA A O 1
ATOM 3125 N N . TYR A 1 379 ? -9.350 -5.946 23.769 1.00 92.50 379 TYR A N 1
ATOM 3126 C CA . TYR A 1 379 ? -10.247 -5.725 24.905 1.00 92.50 379 TYR A CA 1
ATOM 3127 C C . TYR A 1 379 ? -9.582 -5.019 26.089 1.00 92.50 379 TYR A C 1
ATOM 3129 O O . TYR A 1 379 ? -9.972 -3.895 26.398 1.00 92.50 379 TYR A O 1
ATOM 3137 N N . TYR A 1 380 ? -8.562 -5.617 26.713 1.00 92.12 380 TYR A N 1
ATOM 3138 C CA . TYR A 1 380 ? -7.943 -5.028 27.906 1.00 92.12 380 TYR A CA 1
ATOM 3139 C C . TYR A 1 380 ? -7.355 -3.625 27.660 1.00 92.12 380 TYR A C 1
ATOM 3141 O O . TYR A 1 380 ? -7.702 -2.726 28.424 1.00 92.12 380 TYR A O 1
ATOM 3149 N N . PRO A 1 381 ? -6.562 -3.366 26.594 1.00 91.94 381 PRO A N 1
ATOM 3150 C CA . PRO A 1 381 ? -6.038 -2.022 26.341 1.00 91.94 381 PRO A CA 1
ATOM 3151 C C . PRO A 1 381 ? -7.127 -0.961 26.131 1.00 91.94 381 PRO A C 1
ATOM 3153 O O . PRO A 1 381 ? -7.018 0.132 26.676 1.00 91.94 381 PRO A O 1
ATOM 3156 N N . ILE A 1 382 ? -8.187 -1.282 25.377 1.00 95.00 382 ILE A N 1
ATOM 3157 C CA . ILE A 1 382 ? -9.286 -0.341 25.109 1.00 95.00 382 ILE A CA 1
ATOM 3158 C C . ILE A 1 382 ? -10.139 -0.117 26.362 1.00 95.00 382 ILE A C 1
ATOM 3160 O O . ILE A 1 382 ? -10.478 1.025 26.658 1.00 95.00 382 ILE A O 1
ATOM 3164 N N . ARG A 1 383 ? -10.440 -1.171 27.134 1.00 94.88 383 ARG A N 1
ATOM 3165 C CA . ARG A 1 383 ? -11.139 -1.052 28.422 1.00 94.88 383 ARG A CA 1
ATOM 3166 C C . ARG A 1 383 ? -10.382 -0.129 29.375 1.00 94.88 383 ARG A C 1
ATOM 3168 O O . ARG A 1 383 ? -10.992 0.767 29.948 1.00 94.88 383 ARG A O 1
ATOM 3175 N N . THR A 1 384 ? -9.073 -0.328 29.521 1.00 94.31 384 THR A N 1
ATOM 3176 C CA . THR A 1 384 ? -8.228 0.515 30.375 1.00 94.31 384 THR A CA 1
ATOM 3177 C C . THR A 1 384 ? -8.190 1.961 29.872 1.00 94.31 384 THR A C 1
ATOM 3179 O O . THR A 1 384 ? -8.515 2.857 30.642 1.00 94.31 384 THR A O 1
ATOM 3182 N N . GLU A 1 385 ? -7.911 2.207 28.584 1.00 94.88 385 GLU A N 1
ATOM 3183 C CA . GLU A 1 385 ? -7.810 3.580 28.052 1.00 94.88 385 GLU A CA 1
ATOM 3184 C C . GLU A 1 385 ? -9.146 4.355 28.151 1.00 94.88 385 GLU A C 1
ATOM 3186 O O . GLU A 1 385 ? -9.132 5.568 28.361 1.00 94.88 385 GLU A O 1
ATOM 3191 N N . ILE A 1 386 ? -10.300 3.675 28.053 1.00 96.31 386 ILE A N 1
ATOM 3192 C CA . ILE A 1 386 ? -11.626 4.290 28.258 1.00 96.31 386 ILE A CA 1
ATOM 3193 C C . ILE A 1 386 ? -11.897 4.558 29.746 1.00 96.31 386 ILE A C 1
ATOM 3195 O O . ILE A 1 386 ? -12.367 5.645 30.077 1.00 96.31 386 ILE A O 1
ATOM 3199 N N . LEU A 1 387 ? -11.604 3.614 30.650 1.00 94.94 387 LEU A N 1
ATOM 3200 C CA . LEU A 1 387 ? -11.817 3.802 32.094 1.00 94.94 387 LEU A CA 1
ATOM 3201 C C . LEU A 1 387 ? -10.905 4.894 32.680 1.00 94.94 387 LEU A C 1
ATOM 3203 O O . LEU A 1 387 ? -11.349 5.666 33.528 1.00 94.94 387 LEU A O 1
ATOM 3207 N N . GLU A 1 388 ? -9.667 5.010 32.196 1.00 93.75 388 GLU A N 1
ATOM 3208 C CA . GLU A 1 388 ? -8.732 6.073 32.590 1.00 93.75 388 GLU A CA 1
ATOM 3209 C C . GLU A 1 388 ? -9.179 7.458 32.099 1.00 93.75 388 GLU A C 1
ATOM 3211 O O . GLU A 1 388 ? -9.102 8.433 32.844 1.00 93.75 388 GLU A O 1
ATOM 3216 N N . LYS A 1 389 ? -9.646 7.565 30.846 1.00 95.00 389 LYS A N 1
ATOM 3217 C CA . LYS A 1 389 ? -9.922 8.864 30.198 1.00 95.00 389 LYS A CA 1
ATOM 3218 C C . LYS A 1 389 ? -11.385 9.284 30.175 1.00 95.00 389 LYS A C 1
ATOM 3220 O O . LYS A 1 389 ? -11.674 10.406 29.768 1.00 95.00 389 LYS A O 1
ATOM 3225 N N . GLN A 1 390 ? -12.302 8.392 30.545 1.00 95.12 390 GLN A N 1
ATOM 3226 C CA . GLN A 1 390 ? -13.748 8.635 30.579 1.00 95.12 390 GLN A CA 1
ATOM 3227 C C . GLN A 1 390 ? -14.318 9.125 29.226 1.00 95.12 390 GLN A C 1
ATOM 3229 O O . GLN A 1 390 ? -15.242 9.936 29.164 1.00 95.12 390 GLN A O 1
ATOM 3234 N N . THR A 1 391 ? -13.751 8.634 28.117 1.00 93.00 391 THR A N 1
ATOM 3235 C CA . THR A 1 391 ? -14.119 9.008 26.741 1.00 93.00 391 THR A CA 1
ATOM 3236 C C . THR A 1 391 ? -13.919 7.849 25.768 1.00 93.00 391 THR A C 1
ATOM 3238 O O . THR A 1 391 ? -13.076 6.981 25.990 1.00 93.00 391 THR A O 1
ATOM 3241 N N . THR A 1 392 ? -14.660 7.856 24.661 1.00 92.31 392 THR A N 1
ATOM 3242 C CA . THR A 1 392 ? -14.540 6.886 23.564 1.00 92.31 392 THR A CA 1
ATOM 3243 C C . THR A 1 392 ? -13.581 7.311 22.449 1.00 92.31 392 THR A C 1
ATOM 3245 O O . THR A 1 392 ? -13.298 6.485 21.582 1.00 92.31 392 THR A O 1
ATOM 3248 N N . ASP A 1 393 ? -12.994 8.522 22.469 1.00 92.62 393 ASP A N 1
ATOM 3249 C CA . ASP A 1 393 ? -11.937 8.906 21.503 1.00 92.62 393 ASP A CA 1
ATOM 3250 C C . ASP A 1 393 ? -10.555 8.297 21.835 1.00 92.62 393 ASP A C 1
ATOM 3252 O O . ASP A 1 393 ? -9.529 8.974 21.941 1.00 92.62 393 ASP A O 1
ATOM 3256 N N . VAL A 1 394 ? -10.525 6.976 21.993 1.00 91.50 394 VAL A N 1
ATOM 3257 C CA . VAL A 1 394 ? -9.322 6.171 22.240 1.00 91.50 394 VAL A CA 1
ATOM 3258 C C . VAL A 1 394 ? -8.758 5.592 20.934 1.00 91.50 394 VAL A C 1
ATOM 3260 O O . VAL A 1 394 ? -9.448 5.489 19.916 1.00 91.50 394 VAL A O 1
ATOM 3263 N N . ASP A 1 395 ? -7.469 5.243 20.911 1.00 89.25 395 ASP A N 1
ATOM 3264 C CA . ASP A 1 395 ? -6.809 4.767 19.686 1.00 89.25 395 ASP A CA 1
ATOM 3265 C C . ASP A 1 395 ? -6.966 3.241 19.534 1.00 89.25 395 ASP A C 1
ATOM 3267 O O . ASP A 1 395 ? -6.383 2.463 20.281 1.00 89.25 395 ASP A O 1
ATOM 3271 N N . SER A 1 396 ? -7.698 2.788 18.507 1.00 90.44 396 SER A N 1
ATOM 3272 C CA . SER A 1 396 ? -7.869 1.352 18.209 1.00 90.44 396 SER A CA 1
ATOM 3273 C C . SER A 1 396 ? -6.520 0.607 18.134 1.00 90.44 396 SER A C 1
ATOM 3275 O O . SER A 1 396 ? -5.606 1.091 17.464 1.00 90.44 396 SER A O 1
ATOM 3277 N N . ILE A 1 397 ? -6.398 -0.606 18.677 1.00 86.94 397 ILE A N 1
ATOM 3278 C CA . ILE A 1 397 ? -5.092 -1.279 18.766 1.00 86.94 397 ILE A CA 1
ATOM 3279 C C . ILE A 1 397 ? -4.563 -1.739 17.395 1.00 86.94 397 ILE A C 1
ATOM 3281 O O . ILE A 1 397 ? -5.260 -2.351 16.577 1.00 86.94 397 ILE A O 1
ATOM 3285 N N . SER A 1 398 ? -3.285 -1.448 17.133 1.00 79.38 398 SER A N 1
ATOM 3286 C CA . SER A 1 398 ? -2.605 -1.756 15.871 1.00 79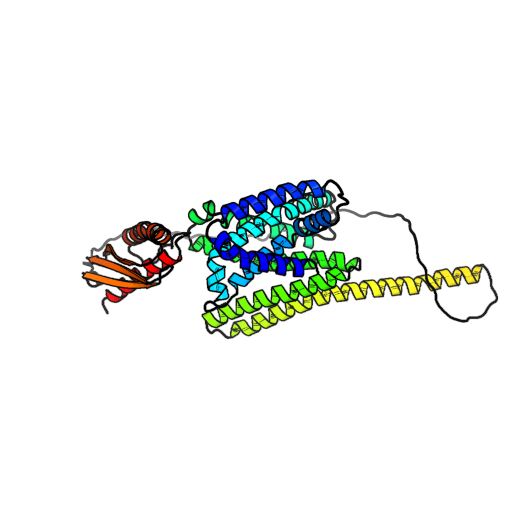.38 398 SER A CA 1
ATOM 3287 C C . SER A 1 398 ? -2.385 -3.259 15.685 1.00 79.38 398 SER A C 1
ATOM 3289 O O . SER A 1 398 ? -1.437 -3.845 16.199 1.00 79.38 398 SER A O 1
ATOM 3291 N N . GLY A 1 399 ? -3.258 -3.881 14.888 1.00 75.31 399 GLY A N 1
ATOM 3292 C CA . GLY A 1 399 ? -3.299 -5.335 14.673 1.00 75.31 399 GLY A CA 1
ATOM 3293 C C . GLY A 1 399 ? -4.609 -5.989 15.123 1.00 75.31 399 GLY A C 1
ATOM 3294 O O . GLY A 1 399 ? -4.918 -7.084 14.663 1.00 75.31 399 GLY A O 1
ATOM 3295 N N . ALA A 1 400 ? -5.412 -5.288 15.925 1.00 86.88 400 ALA A N 1
ATOM 3296 C CA . ALA A 1 400 ? -6.759 -5.686 16.342 1.00 86.88 400 ALA A CA 1
ATOM 3297 C C . ALA A 1 400 ? -7.819 -4.627 15.967 1.00 86.88 400 ALA A C 1
ATOM 3299 O O . ALA A 1 400 ? -8.903 -4.571 16.536 1.00 86.88 400 ALA A O 1
ATOM 3300 N N . THR A 1 401 ? -7.498 -3.784 14.979 1.00 86.62 401 THR A N 1
ATOM 3301 C CA . THR A 1 401 ? -8.204 -2.544 14.624 1.00 86.62 401 THR A CA 1
ATOM 3302 C C . THR A 1 401 ? -9.718 -2.692 14.499 1.00 86.62 401 THR A C 1
ATOM 3304 O O . THR A 1 401 ? -10.422 -1.840 15.017 1.00 86.62 401 THR A O 1
ATOM 3307 N N . HIS A 1 402 ? -10.236 -3.752 13.870 1.00 86.12 402 HIS A N 1
ATOM 3308 C CA . HIS A 1 402 ? -11.687 -3.926 13.733 1.00 86.12 402 HIS A CA 1
ATOM 3309 C C . HIS A 1 402 ? -12.370 -4.414 15.018 1.00 86.12 402 HIS A C 1
ATOM 3311 O O . HIS A 1 402 ? -13.463 -3.949 15.315 1.00 86.12 402 HIS A O 1
ATOM 3317 N N . SER A 1 403 ? -11.723 -5.265 15.819 1.00 90.31 403 SER A N 1
ATOM 3318 C CA . SER A 1 403 ? -12.220 -5.650 17.149 1.00 90.31 403 SER A CA 1
ATOM 3319 C C . SER A 1 403 ? -12.245 -4.437 18.088 1.00 90.31 403 SER A C 1
ATOM 3321 O O . SER A 1 403 ? -13.254 -4.181 18.736 1.00 90.31 403 SER A O 1
ATOM 3323 N N . SER A 1 404 ? -11.185 -3.616 18.088 1.00 92.50 404 SER A N 1
ATOM 3324 C CA . SER A 1 404 ? -11.155 -2.342 18.821 1.00 92.50 404 SER A CA 1
ATOM 3325 C C . SER A 1 404 ? -12.199 -1.336 18.312 1.00 92.50 404 SER A C 1
ATOM 3327 O O . SER A 1 404 ? -12.919 -0.768 19.121 1.00 92.50 404 SER A O 1
ATOM 3329 N N . GLU A 1 405 ? -12.317 -1.119 16.994 1.00 92.56 405 GLU A N 1
ATOM 3330 C CA . GLU A 1 405 ? -13.347 -0.242 16.401 1.00 92.56 405 GLU A CA 1
ATOM 3331 C C . GLU A 1 405 ? -14.778 -0.743 16.698 1.00 92.56 405 GLU A C 1
ATOM 3333 O O . GLU A 1 405 ? -15.699 0.071 16.722 1.00 92.56 405 GLU A O 1
ATOM 3338 N N . GLY A 1 406 ? -14.967 -2.044 16.951 1.00 92.25 406 GLY A N 1
ATOM 3339 C CA . GLY A 1 406 ? -16.209 -2.625 17.463 1.00 92.25 406 GLY A CA 1
ATOM 3340 C C . GLY A 1 406 ? -16.448 -2.297 18.939 1.00 92.25 406 GLY A C 1
ATOM 3341 O O . GLY A 1 406 ? -17.460 -1.687 19.265 1.00 92.25 406 GLY A O 1
ATOM 3342 N N . ILE A 1 407 ? -15.501 -2.630 19.824 1.00 94.56 407 ILE A N 1
ATOM 3343 C CA . ILE A 1 407 ? -15.613 -2.395 21.279 1.00 94.56 407 ILE A CA 1
ATOM 3344 C C . ILE A 1 407 ? -15.857 -0.912 21.591 1.00 94.56 407 ILE A C 1
ATOM 3346 O O . ILE A 1 407 ? -16.778 -0.592 22.339 1.00 94.56 407 ILE A O 1
ATOM 3350 N N . ILE A 1 408 ? -15.096 -0.003 20.965 1.00 95.81 408 ILE A N 1
ATOM 3351 C CA . ILE A 1 408 ? -15.259 1.451 21.142 1.00 95.81 408 ILE A CA 1
ATOM 3352 C C . ILE A 1 408 ? -16.692 1.884 20.803 1.00 95.81 408 ILE A C 1
ATOM 3354 O O . ILE A 1 408 ? -17.286 2.653 21.549 1.00 95.81 408 ILE A O 1
ATOM 3358 N N . LYS A 1 409 ? -17.269 1.357 19.715 1.00 95.88 409 LYS A N 1
ATOM 3359 C CA . LYS A 1 409 ? -18.619 1.716 19.253 1.00 95.88 409 LYS A CA 1
ATOM 3360 C C . LYS A 1 409 ? -19.744 1.109 20.081 1.00 95.88 409 LYS A C 1
ATOM 3362 O O . LYS A 1 409 ? -20.819 1.693 20.150 1.00 95.88 409 LYS A O 1
ATOM 3367 N N . ALA A 1 410 ? -19.523 -0.055 20.684 1.00 95.44 410 ALA A N 1
ATOM 3368 C CA . ALA A 1 410 ? -20.476 -0.627 21.627 1.00 95.44 410 ALA A CA 1
ATOM 3369 C C . ALA A 1 410 ? -20.553 0.244 22.896 1.00 95.44 410 ALA A C 1
ATOM 3371 O O . ALA A 1 410 ? -21.644 0.643 23.291 1.00 95.44 410 ALA A O 1
ATOM 3372 N N . VAL A 1 411 ? -19.400 0.658 23.444 1.00 96.06 411 VAL A N 1
ATOM 3373 C CA . VAL A 1 411 ? -19.335 1.629 24.556 1.00 96.06 411 VAL A CA 1
ATOM 3374 C C . VAL A 1 411 ? -19.928 2.987 24.164 1.00 96.06 411 VAL A C 1
ATOM 3376 O O . VAL A 1 411 ? -20.693 3.560 24.932 1.00 96.06 411 VAL A O 1
ATOM 3379 N N . GLU A 1 412 ? -19.609 3.501 22.972 1.00 96.25 412 GLU A N 1
ATOM 3380 C CA . GLU A 1 412 ? -20.120 4.778 22.450 1.00 96.25 412 GLU A CA 1
ATOM 3381 C C . GLU A 1 412 ? -21.648 4.806 22.444 1.00 96.25 412 GLU A C 1
ATOM 3383 O O . GLU A 1 412 ? -22.244 5.701 23.038 1.00 96.25 412 GLU A O 1
ATOM 3388 N N . LYS A 1 413 ? -22.286 3.785 21.865 1.00 95.81 413 LYS A N 1
ATOM 3389 C CA . LYS A 1 413 ? -23.743 3.662 21.880 1.00 95.81 413 LYS A CA 1
ATOM 3390 C C . LYS A 1 413 ? -24.328 3.456 23.276 1.00 95.81 413 LYS A C 1
ATOM 3392 O O . LYS A 1 413 ? -25.353 4.053 23.584 1.00 95.81 413 LYS A O 1
ATOM 3397 N N . ALA A 1 414 ? -23.704 2.635 24.122 1.00 94.69 414 ALA A N 1
ATOM 3398 C CA . ALA A 1 414 ? -24.189 2.417 25.482 1.00 94.69 414 ALA A CA 1
ATOM 3399 C C . ALA A 1 414 ? -24.166 3.729 26.297 1.00 94.69 414 ALA A C 1
ATOM 3401 O O . ALA A 1 414 ? -25.108 4.013 27.035 1.00 94.69 414 ALA A O 1
ATOM 3402 N N . LEU A 1 415 ? -23.160 4.587 26.073 1.00 94.81 415 LEU A N 1
ATOM 3403 C CA . LEU A 1 415 ? -23.134 5.965 26.576 1.00 94.81 415 LEU A CA 1
ATOM 3404 C C . LEU A 1 415 ? -24.232 6.838 25.955 1.00 94.81 415 LEU A C 1
ATOM 3406 O O . LEU A 1 415 ? -24.816 7.649 26.667 1.00 94.81 415 LEU A O 1
ATOM 3410 N N . GLU A 1 416 ? -24.540 6.701 24.660 1.00 94.44 416 GLU A N 1
ATOM 3411 C CA . GLU A 1 416 ? -25.659 7.422 24.029 1.00 94.44 416 GLU A CA 1
ATOM 3412 C C . GLU A 1 416 ? -27.015 7.039 24.631 1.00 94.44 416 GLU A C 1
ATOM 3414 O O . GLU A 1 416 ? -27.814 7.922 24.941 1.00 94.44 416 GLU A O 1
ATOM 3419 N N . SER A 1 417 ? -27.241 5.745 24.858 1.00 92.12 417 SER A N 1
ATOM 3420 C CA . SER A 1 417 ? -28.426 5.193 25.524 1.00 92.12 417 SER A CA 1
ATOM 3421 C C . SER A 1 417 ? -28.554 5.645 26.985 1.00 92.12 417 SER A C 1
ATOM 3423 O O . SER A 1 417 ? -29.667 5.726 27.505 1.00 92.12 417 SER A O 1
ATOM 3425 N N . ALA A 1 418 ? -27.439 5.997 27.632 1.00 92.62 418 ALA A N 1
ATOM 3426 C CA . ALA A 1 418 ? -27.406 6.535 28.990 1.00 92.62 418 ALA A CA 1
ATOM 3427 C C . ALA A 1 418 ? -27.613 8.059 29.088 1.00 92.62 418 ALA A C 1
ATOM 3429 O O . ALA A 1 418 ? -27.848 8.553 30.194 1.00 92.62 418 ALA A O 1
ATOM 3430 N N . LYS A 1 419 ? -27.507 8.822 27.986 1.00 92.62 419 LYS A N 1
ATOM 3431 C CA . LYS A 1 419 ? -27.615 10.297 28.005 1.00 92.62 419 LYS A CA 1
ATOM 3432 C C . LYS A 1 419 ? -28.946 10.754 28.607 1.00 92.62 419 LYS A C 1
ATOM 3434 O O . LYS A 1 419 ? -30.013 10.228 28.274 1.00 92.62 419 LYS A O 1
ATOM 3439 N N . ILE A 1 420 ? -28.895 11.786 29.448 1.00 86.38 420 ILE A N 1
ATOM 3440 C CA . ILE A 1 420 ? -30.096 12.570 29.759 1.00 86.38 420 ILE A CA 1
ATOM 3441 C C . ILE A 1 420 ? -30.468 13.375 28.498 1.00 86.38 420 ILE A C 1
ATOM 3443 O O . ILE A 1 420 ? -29.587 13.868 27.792 1.00 86.38 420 ILE A O 1
ATOM 3447 N N . LYS A 1 421 ? -31.766 13.412 28.180 1.00 70.75 421 LYS A N 1
ATOM 3448 C CA . LYS A 1 421 ? -32.363 14.152 27.059 1.00 70.75 421 LYS A CA 1
ATOM 3449 C C . LYS A 1 421 ? -33.125 15.354 27.593 1.00 70.75 421 LYS A C 1
ATOM 3451 O O . LYS A 1 421 ? -33.713 15.179 28.684 1.00 70.75 421 LYS A O 1
#

Foldseek 3Di:
DLLVVLLVVVVVVCVVCLVCLLPPLVVVVVVLLVVCVVLLVVVVPVDPPPVSVSSSCCLQVLSNLVSLLLVLLLLLLAAPPDPVNVSCVSNSLSSNLSSLSSCVSNVVVVCVVVVVVVVVPDPPDVVQVVLVVVLVVLSVQLNQLSDPVNLQVDFQVVSVVSNVSSVVSLVSVLVNLLSVLLVVVLVPDPVSLVVNLVSLVSSLVSVLSNLVNVCVVPVDPPSVVVNVVSNVVSVVSSVVSNVVSVVVVVVVVVVCVVVVCVVVVVVCCVPDVDDDDDDDDDDDDDDDDDDDDDDDDDDDDDDDDDDDDDDDDDDDDDDDDDDDDDDPPPQFFDFDKFWFWFQADDGIWIKIFGDDSLATPFIDTPDDDDDVVLLVQFPPVQRVVCNVPVDLPGGTRRPSNRNNVTSSVNVVVRSVVGGDD

Nearest PDB structures (foldseek):
  8p2b-assembly2_B  TM=9.068E-01  e=1.746E-04  Clostridiaceae bacterium
  5k7v-assembly1_B  TM=3.075E-01  e=3.234E+00  synthetic construct
  6u1s-assembly1_A  TM=3.472E-01  e=7.936E+00  synthetic construct
  6vfk-assembly1_B  TM=2.380E-01  e=4.294E+00  synthetic construct

Sequence (421 aa):
MTYLISLILITLYITIFTRSLRNKAPLHYAISIFINVLFLPINIIQYENGLINIITTYINNGFISLAFFTIVMAIGALRNKSKIRSKLMPIRTQLSILACVYTIPHLYVFYNYCLIDLLKINLYNFISPLVSLTLFILFLTLFITSLKFCKVRLKIKRWKKIQKLAYPFFFLLYLHLALISKNSISLGDKADVFNLIIYSVIFFVIFALRIDKERIKKDIKDYFFLEIIILIFFILVPYNIINNNINNINNISEKVITKAPEELTQTIIDEQPDIIIENEIRVDIPQNLEESYATSISDEEEKSNNIEENGDTLDTDIIQKEESQEIKEIKKYKDGIYIDMARGHVDYIAVEITIKKDKITDIQIDYQRDEPKHFNSAYYPIRTEILEKQTTDVDSISGATHSSEGIIKAVEKALESAKIK

=== Feature glossary ===
Legend for the data blocks above and below:

— What the protein is —

The amino-acid sequence is the protein's primary structure: the linear order of residues from the N-terminus to the C-terminus, written in one-letter code. Everything else here — the 3D coordinates, the secondary structure, the domain annotations — is ultimately a consequence of this string.

Database cross-references. InterPro integrates a dozen domain/family signature databases into unified entries with residue-range hits. GO terms attach function/process/location labels with evidence codes. CATH codes position the fold in a four-level structural taxonomy. Organism is the NCBI-taxonomy species name.

— Where its atoms are —

The mmCIF block holds the 3D Cartesian coordinates of each backbone atom (N, Cα, C, O) in ångströms. mmCIF is the PDB's canonical archive format — a tagged-loop text representation of the atomic model.

The six renders are orthographic views along the three Cartesian axes in both directions. Representation (cartoon, sticks, or surface) and color scheme (sequence-rainbow or by-chain) vary across proteins so the training set covers all the common visualization conventions.

— Local backbone conformation —

Secondary structure is the local, repeating backbone conformation. DSSP classifies it into eight states by reading the hydrogen-bond network: three helix types (H, G, I), two β types (E, B), two non-regular types (T, S), and unstructured coil (-).

SS3 is a coarse helix/strand/coil call (letters a/b/c) made by the P-SEA algorithm from inter-Cα distances and dihedrals. It is less detailed than DSSP but needs only Cα positions.

Backbone dihedral angles. Every residue except chain termini has a φ (preceding-C → N → Cα → C) and a ψ (N → Cα → C → next-N). They are reported in degrees following the IUPAC sign convention. Secondary structure is essentially a statement about which (φ, ψ) basin each residue occupies.

— Global shape and packing —

The geometric summary reports three shape descriptors. Rg (radius of gyration) measures how spread out the Cα atoms are about their centre of mass; compact globular proteins have small Rg, elongated or unfolded ones large. Cα contacts (<8 Å, |i−j|>4) count long-range residue pairs in spatial proximity — high for tightly packed folds, near zero for rods or random coil. The bounding-box extents give the protein's footprint along x, y, z in Å.

Solvent accessibility: the surface area of each residue that a 1.4 Å water probe can touch, in Å². When only backbone atoms are present the absolute values are lower than full-atom SASA (side chains contribute most of the area) and are flagged as backbone-only.

Plot images: a contact map (which residues are close in 3D, as an N×N binary image), a Ramachandran scatter (backbone torsion angles, revealing secondary-structure composition at a glance), and — for AlphaFold structures — a PAE heatmap (pairwise prediction confidence).

— Structural neighborhood —

Foldseek's 3Di representation compresses backbone geometry into a per-residue letter drawn from a learned twenty-state alphabet. It captures the tertiary interaction pattern around each residue — which residues are packed against it in space, regardless of where they are in sequence.

Structural nearest neighbors (via Foldseek easy-search vs the PDB). Reported per hit: target PDB id, E-value, and alignment TM-score. A TM-score above ~0.5 is the conventional threshold for 'same fold'.

— Confidence and disorder —

pLDDT (predicted Local Distance Difference Test) is AlphaFold's per-residue confidence score, ranging from 0 to 100. Values above 90 indicate high confidence (typically well-packed cores); 70–90 is confident; 50–70 low confidence; below 50 usually means the region is disordered or the prediction is unreliable there. AlphaFold stores pLDDT in the mmCIF B-factor column.

For experimental (PDB) structures, the B-factor (temperature factor) quantifies the positional spread of each atom in the crystal — a combination of thermal vibration and static disorder — in units of Å². High B-factors mark flexible loops or poorly resolved regions; low B-factors mark the rigid, well-ordered core.

Predicted Aligned Error (PAE) is an AlphaFold confidence matrix: entry (i, j) is the expected error in the position of residue j, in ångströms, when the prediction is superimposed on the true structure at residue i. Low PAE within a block of residues means that block is internally rigid and well-predicted; high PAE between two blocks means their relative placement is uncertain even if each block individually is confident.